Protein AF-A0A968ZUK7-F1 (afdb_monomer_lite)

Sequence (541 aa):
QAYELWQEIGILGWNNFLDALETKAQAPGFAERALFCLQKIIVEKSEMALPIKLGPFYAANIEITKPLVNVTPPPGTTRFLGMLTVEGDSLGMIELPVCDGLVSAWVLTDAIATRFYWQILERFFQHTLYSKAPYSKQPNAQHRSTVAHNHEEWGWTAFLRELWGYPQWLVADFYKTRKRDGKSPQKQADNGWITIEVSAPLPQITVQSSRLHIIPTVGGIAIGVISIPVKNNYISSQALRVAITTDGNVELCRACVREALIGRSLMDPTSLRARLALAAQTPASAFINDMTLPQTTLTLGQRFAPLGASTSRRAMLPSSTVETLLELATITHEPAISKADSSQVTQVVYAPELIDQSRFKLTPSEDPFKQQQVIRTNLNDRTYFEQLFASQPNPWKYTSEYEQVKYEQTLSLLPETPIQQALELACAEGHFTAQLAPRVQNLVAADISQIALD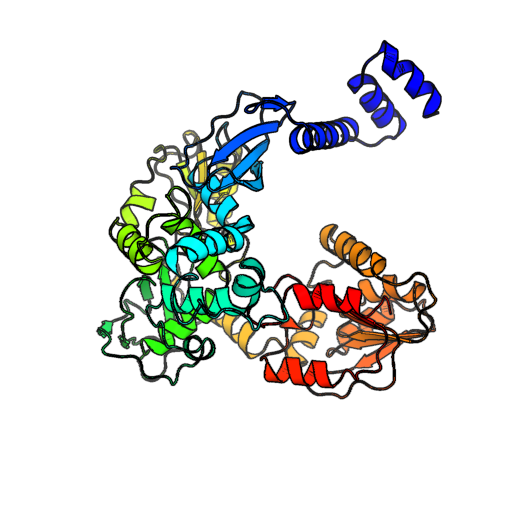HTAQRCAHFDHIRYQQIDIAKDPIPGTYNLIICSEVLYYMGNKAELRAVAKKCPERWNQMVICSWPMPMQWSMNPISLVQLERSLRC

Structure (mmCIF, N/CA/C/O backbone):
data_AF-A0A968ZUK7-F1
#
_entry.id   AF-A0A968ZUK7-F1
#
loop_
_atom_site.group_PDB
_atom_site.id
_atom_site.type_symbol
_atom_site.label_atom_id
_atom_site.label_alt_id
_atom_site.label_comp_id
_atom_site.label_asym_id
_atom_site.label_entity_id
_atom_site.label_seq_id
_atom_site.pdbx_PDB_ins_code
_atom_site.Cartn_x
_atom_site.Cartn_y
_atom_site.Cartn_z
_atom_site.occupancy
_atom_site.B_iso_or_equiv
_atom_site.auth_seq_id
_atom_site.auth_comp_id
_atom_site.auth_asym_id
_atom_site.auth_atom_id
_atom_site.pdbx_PDB_model_num
ATOM 1 N N . GLN A 1 1 ? -40.523 -13.346 22.147 1.00 51.81 1 GLN A N 1
ATOM 2 C CA . GLN A 1 1 ? -39.250 -13.262 22.897 1.00 51.81 1 GLN A CA 1
ATOM 3 C C . GLN A 1 1 ? -38.488 -11.954 22.653 1.00 51.81 1 GLN A C 1
ATOM 5 O O . GLN A 1 1 ? -38.226 -11.280 23.634 1.00 51.81 1 GLN A O 1
ATOM 10 N N . ALA A 1 2 ? -38.165 -11.537 21.417 1.00 44.78 2 ALA A N 1
ATOM 11 C CA . ALA A 1 2 ? -37.513 -10.229 21.181 1.00 44.78 2 ALA A CA 1
ATOM 12 C C . ALA A 1 2 ? -38.388 -9.015 21.580 1.00 44.78 2 ALA A C 1
ATOM 14 O O . ALA A 1 2 ? -37.878 -7.998 22.031 1.00 44.78 2 ALA A O 1
ATOM 15 N N . TYR A 1 3 ? -39.714 -9.152 21.470 1.00 47.59 3 TYR A N 1
ATOM 16 C CA . TYR A 1 3 ? -40.687 -8.110 21.824 1.00 47.59 3 TYR A CA 1
ATOM 17 C C . TYR A 1 3 ? -40.793 -7.833 23.338 1.00 47.59 3 TYR A C 1
ATOM 19 O O . TYR A 1 3 ? -41.017 -6.696 23.735 1.00 47.59 3 TYR A O 1
ATOM 27 N N . GLU A 1 4 ? -40.596 -8.844 24.191 1.00 57.03 4 GLU A N 1
ATOM 28 C CA . GLU A 1 4 ? -40.590 -8.668 25.657 1.00 57.03 4 GLU A CA 1
ATOM 29 C C . GLU A 1 4 ? -39.322 -7.938 26.113 1.00 57.03 4 GLU A C 1
ATOM 31 O O . GLU A 1 4 ? -39.402 -6.992 26.889 1.00 57.03 4 GLU A O 1
ATOM 36 N N . LEU A 1 5 ? -38.171 -8.292 25.530 1.00 54.12 5 LEU A N 1
ATOM 37 C CA . LEU A 1 5 ? -36.893 -7.611 25.768 1.00 54.12 5 LEU A CA 1
ATOM 38 C C . LEU A 1 5 ? -36.913 -6.139 25.313 1.00 54.12 5 LEU A C 1
ATOM 40 O O . LEU A 1 5 ? -36.200 -5.311 25.869 1.00 54.12 5 LEU A O 1
ATOM 44 N N . TRP A 1 6 ? -37.744 -5.783 24.326 1.00 54.06 6 TRP A N 1
ATOM 45 C CA . TRP A 1 6 ? -37.885 -4.397 23.865 1.00 54.06 6 TRP A CA 1
ATOM 46 C C . TRP A 1 6 ? -38.519 -3.479 24.920 1.00 54.06 6 TRP A C 1
ATOM 48 O O . TRP A 1 6 ? -38.146 -2.312 25.022 1.00 54.06 6 TRP A O 1
ATOM 58 N N . GLN A 1 7 ? -39.446 -3.992 25.738 1.00 53.16 7 GLN A N 1
ATOM 59 C CA . GLN A 1 7 ? -40.044 -3.201 26.821 1.00 53.16 7 GLN A CA 1
ATOM 60 C C . GLN A 1 7 ? -39.053 -2.916 27.958 1.00 53.16 7 GLN A C 1
ATOM 62 O O . GLN A 1 7 ? -39.153 -1.883 28.617 1.00 53.16 7 GLN A O 1
ATOM 67 N N . GLU A 1 8 ? -38.049 -3.774 28.133 1.00 50.69 8 GLU A N 1
ATOM 68 C CA . GLU A 1 8 ? -36.976 -3.594 29.111 1.00 50.69 8 GLU A CA 1
ATOM 69 C C . GLU A 1 8 ? -35.962 -2.506 28.703 1.00 50.69 8 GLU A C 1
ATOM 71 O O . GLU A 1 8 ? -35.396 -1.854 29.580 1.00 50.69 8 GLU A O 1
ATOM 76 N N . ILE A 1 9 ? -35.782 -2.213 27.404 1.00 53.41 9 ILE A N 1
ATOM 77 C CA . ILE A 1 9 ? -34.840 -1.182 26.902 1.00 53.41 9 ILE A CA 1
ATOM 78 C C . ILE A 1 9 ? -35.173 0.213 27.447 1.00 53.41 9 ILE A C 1
ATOM 80 O O . ILE A 1 9 ? -34.268 0.975 27.792 1.00 53.41 9 ILE A O 1
ATOM 84 N N . GLY A 1 10 ? -36.465 0.537 27.559 1.00 52.38 10 GLY A N 1
ATOM 85 C CA . GLY A 1 10 ? -36.927 1.821 28.091 1.00 52.38 10 GLY A CA 1
ATOM 86 C C . GLY A 1 10 ? -36.650 2.012 29.588 1.00 52.38 10 GLY A C 1
ATOM 87 O O . GLY A 1 10 ? -36.676 3.145 30.058 1.00 52.38 10 GLY A O 1
ATOM 88 N N . ILE A 1 11 ? -36.375 0.924 30.323 1.00 50.47 11 ILE A N 1
ATOM 89 C CA . ILE A 1 11 ? -36.238 0.906 31.790 1.00 50.47 11 ILE A CA 1
ATOM 90 C C . ILE A 1 11 ? -34.791 0.599 32.225 1.00 50.47 11 ILE A C 1
ATOM 92 O O . ILE A 1 11 ? -34.320 1.161 33.210 1.00 50.47 11 ILE A O 1
ATOM 96 N N . LEU A 1 12 ? -34.071 -0.261 31.495 1.00 52.56 12 LEU A N 1
ATOM 97 C CA . LEU A 1 12 ? -32.754 -0.794 31.874 1.00 52.56 12 LEU A CA 1
ATOM 98 C C . LEU A 1 12 ? -31.590 -0.258 31.019 1.00 52.56 12 LEU A C 1
ATOM 100 O O . LEU A 1 12 ? -30.436 -0.416 31.412 1.00 52.56 12 LEU A O 1
ATOM 104 N N . GLY A 1 13 ? -31.855 0.406 29.890 1.00 71.19 13 GLY A N 1
ATOM 105 C CA . GLY A 1 13 ? -30.821 0.941 28.998 1.00 71.19 13 GLY A CA 1
ATOM 106 C C . GLY A 1 13 ? -30.182 -0.100 28.064 1.00 71.19 13 GLY A C 1
ATOM 107 O O . GLY A 1 13 ? -30.283 -1.309 28.263 1.00 71.19 13 GLY A O 1
ATOM 108 N N . TRP A 1 14 ? -29.516 0.388 27.011 1.00 76.38 14 TRP A N 1
ATOM 109 C CA . TRP A 1 14 ? -29.009 -0.416 25.886 1.00 76.38 14 TRP A CA 1
ATOM 110 C C . TRP A 1 14 ? -28.022 -1.532 26.264 1.00 76.38 14 TRP A C 1
ATOM 112 O O . TRP A 1 14 ? -28.072 -2.599 25.658 1.00 76.38 14 TRP A O 1
ATOM 122 N N . ASN A 1 15 ? -27.154 -1.318 27.258 1.00 78.44 15 ASN A N 1
ATOM 123 C CA . ASN A 1 15 ? -26.155 -2.319 27.661 1.00 78.44 15 ASN A CA 1
ATOM 124 C C . ASN A 1 15 ? -26.819 -3.572 28.250 1.00 78.44 15 ASN A C 1
ATOM 126 O O . ASN A 1 15 ? -26.547 -4.678 27.802 1.00 78.44 15 ASN A O 1
ATOM 130 N N . ASN A 1 16 ? -27.780 -3.387 29.159 1.00 82.12 16 ASN A N 1
ATOM 131 C CA . ASN A 1 16 ? -28.494 -4.493 29.801 1.00 82.12 16 ASN A CA 1
ATOM 132 C C . ASN A 1 16 ? -29.296 -5.330 28.792 1.00 82.12 16 ASN A C 1
ATOM 134 O O . ASN A 1 16 ? -29.384 -6.548 28.929 1.00 82.12 16 ASN A O 1
ATOM 138 N N . PHE A 1 17 ? -29.847 -4.695 27.751 1.00 84.12 17 PHE A N 1
ATOM 139 C CA . PHE A 1 17 ? -30.511 -5.411 26.660 1.00 84.12 17 PHE A CA 1
ATOM 140 C C . PHE A 1 17 ? -29.536 -6.287 25.868 1.00 84.12 17 PHE A C 1
ATOM 142 O O . PHE A 1 17 ? -29.844 -7.446 25.592 1.00 84.12 17 PHE A O 1
ATOM 149 N N . LEU A 1 18 ? -28.372 -5.745 25.499 1.00 86.19 18 LEU A N 1
ATOM 150 C CA . LEU A 1 18 ? -27.368 -6.496 24.749 1.00 86.19 18 LEU A CA 1
ATOM 151 C C . LEU A 1 18 ? -26.807 -7.663 25.575 1.00 86.19 18 LEU A C 1
ATOM 153 O O . LEU A 1 18 ? -26.681 -8.760 25.035 1.00 86.19 18 LEU A O 1
ATOM 157 N N . ASP A 1 19 ? -26.574 -7.466 26.874 1.00 85.94 19 ASP A N 1
ATOM 158 C CA . ASP A 1 19 ? -26.113 -8.516 27.793 1.00 85.94 19 ASP A CA 1
ATOM 159 C C . ASP A 1 19 ? -27.166 -9.627 27.974 1.00 85.94 19 ASP A C 1
ATOM 161 O O . ASP A 1 19 ? -26.855 -10.824 27.937 1.00 85.94 19 ASP A O 1
ATOM 165 N N . ALA A 1 20 ? -28.444 -9.251 28.114 1.00 85.38 20 ALA A N 1
ATOM 166 C CA . ALA A 1 20 ? -29.553 -10.201 28.181 1.00 85.38 20 ALA A CA 1
ATOM 167 C C . ALA A 1 20 ? -29.708 -10.983 26.867 1.00 85.38 20 ALA A C 1
ATOM 169 O O . ALA A 1 20 ? -29.956 -12.194 26.882 1.00 85.38 20 ALA A O 1
ATOM 170 N N . LEU A 1 21 ? -29.535 -10.310 25.725 1.00 84.75 21 LEU A N 1
ATOM 171 C CA . LEU A 1 21 ? -29.583 -10.929 24.406 1.00 84.75 21 LEU A CA 1
ATOM 172 C C . LEU A 1 21 ? -28.414 -11.898 24.197 1.00 84.75 21 LEU A C 1
ATOM 174 O O . LEU A 1 21 ? -28.648 -13.011 23.737 1.00 84.75 21 LEU A O 1
ATOM 178 N N . GLU A 1 22 ? -27.193 -11.529 24.588 1.00 90.00 22 GLU A N 1
ATOM 179 C CA . GLU A 1 22 ? -26.016 -12.407 24.565 1.00 90.00 22 GLU A CA 1
ATOM 180 C C . GLU A 1 22 ? -26.233 -13.665 25.414 1.00 90.00 22 GLU A C 1
ATOM 182 O O . GLU A 1 22 ? -26.032 -14.782 24.929 1.00 90.00 22 GLU A O 1
ATOM 187 N N . THR A 1 23 ? -26.711 -13.492 26.649 1.00 88.31 23 THR A N 1
ATOM 188 C CA . THR A 1 23 ? -26.995 -14.599 27.574 1.00 88.31 23 THR A CA 1
ATOM 189 C C . THR A 1 23 ? -28.031 -15.555 26.984 1.00 88.31 23 THR A C 1
ATOM 191 O O . THR A 1 23 ? -27.869 -16.775 27.031 1.00 88.31 23 THR A O 1
ATOM 194 N N . LYS A 1 24 ? -29.095 -15.010 26.385 1.00 87.81 24 LYS A N 1
ATOM 195 C CA . LYS A 1 24 ? -30.185 -15.797 25.799 1.00 87.81 24 LYS A CA 1
ATOM 196 C C . LYS A 1 24 ? -29.792 -16.468 24.483 1.00 87.81 24 LYS A C 1
ATOM 198 O O . LYS A 1 24 ? -30.256 -17.571 24.209 1.00 87.81 24 LYS A O 1
ATOM 203 N N . ALA A 1 25 ? -28.951 -15.814 23.686 1.00 87.12 25 ALA A N 1
ATOM 204 C CA . ALA A 1 25 ? -28.434 -16.335 22.425 1.00 87.12 25 ALA A CA 1
ATOM 205 C C . ALA A 1 25 ? -27.241 -17.289 22.605 1.00 87.12 25 ALA A C 1
ATOM 207 O O . ALA A 1 25 ? -26.853 -17.939 21.639 1.00 87.12 25 ALA A O 1
ATOM 208 N N . GLN A 1 26 ? -26.663 -17.372 23.812 1.00 89.25 26 GLN A N 1
ATOM 209 C CA . GLN A 1 26 ? -25.442 -18.132 24.110 1.00 89.25 26 GLN A CA 1
ATOM 210 C C . GLN A 1 26 ? -24.288 -17.785 23.156 1.00 89.25 26 GLN A C 1
ATOM 212 O O . GLN A 1 26 ? -23.576 -18.662 22.670 1.00 89.25 26 GLN A O 1
ATOM 217 N N . ALA A 1 27 ? -24.111 -16.492 22.876 1.00 87.12 27 ALA A N 1
ATOM 218 C CA . ALA A 1 27 ? -23.136 -15.996 21.907 1.00 87.12 27 ALA A CA 1
ATOM 219 C C . ALA A 1 27 ? -22.087 -15.091 22.583 1.00 87.12 27 ALA A C 1
ATOM 221 O O . ALA A 1 27 ? -22.234 -13.870 22.531 1.00 87.12 27 ALA A O 1
ATOM 222 N N . PRO A 1 28 ? -21.016 -15.650 23.185 1.00 85.56 28 PRO A N 1
ATOM 223 C CA . PRO A 1 28 ? -20.027 -14.872 23.930 1.00 85.56 28 PRO A CA 1
ATOM 224 C C . PRO A 1 28 ? -19.445 -13.680 23.149 1.00 85.56 28 PRO A C 1
ATOM 226 O O . PRO A 1 28 ? -19.054 -13.794 21.976 1.00 85.56 28 PRO A O 1
ATOM 229 N N . GLY A 1 29 ? -19.392 -12.520 23.803 1.00 84.00 29 GLY A N 1
ATOM 230 C CA . GLY A 1 29 ? -18.913 -11.246 23.266 1.00 84.00 29 GLY A CA 1
ATOM 231 C C . GLY A 1 29 ? -19.833 -10.608 22.218 1.00 84.00 29 GLY A C 1
ATOM 232 O O . GLY A 1 29 ? -19.404 -9.697 21.507 1.00 84.00 29 GLY A O 1
ATOM 233 N N . PHE A 1 30 ? -21.066 -11.097 22.049 1.00 86.62 30 PHE A N 1
ATOM 234 C CA . PHE A 1 30 ? -22.037 -10.497 21.134 1.00 86.62 30 PHE A CA 1
ATOM 235 C C . PHE A 1 30 ? -22.366 -9.059 21.535 1.00 86.62 30 PHE A C 1
ATOM 237 O O . PHE A 1 30 ? -22.355 -8.185 20.670 1.00 86.62 30 PHE A O 1
ATOM 244 N N . ALA A 1 31 ? -22.624 -8.808 22.818 1.00 83.31 31 ALA A N 1
ATOM 245 C CA . ALA A 1 31 ? -22.976 -7.491 23.326 1.00 83.31 31 ALA A CA 1
ATOM 246 C C . ALA A 1 31 ? -21.863 -6.477 23.038 1.00 83.31 31 ALA A C 1
ATOM 248 O O . ALA A 1 31 ? -22.121 -5.401 22.495 1.00 83.31 31 ALA A O 1
ATOM 249 N N . GLU A 1 32 ? -20.613 -6.865 23.301 1.00 82.00 32 GLU A N 1
ATOM 250 C CA . GLU A 1 32 ? -19.431 -6.051 23.022 1.00 82.00 32 GLU A CA 1
ATOM 251 C C . GLU A 1 32 ? -19.283 -5.755 21.523 1.00 82.00 32 GLU A C 1
ATOM 253 O O . GLU A 1 32 ? -19.155 -4.592 21.136 1.00 82.00 32 GLU A O 1
ATOM 258 N N . ARG A 1 33 ? -19.363 -6.778 20.657 1.00 84.94 33 ARG A N 1
ATOM 259 C CA . ARG A 1 33 ? -19.266 -6.598 19.196 1.00 84.94 33 ARG A CA 1
ATOM 260 C C . ARG A 1 33 ? -20.401 -5.733 18.647 1.00 84.94 33 ARG A C 1
ATOM 262 O O . ARG A 1 33 ? -20.156 -4.867 17.809 1.00 84.94 33 ARG A O 1
ATOM 269 N N . ALA A 1 34 ? -21.627 -5.935 19.124 1.00 85.06 34 ALA A N 1
ATOM 270 C CA . ALA A 1 34 ? -22.791 -5.161 18.707 1.00 85.06 34 ALA A CA 1
ATOM 271 C C . ALA A 1 34 ? -22.657 -3.687 19.115 1.00 85.06 34 ALA A C 1
ATOM 273 O O . ALA A 1 34 ? -22.867 -2.795 18.289 1.00 85.06 34 ALA A O 1
ATOM 274 N N . LEU A 1 35 ? -22.247 -3.426 20.360 1.00 83.50 35 LEU A N 1
ATOM 275 C CA . LEU A 1 35 ? -22.016 -2.073 20.856 1.00 83.50 35 LEU A CA 1
ATOM 276 C C . LEU A 1 35 ? -20.862 -1.393 20.106 1.00 83.50 35 LEU A C 1
ATOM 278 O O . LEU A 1 35 ? -20.991 -0.230 19.725 1.00 83.50 35 LEU A O 1
ATOM 282 N N . PHE A 1 36 ? -19.781 -2.124 19.823 1.00 82.81 36 PHE A N 1
ATOM 283 C CA . PHE A 1 36 ? -18.659 -1.654 19.011 1.00 82.81 36 PHE A CA 1
ATOM 284 C C . PHE A 1 36 ? -19.117 -1.227 17.607 1.00 82.81 36 PHE A C 1
ATOM 286 O O . PHE A 1 36 ? -18.811 -0.117 17.166 1.00 82.81 36 PHE A O 1
ATOM 293 N N . CYS A 1 37 ? -19.903 -2.061 16.916 1.00 83.50 37 CYS A N 1
ATOM 294 C CA . CYS A 1 37 ? -20.464 -1.728 15.604 1.00 83.50 37 CYS A CA 1
ATOM 295 C C . CYS A 1 37 ? -21.388 -0.504 15.661 1.00 83.50 37 CYS A C 1
ATOM 297 O O . CYS A 1 37 ? -21.280 0.381 14.813 1.00 83.50 37 CYS A O 1
ATOM 299 N N . LEU A 1 38 ? -22.268 -0.419 16.664 1.00 84.69 38 LEU A N 1
ATOM 300 C CA . LEU A 1 38 ? -23.188 0.708 16.815 1.00 84.69 38 LEU A CA 1
ATOM 301 C C . LEU A 1 38 ? -22.436 2.021 17.066 1.00 84.69 38 LEU A C 1
ATOM 303 O O . LEU A 1 38 ? -22.708 3.025 16.411 1.00 84.69 38 LEU A O 1
ATOM 307 N N . GLN A 1 39 ? -21.463 2.012 17.979 1.00 83.19 39 GLN A N 1
ATOM 308 C CA . GLN A 1 39 ? -20.631 3.177 18.282 1.00 83.19 39 GLN A CA 1
ATOM 309 C C . GLN A 1 39 ? -19.844 3.636 17.053 1.00 83.19 39 GLN A C 1
ATOM 311 O O . GLN A 1 39 ? -19.795 4.834 16.778 1.00 83.19 39 GLN A O 1
ATOM 316 N N . LYS A 1 40 ? -19.300 2.699 16.268 1.00 82.56 40 LYS A N 1
ATOM 317 C CA . LYS A 1 40 ? -18.642 3.014 14.997 1.00 82.56 40 LYS A CA 1
ATOM 318 C C . LYS A 1 40 ? -19.591 3.709 14.021 1.00 82.56 40 LYS A C 1
ATOM 320 O O . LYS A 1 40 ? -19.253 4.772 13.512 1.00 82.56 40 LYS A O 1
ATOM 325 N N . ILE A 1 41 ? -20.791 3.161 13.812 1.00 83.19 41 ILE A N 1
ATOM 326 C CA . ILE A 1 41 ? -21.803 3.758 12.924 1.00 83.19 41 ILE A CA 1
ATOM 327 C C . ILE A 1 41 ? -22.169 5.172 13.390 1.00 83.19 41 ILE A C 1
ATOM 329 O O . ILE A 1 41 ? -22.264 6.076 12.564 1.00 83.19 41 ILE A O 1
ATOM 333 N N . ILE A 1 42 ? -22.342 5.384 14.698 1.00 83.50 42 ILE A N 1
ATOM 334 C CA . ILE A 1 42 ? -22.638 6.711 15.257 1.00 83.50 42 ILE A CA 1
ATOM 335 C C . ILE A 1 42 ? -21.519 7.693 14.904 1.00 83.50 42 ILE A C 1
ATOM 337 O O . ILE A 1 42 ? -21.796 8.768 14.380 1.00 83.50 42 ILE A O 1
ATOM 341 N N . VAL A 1 43 ? -20.258 7.323 15.135 1.00 79.25 43 VAL A N 1
ATOM 342 C CA . VAL A 1 43 ? -19.118 8.198 14.831 1.00 79.25 43 VAL A CA 1
ATOM 343 C C . VAL A 1 43 ? -18.989 8.471 13.327 1.00 79.25 43 VAL A C 1
ATOM 345 O O . VAL A 1 43 ? -18.704 9.600 12.945 1.00 79.25 43 VAL A O 1
ATOM 348 N N . GLU A 1 44 ? -19.244 7.479 12.472 1.00 76.88 44 GLU A N 1
ATOM 349 C CA . GLU A 1 44 ? -19.170 7.616 11.009 1.00 76.88 44 GLU A CA 1
ATOM 350 C C . GLU A 1 44 ? -20.309 8.442 10.395 1.00 76.88 44 GLU A C 1
ATOM 352 O O . GLU A 1 44 ? -20.138 9.017 9.320 1.00 76.88 44 GLU A O 1
ATOM 357 N N . LYS A 1 45 ? -21.495 8.443 11.015 1.00 78.25 45 LYS A N 1
ATOM 358 C CA . LYS A 1 45 ? -22.719 9.018 10.429 1.00 78.25 45 LYS A CA 1
ATOM 359 C C . LYS A 1 45 ? -23.207 10.288 11.109 1.00 78.25 45 LYS A C 1
ATOM 361 O O . LYS A 1 45 ? -24.063 10.966 10.550 1.00 78.25 45 LYS A O 1
ATOM 366 N N . SER A 1 46 ? -22.718 10.598 12.302 1.00 70.12 46 SER A N 1
ATOM 367 C CA . SER A 1 46 ? -23.140 11.797 13.021 1.00 70.12 46 SER A CA 1
ATOM 368 C C . SER A 1 46 ? -22.412 13.051 12.530 1.00 70.12 46 SER A C 1
ATOM 370 O O . SER A 1 46 ? -21.210 13.025 12.280 1.00 70.12 46 SER A O 1
ATOM 372 N N . GLU A 1 47 ? -23.115 14.181 12.489 1.00 75.12 47 GLU A N 1
ATOM 373 C CA . GLU A 1 47 ? -22.525 15.514 12.283 1.00 75.12 47 GLU A CA 1
ATOM 374 C C . GLU A 1 47 ? -21.972 16.096 13.601 1.00 75.12 47 GLU A C 1
ATOM 376 O O . GLU A 1 47 ? -22.101 17.286 13.889 1.00 75.12 47 GLU A O 1
ATOM 381 N N . MET A 1 48 ? -21.408 15.248 14.467 1.00 74.31 48 MET A N 1
ATOM 382 C CA . MET A 1 48 ? -20.865 15.700 15.748 1.00 74.31 48 MET A CA 1
ATOM 383 C C . MET A 1 48 ? -19.612 16.558 15.544 1.00 74.31 48 MET A C 1
ATOM 385 O O . MET A 1 48 ? -18.785 16.300 14.668 1.00 74.31 48 MET A O 1
ATOM 389 N N . ALA A 1 49 ? -19.440 17.563 16.405 1.00 83.25 49 ALA A N 1
ATOM 390 C CA . ALA A 1 49 ? -18.210 18.340 16.451 1.00 83.25 49 ALA A CA 1
ATOM 391 C C . ALA A 1 49 ? -17.031 17.440 16.861 1.00 83.25 49 ALA A C 1
ATOM 393 O O . ALA A 1 49 ? -17.090 16.743 17.874 1.00 83.25 49 ALA A O 1
ATOM 394 N N . LEU A 1 50 ? -15.960 17.468 16.069 1.00 86.88 50 LEU A N 1
ATOM 395 C CA . LEU A 1 50 ? -14.732 16.713 16.314 1.00 86.88 50 LEU A CA 1
ATOM 396 C C . LEU A 1 50 ? -13.678 17.595 17.008 1.00 86.88 50 LEU A C 1
ATOM 398 O O . LEU A 1 50 ? -13.606 18.791 16.712 1.00 86.88 50 LEU A O 1
ATOM 402 N N . PRO A 1 51 ? -12.816 17.025 17.872 1.00 93.19 51 PRO A N 1
ATOM 403 C CA . PRO A 1 51 ? -12.679 15.597 18.162 1.00 93.19 51 PRO A CA 1
ATOM 404 C C . PRO A 1 51 ? -13.714 15.060 19.161 1.00 93.19 51 PRO A C 1
ATOM 406 O O . PRO A 1 51 ? -14.195 15.790 20.024 1.00 93.19 51 PRO A O 1
ATOM 409 N N . ILE A 1 52 ? -14.006 13.759 19.087 1.00 91.12 52 ILE A N 1
ATOM 410 C CA . ILE A 1 52 ? -14.919 13.077 20.013 1.00 91.12 52 ILE A CA 1
ATOM 411 C C . ILE A 1 52 ? -14.390 11.704 20.419 1.00 91.12 52 ILE A C 1
ATOM 413 O O . ILE A 1 52 ? -13.797 10.987 19.615 1.00 91.12 52 ILE A O 1
ATOM 417 N N . LYS A 1 53 ? -14.639 11.319 21.673 1.00 90.06 53 LYS A N 1
ATOM 418 C CA . LYS A 1 53 ? -14.465 9.947 22.150 1.00 90.06 53 LYS A CA 1
ATOM 419 C C . LYS A 1 53 ? -15.833 9.306 22.366 1.00 90.06 53 LYS A C 1
ATOM 421 O O . LYS A 1 53 ? -16.640 9.843 23.121 1.00 90.06 53 LYS A O 1
ATOM 426 N N . LEU A 1 54 ? -16.058 8.141 21.765 1.00 88.50 54 LEU A N 1
ATOM 427 C CA . LEU A 1 54 ? -17.249 7.326 21.984 1.00 88.50 54 LEU A CA 1
ATOM 428 C C . LEU A 1 54 ? -16.840 5.866 22.189 1.00 88.50 54 LEU A C 1
ATOM 430 O O . LEU A 1 54 ? -16.380 5.201 21.262 1.00 88.50 54 LEU A O 1
ATOM 434 N N . GLY A 1 55 ? -16.992 5.375 23.421 1.00 86.56 55 GLY A N 1
ATOM 435 C CA . GLY A 1 55 ? -16.547 4.031 23.789 1.00 86.56 55 GLY A CA 1
ATOM 436 C C . GLY A 1 55 ? -15.045 3.833 23.506 1.00 86.56 55 GLY A C 1
ATOM 437 O O . GLY A 1 55 ? -14.241 4.632 24.003 1.00 86.56 55 GLY A O 1
ATOM 438 N N . PRO A 1 56 ? -14.654 2.810 22.720 1.00 89.00 56 PRO A N 1
ATOM 439 C CA . PRO A 1 56 ? -13.263 2.540 22.361 1.00 89.00 56 PRO A CA 1
ATOM 440 C C . PRO A 1 56 ? -12.736 3.411 21.210 1.00 89.00 56 PRO A C 1
ATOM 442 O O . PRO A 1 56 ? -11.549 3.321 20.881 1.00 89.00 56 PRO A O 1
ATOM 445 N N . PHE A 1 57 ? -13.592 4.230 20.590 1.00 90.75 57 PHE A N 1
ATOM 446 C CA . PHE A 1 57 ? -13.244 5.055 19.440 1.00 90.75 57 PHE A CA 1
ATOM 447 C C . PHE A 1 57 ? -12.896 6.482 19.848 1.00 90.75 57 PHE A C 1
ATOM 449 O O . PHE A 1 57 ? -13.604 7.115 20.634 1.00 90.75 57 PHE A O 1
ATOM 456 N N . TYR A 1 58 ? -11.848 7.015 19.233 1.00 94.06 58 TYR A N 1
ATOM 457 C CA . TYR A 1 58 ? -11.534 8.436 19.225 1.00 94.06 58 TYR A CA 1
ATOM 458 C C . TYR A 1 58 ? -11.504 8.923 17.781 1.00 94.06 58 TYR A C 1
ATOM 460 O O . TYR A 1 58 ? -10.735 8.397 16.978 1.00 94.06 58 TYR A O 1
ATOM 468 N N . ALA A 1 59 ? -12.332 9.908 17.445 1.00 93.38 59 ALA A N 1
ATOM 469 C CA . ALA A 1 59 ? -12.380 10.496 16.115 1.00 93.38 59 ALA A CA 1
ATOM 470 C C . ALA A 1 59 ? -11.868 11.931 16.116 1.00 93.38 59 ALA A C 1
ATOM 472 O O . ALA A 1 59 ? -12.183 12.709 17.018 1.00 93.38 59 ALA A O 1
ATOM 473 N N . ALA A 1 60 ? -11.100 12.290 15.088 1.00 94.50 60 ALA A N 1
ATOM 474 C CA . ALA A 1 60 ? -10.581 13.640 14.901 1.00 94.50 60 ALA A CA 1
ATOM 475 C C . ALA A 1 60 ? -10.436 13.989 13.413 1.00 94.50 60 ALA A C 1
ATOM 477 O O . ALA A 1 60 ? -10.247 13.107 12.574 1.00 94.50 60 ALA A O 1
ATOM 478 N N . ASN A 1 61 ? -10.489 15.287 13.107 1.00 94.25 61 ASN A N 1
ATOM 479 C CA . ASN A 1 61 ? -10.236 15.807 11.764 1.00 94.25 61 ASN A CA 1
ATOM 480 C C . ASN A 1 61 ? -8.739 15.849 11.454 1.00 94.25 61 ASN A C 1
ATOM 482 O O . ASN A 1 61 ? -7.931 16.235 12.300 1.00 94.25 61 ASN A O 1
ATOM 486 N N . ILE A 1 62 ? -8.385 15.512 10.216 1.00 96.12 62 ILE A N 1
ATOM 487 C CA . ILE A 1 62 ? -7.014 15.521 9.711 1.00 96.12 62 ILE A CA 1
ATOM 488 C C . ILE A 1 62 ? -7.009 16.193 8.343 1.00 96.12 62 ILE A C 1
ATOM 490 O O . ILE A 1 62 ? -7.484 15.631 7.359 1.00 96.12 62 ILE A O 1
ATOM 494 N N . GLU A 1 63 ? -6.428 17.387 8.280 1.00 96.81 63 GLU A N 1
ATOM 495 C CA . GLU A 1 63 ? -6.164 18.065 7.013 1.00 96.81 63 GLU A CA 1
ATOM 496 C C . GLU A 1 63 ? -4.833 17.571 6.445 1.00 96.81 63 GLU A C 1
ATOM 498 O O . GLU A 1 63 ? -3.768 17.881 6.983 1.00 96.81 63 GLU A O 1
ATOM 503 N N . ILE A 1 64 ? -4.890 16.808 5.353 1.00 97.56 64 ILE A N 1
ATOM 504 C CA . ILE A 1 64 ? -3.712 16.117 4.819 1.00 97.56 64 ILE A CA 1
ATOM 505 C C . ILE A 1 64 ? -2.689 17.067 4.187 1.00 97.56 64 ILE A C 1
ATOM 507 O O . ILE A 1 64 ? -1.554 16.660 3.954 1.00 97.56 64 ILE A O 1
ATOM 511 N N . THR A 1 65 ? -3.070 18.316 3.894 1.00 96.81 65 THR A N 1
ATOM 512 C CA . THR A 1 65 ? -2.178 19.324 3.296 1.00 96.81 65 THR A CA 1
ATOM 513 C C . THR A 1 65 ? -1.361 20.121 4.320 1.00 96.81 65 THR A C 1
ATOM 515 O O . THR A 1 65 ? -0.554 20.977 3.948 1.00 96.81 65 THR A O 1
ATOM 518 N N . LYS A 1 66 ? -1.532 19.836 5.617 1.00 94.94 66 LYS A N 1
ATOM 519 C CA . LYS A 1 66 ? -0.772 20.425 6.732 1.00 94.94 66 LYS A CA 1
ATOM 520 C C . LYS A 1 66 ? 0.109 19.363 7.388 1.00 94.94 66 LYS A C 1
ATOM 522 O O . LYS A 1 66 ? -0.292 18.207 7.370 1.00 94.94 66 LYS A O 1
ATOM 527 N N . PRO A 1 67 ? 1.259 19.712 7.998 1.00 93.75 67 PRO A N 1
ATOM 528 C CA . PRO A 1 67 ? 2.112 18.736 8.675 1.00 93.75 67 PRO A CA 1
ATOM 529 C C . PRO A 1 67 ? 1.332 17.867 9.670 1.00 93.75 67 PRO A C 1
ATOM 531 O O . PRO A 1 67 ? 0.644 18.389 10.549 1.00 93.75 67 PRO A O 1
ATOM 534 N N . LEU A 1 68 ? 1.438 16.544 9.519 1.00 92.69 68 LEU A N 1
ATOM 535 C CA . LEU A 1 68 ? 0.797 15.584 10.414 1.00 92.69 68 LEU A CA 1
ATOM 536 C C . LEU A 1 68 ? 1.572 15.498 11.732 1.00 92.69 68 LEU A C 1
ATOM 538 O O . LEU A 1 68 ? 2.802 15.511 11.746 1.00 92.69 68 LEU A O 1
ATOM 542 N N . VAL A 1 69 ? 0.840 15.354 12.834 1.00 90.50 69 VAL A N 1
ATOM 543 C CA . VAL A 1 69 ? 1.396 15.182 14.181 1.00 90.50 69 VAL A CA 1
ATOM 544 C C . VAL A 1 69 ? 0.903 13.881 14.799 1.00 90.50 69 VAL A C 1
ATOM 546 O O . VAL A 1 69 ? -0.121 13.330 14.394 1.00 90.50 69 VAL A O 1
ATOM 549 N N . ASN A 1 70 ? 1.657 13.383 15.774 1.00 92.81 70 ASN A N 1
ATOM 550 C CA . ASN A 1 70 ? 1.253 12.239 16.578 1.00 92.81 70 ASN A CA 1
ATOM 551 C C . ASN A 1 70 ? -0.085 12.524 17.267 1.00 92.81 70 ASN A C 1
ATOM 553 O O . ASN A 1 70 ? -0.292 13.608 17.814 1.00 92.81 70 ASN A O 1
ATOM 557 N N . VAL A 1 71 ? -0.974 11.536 17.263 1.00 94.31 71 VAL A N 1
ATOM 558 C CA . VAL A 1 71 ? -2.251 11.605 17.967 1.00 94.31 71 VAL A CA 1
ATOM 559 C C . VAL A 1 71 ? -2.122 10.815 19.261 1.00 94.31 71 VAL A C 1
ATOM 561 O O . VAL A 1 71 ? -1.762 9.639 19.229 1.00 94.31 71 VAL A O 1
ATOM 564 N N . THR A 1 72 ? -2.461 11.452 20.381 1.00 95.62 72 THR A N 1
ATOM 565 C CA . THR A 1 72 ? -2.530 10.825 21.709 1.00 95.62 72 THR A CA 1
ATOM 566 C C . THR A 1 72 ? -3.991 10.808 22.161 1.00 95.62 72 THR A C 1
ATOM 568 O O . THR A 1 72 ? -4.468 11.797 22.726 1.00 95.62 72 THR A O 1
ATOM 571 N N . PRO A 1 73 ? -4.752 9.742 21.853 1.00 95.50 73 PRO A N 1
ATOM 572 C CA . PRO A 1 73 ? -6.153 9.648 22.241 1.00 95.50 73 PRO A CA 1
ATOM 573 C C . PRO A 1 73 ? -6.332 9.587 23.766 1.00 95.50 73 PRO A C 1
ATOM 575 O O . PRO A 1 73 ? -5.418 9.161 24.477 1.00 95.50 73 PRO A O 1
ATOM 578 N N . PRO A 1 74 ? -7.517 9.938 24.301 1.00 95.50 74 PRO A N 1
ATOM 579 C CA . PRO A 1 74 ? -7.778 9.801 25.730 1.00 95.50 74 PRO A CA 1
ATOM 580 C C . PRO A 1 74 ? -7.695 8.331 26.196 1.00 95.50 74 PRO A C 1
ATOM 582 O O . PRO A 1 74 ? -7.957 7.422 25.398 1.00 95.50 74 PRO A O 1
ATOM 585 N N . PRO A 1 75 ? -7.415 8.064 27.488 1.00 93.50 75 PRO A N 1
ATOM 586 C CA . PRO A 1 75 ? -7.292 6.705 28.023 1.00 93.50 75 PRO A CA 1
ATOM 587 C C . PRO A 1 75 ? -8.506 5.816 27.727 1.00 93.50 75 PRO A C 1
ATOM 589 O O . PRO A 1 75 ? -9.644 6.292 27.711 1.00 93.50 75 PRO A O 1
ATOM 592 N N . GLY A 1 76 ? -8.273 4.519 27.513 1.00 89.12 76 GLY A N 1
ATOM 593 C CA . GLY A 1 76 ? -9.316 3.542 27.164 1.00 89.12 76 GLY A CA 1
ATOM 594 C C . GLY A 1 76 ? -9.748 3.564 25.692 1.00 89.12 76 GLY A C 1
ATOM 595 O O . GLY A 1 76 ? -10.754 2.953 25.348 1.00 89.12 76 GLY A O 1
ATOM 596 N N . THR A 1 77 ? -9.018 4.273 24.828 1.00 93.75 77 THR A N 1
ATOM 597 C CA . THR A 1 77 ? -9.222 4.238 23.373 1.00 93.75 77 THR A CA 1
ATOM 598 C C . THR A 1 77 ? -8.415 3.094 22.760 1.00 93.75 77 THR A C 1
ATOM 600 O O . THR A 1 77 ? -7.222 2.978 23.027 1.00 93.75 77 THR A O 1
ATOM 603 N N . THR A 1 78 ? -9.038 2.291 21.896 1.00 91.38 78 THR A N 1
ATOM 604 C CA . THR A 1 78 ? -8.372 1.198 21.157 1.00 91.38 78 THR A CA 1
ATOM 605 C C . THR A 1 78 ? -8.400 1.400 19.639 1.00 91.38 78 THR A C 1
ATOM 607 O O . THR A 1 78 ? -7.658 0.734 18.905 1.00 91.38 78 THR A O 1
ATOM 610 N N . ARG A 1 79 ? -9.237 2.329 19.153 1.00 93.00 79 ARG A N 1
ATOM 611 C CA . ARG A 1 79 ? -9.389 2.672 17.737 1.00 93.00 79 ARG A CA 1
ATOM 612 C C . ARG A 1 79 ? -9.400 4.177 17.521 1.00 93.00 79 ARG A C 1
ATOM 614 O O . ARG A 1 79 ? -10.143 4.911 18.167 1.00 93.00 79 ARG A O 1
ATOM 621 N N . PHE A 1 80 ? -8.593 4.623 16.572 1.00 95.56 80 PHE A N 1
ATOM 622 C CA . PHE A 1 80 ? -8.592 5.986 16.074 1.00 95.56 80 PHE A CA 1
ATOM 623 C C . PHE A 1 80 ? -9.301 6.052 14.722 1.00 95.56 80 PHE A C 1
ATOM 625 O O . PHE A 1 80 ? -9.001 5.258 13.832 1.00 95.56 80 PHE A O 1
ATOM 632 N N . LEU A 1 81 ? -10.210 7.014 14.569 1.00 93.69 81 LEU A N 1
ATOM 633 C CA . LEU A 1 81 ? -10.933 7.307 13.336 1.00 93.69 81 LEU A CA 1
ATOM 634 C C . LEU A 1 81 ? -10.513 8.692 12.826 1.00 93.69 81 LEU A C 1
ATOM 636 O O . LEU A 1 81 ? -10.907 9.728 13.361 1.00 93.69 81 LEU A O 1
ATOM 640 N N . GLY A 1 82 ? -9.672 8.711 11.795 1.00 94.56 82 GLY A N 1
ATOM 641 C CA . GLY A 1 82 ? -9.212 9.942 11.162 1.00 94.56 82 GLY A CA 1
ATOM 642 C C . GLY A 1 82 ? -10.172 10.374 10.064 1.00 94.56 82 GLY A C 1
ATOM 643 O O . GLY A 1 82 ? -10.202 9.731 9.014 1.00 94.56 82 GLY A O 1
ATOM 644 N N . MET A 1 83 ? -10.918 11.457 10.287 1.00 93.06 83 MET A N 1
ATOM 645 C CA . MET A 1 83 ? -11.759 12.091 9.268 1.00 93.06 83 MET A CA 1
ATOM 646 C C . MET A 1 83 ? -10.882 13.003 8.414 1.00 93.06 83 MET A C 1
ATOM 648 O O . MET A 1 83 ? -10.360 14.008 8.895 1.00 93.06 83 MET A O 1
ATOM 652 N N . LEU A 1 84 ? -10.654 12.615 7.165 1.00 95.94 84 LEU A N 1
ATOM 653 C CA . LEU A 1 84 ? -9.664 13.243 6.303 1.00 95.94 84 LEU A CA 1
ATOM 654 C C . LEU A 1 84 ? -10.291 14.334 5.443 1.00 95.94 84 LEU A C 1
ATOM 656 O O . LEU A 1 84 ? -11.285 14.097 4.747 1.00 95.94 84 LEU A O 1
ATOM 660 N N . THR A 1 85 ? -9.639 15.490 5.418 1.00 96.56 85 THR A N 1
ATOM 661 C CA . THR A 1 85 ? -9.909 16.559 4.457 1.00 96.56 85 THR A CA 1
ATOM 662 C C . THR A 1 85 ? -8.684 16.840 3.604 1.00 96.56 85 THR A C 1
ATOM 664 O O . THR A 1 85 ? -7.548 16.642 4.043 1.00 96.56 85 THR A O 1
ATOM 667 N N . VAL A 1 86 ? -8.925 17.300 2.380 1.00 95.88 86 VAL A N 1
ATOM 668 C CA . VAL A 1 86 ? -7.912 17.813 1.460 1.00 95.88 86 VAL A CA 1
ATOM 669 C C . VAL A 1 86 ? -8.340 19.200 0.999 1.00 95.88 86 VAL A C 1
ATOM 671 O O . VAL A 1 86 ? -9.344 19.352 0.314 1.00 95.88 86 VAL A O 1
ATOM 674 N N . GLU A 1 87 ? -7.595 20.228 1.405 1.00 94.44 87 GLU A N 1
ATOM 675 C CA . GLU A 1 87 ? -7.916 21.630 1.080 1.00 94.44 87 GLU A CA 1
ATOM 676 C C . GLU A 1 87 ? -9.328 22.043 1.548 1.00 94.44 87 GLU A C 1
ATOM 678 O O . GLU A 1 87 ? -9.990 22.864 0.919 1.00 94.44 87 GLU A O 1
ATOM 683 N N . GLY A 1 88 ? -9.785 21.471 2.669 1.00 91.62 88 GLY A N 1
ATOM 684 C CA . GLY A 1 88 ? -11.127 21.684 3.223 1.00 91.62 88 GLY A CA 1
ATOM 685 C C . GLY A 1 88 ? -12.231 20.783 2.655 1.00 91.62 88 GLY A C 1
ATOM 686 O O . GLY A 1 88 ? -13.290 20.693 3.274 1.00 91.62 88 GLY A O 1
ATOM 687 N N . ASP A 1 89 ? -11.990 20.070 1.551 1.00 93.06 89 ASP A N 1
ATOM 688 C CA . ASP A 1 89 ? -12.944 19.116 0.975 1.00 93.06 89 ASP A CA 1
ATOM 689 C C . ASP A 1 89 ? -12.835 17.747 1.666 1.00 93.06 89 ASP A C 1
ATOM 691 O O . ASP A 1 89 ? -11.742 17.302 2.023 1.00 93.06 89 ASP A O 1
ATOM 695 N N . SER A 1 90 ? -13.956 17.040 1.847 1.00 92.06 90 SER A N 1
ATOM 696 C CA . SER A 1 90 ? -13.949 15.694 2.439 1.00 92.06 90 SER A CA 1
ATOM 697 C C . SER A 1 90 ? -13.266 14.686 1.510 1.00 92.06 90 SER A C 1
ATOM 699 O O . SER A 1 90 ? -13.660 14.530 0.355 1.00 92.06 90 SER A O 1
ATOM 701 N N . LEU A 1 91 ? -12.257 13.980 2.026 1.00 91.00 91 LEU A N 1
ATOM 702 C CA . LEU A 1 91 ? -11.531 12.935 1.299 1.00 91.00 91 LEU A CA 1
ATOM 703 C C . LEU A 1 91 ? -12.010 11.527 1.682 1.00 91.00 91 LEU A C 1
ATOM 705 O O . LEU A 1 91 ? -12.046 10.625 0.845 1.00 91.00 91 LEU A O 1
ATOM 709 N N . GLY A 1 92 ? -12.369 11.330 2.950 1.00 90.50 92 GLY A N 1
ATOM 710 C CA . GLY A 1 92 ? -12.843 10.054 3.480 1.00 90.50 92 GLY A CA 1
ATOM 711 C C . GLY A 1 92 ? -12.361 9.812 4.906 1.00 90.50 92 GLY A C 1
ATOM 712 O O . GLY A 1 92 ? -12.048 10.750 5.630 1.00 90.50 92 GLY A O 1
ATOM 713 N N . MET A 1 93 ? -12.292 8.545 5.313 1.00 89.38 93 MET A N 1
ATOM 714 C CA . MET A 1 93 ? -11.892 8.158 6.666 1.00 89.38 93 MET A CA 1
ATOM 715 C C . MET A 1 93 ? -10.862 7.024 6.648 1.00 89.38 93 MET A C 1
ATOM 717 O O . MET A 1 93 ? -10.903 6.144 5.782 1.00 89.38 93 MET A O 1
ATOM 721 N N . ILE A 1 94 ? -9.973 7.024 7.640 1.00 91.38 94 ILE A N 1
ATOM 722 C CA . ILE A 1 94 ? -9.135 5.877 8.009 1.00 91.38 94 ILE A CA 1
ATOM 723 C C . ILE A 1 94 ? -9.408 5.434 9.443 1.00 91.38 94 ILE A C 1
ATOM 725 O O . ILE A 1 94 ? -9.688 6.251 10.315 1.00 91.38 94 ILE A O 1
ATOM 729 N N . GLU A 1 95 ? -9.272 4.133 9.678 1.00 91.75 95 GLU A N 1
ATOM 730 C CA . GLU A 1 95 ? -9.306 3.529 11.006 1.00 91.75 95 GLU A CA 1
ATOM 731 C C . GLU A 1 95 ? -7.936 2.925 11.306 1.00 91.75 95 GLU A C 1
ATOM 733 O O . GLU A 1 95 ? -7.395 2.183 10.483 1.00 91.75 95 GLU A O 1
ATOM 738 N N . LEU A 1 96 ? -7.378 3.244 12.473 1.00 93.50 96 LEU A N 1
ATOM 739 C CA . LEU A 1 96 ? -6.099 2.714 12.938 1.00 93.50 96 LEU A CA 1
ATOM 740 C C . LEU A 1 96 ? -6.206 2.212 14.382 1.00 93.50 96 LEU A C 1
ATOM 742 O O . LEU A 1 96 ? -6.938 2.801 15.185 1.00 93.50 96 LEU A O 1
ATOM 746 N N . PRO A 1 97 ? -5.482 1.141 14.749 1.00 93.56 97 PRO A N 1
ATOM 747 C CA . PRO A 1 97 ? -5.349 0.759 16.145 1.00 93.56 97 PRO A CA 1
ATOM 748 C C . PRO A 1 97 ? -4.574 1.833 16.915 1.00 93.56 97 PRO A C 1
ATOM 750 O O . PRO A 1 97 ? -3.639 2.438 16.392 1.00 93.56 97 PRO A O 1
ATOM 753 N N . VAL A 1 98 ? -4.956 2.043 18.173 1.00 94.56 98 VAL A N 1
ATOM 754 C CA . VAL A 1 98 ? -4.169 2.839 19.121 1.00 94.56 98 VAL A CA 1
ATOM 755 C C . VAL A 1 98 ? -3.249 1.881 19.868 1.00 94.56 98 VAL A C 1
ATOM 757 O O . VAL A 1 98 ? -3.732 1.001 20.580 1.00 94.56 98 VAL A O 1
ATOM 760 N N . CYS A 1 99 ? -1.936 2.034 19.699 1.00 91.88 99 CYS A N 1
ATOM 761 C CA . CYS A 1 99 ? -0.932 1.190 20.349 1.00 91.88 99 CYS A CA 1
ATOM 762 C C . CYS A 1 99 ? -0.232 2.000 21.436 1.00 91.88 99 CYS A C 1
ATOM 764 O O . CYS A 1 99 ? 0.275 3.084 21.159 1.00 91.88 99 CYS A O 1
ATOM 766 N N . ASP A 1 100 ? -0.253 1.497 22.672 1.00 91.00 100 ASP A N 1
ATOM 767 C CA . ASP A 1 100 ? 0.388 2.141 23.828 1.00 91.00 100 ASP A CA 1
ATOM 768 C C . ASP A 1 100 ? -0.004 3.630 23.985 1.00 91.00 100 ASP A C 1
ATOM 770 O O . ASP A 1 100 ? 0.807 4.488 24.327 1.00 91.00 100 ASP A O 1
ATOM 774 N N . GLY A 1 101 ? -1.274 3.950 23.693 1.00 91.75 101 GLY A N 1
ATOM 775 C CA . GLY A 1 101 ? -1.826 5.308 23.788 1.00 91.75 101 GLY A CA 1
ATOM 776 C C . GLY A 1 101 ? -1.452 6.254 22.640 1.00 91.75 101 GLY A C 1
ATOM 777 O O . GLY A 1 101 ? -1.723 7.450 22.738 1.00 91.75 101 GLY A O 1
ATOM 778 N N . LEU A 1 102 ? -0.857 5.747 21.557 1.00 92.31 102 LEU A N 1
ATOM 779 C CA . LEU A 1 102 ? -0.328 6.548 20.457 1.00 92.31 102 LEU A CA 1
ATOM 780 C C . LEU A 1 102 ? -0.824 6.055 19.088 1.00 92.31 102 LEU A C 1
ATOM 782 O O . LEU A 1 102 ? -0.906 4.857 18.815 1.00 92.31 102 LEU A O 1
ATOM 786 N N . VAL A 1 103 ? -1.087 7.010 18.197 1.00 93.75 103 VAL A N 1
ATOM 787 C CA . VAL A 1 103 ? -1.090 6.807 16.743 1.00 93.75 103 VAL A CA 1
ATOM 788 C C . VAL A 1 103 ? -0.055 7.756 16.157 1.00 93.75 103 VAL A C 1
ATOM 790 O O . VAL A 1 103 ? -0.229 8.976 16.181 1.00 93.75 103 VAL A O 1
ATOM 793 N N . SER A 1 104 ? 1.058 7.211 15.669 1.00 91.81 104 SER A N 1
ATOM 794 C CA . SER A 1 104 ? 2.137 8.045 15.144 1.00 91.81 104 SER A CA 1
ATOM 795 C C . SER A 1 104 ? 1.744 8.705 13.820 1.00 91.81 104 SER A C 1
ATOM 797 O O . SER A 1 104 ? 1.083 8.097 12.975 1.00 91.81 104 SER A O 1
ATOM 799 N N . ALA A 1 105 ? 2.219 9.935 13.597 1.00 92.25 105 ALA A N 1
ATOM 800 C CA . ALA A 1 105 ? 2.093 10.621 12.309 1.00 92.25 105 ALA A CA 1
ATOM 801 C C . ALA A 1 105 ? 2.676 9.779 11.163 1.00 92.25 105 ALA A C 1
ATOM 803 O O . ALA A 1 105 ? 2.199 9.832 10.033 1.00 92.25 105 ALA A O 1
ATOM 804 N N . TRP A 1 106 ? 3.694 8.976 11.465 1.00 89.50 106 TRP A N 1
ATOM 805 C CA . TRP A 1 106 ? 4.389 8.108 10.525 1.00 89.50 106 TRP A CA 1
ATOM 806 C C . TRP A 1 106 ? 3.509 6.954 10.011 1.00 89.50 106 TRP A C 1
ATOM 808 O O . TRP A 1 106 ? 3.405 6.776 8.795 1.00 89.50 106 TRP A O 1
ATOM 818 N N . VAL A 1 107 ? 2.803 6.238 10.900 1.00 92.38 107 VAL A N 1
ATOM 819 C CA . VAL A 1 107 ? 1.796 5.231 10.497 1.00 92.38 107 VAL A CA 1
ATOM 820 C C . VAL A 1 107 ? 0.597 5.904 9.835 1.00 92.38 107 VAL A C 1
ATOM 822 O O . VAL A 1 107 ? 0.095 5.426 8.819 1.00 92.38 107 VAL A O 1
ATOM 825 N N . LEU A 1 108 ? 0.162 7.044 10.373 1.00 94.81 108 LEU A N 1
ATOM 826 C CA . LEU A 1 108 ? -0.962 7.806 9.840 1.00 94.81 108 LEU A CA 1
ATOM 827 C C . LEU A 1 108 ? -0.734 8.210 8.373 1.00 94.81 108 LEU A C 1
ATOM 829 O O . LEU A 1 108 ? -1.599 7.991 7.528 1.00 94.81 108 LEU A O 1
ATOM 833 N N . THR A 1 109 ? 0.451 8.735 8.058 1.00 96.06 109 THR A N 1
ATOM 834 C CA . THR A 1 109 ? 0.840 9.140 6.697 1.00 96.06 109 THR A CA 1
ATOM 835 C C . THR A 1 109 ? 0.818 7.945 5.736 1.00 96.06 109 THR A C 1
ATOM 837 O O . THR A 1 109 ? 0.292 8.055 4.628 1.00 96.06 109 THR A O 1
ATOM 840 N N . ASP A 1 110 ? 1.339 6.786 6.154 1.00 95.00 110 ASP A N 1
ATOM 841 C CA . ASP A 1 110 ? 1.343 5.567 5.333 1.00 95.00 110 ASP A CA 1
ATOM 842 C C . ASP A 1 110 ? -0.066 5.025 5.073 1.00 95.00 110 ASP A C 1
ATOM 844 O O . ASP A 1 110 ? -0.393 4.640 3.947 1.00 95.00 110 ASP A O 1
ATOM 848 N N . ALA A 1 111 ? -0.930 5.052 6.089 1.00 94.56 111 ALA A N 1
ATOM 849 C CA . ALA A 1 111 ? -2.318 4.622 5.976 1.00 94.56 111 ALA A CA 1
ATOM 850 C C . ALA A 1 111 ? -3.118 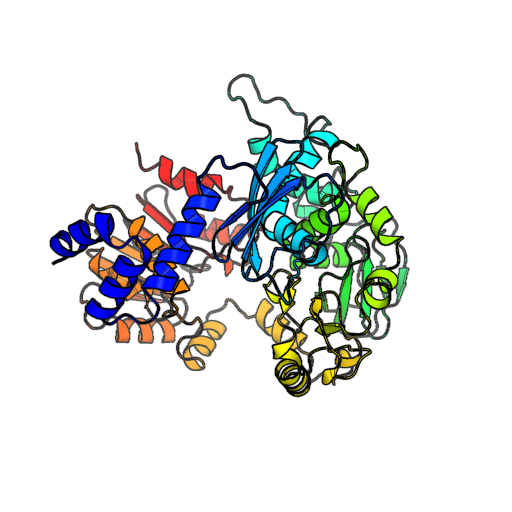5.510 5.010 1.00 94.56 111 ALA A C 1
ATOM 852 O O . ALA A 1 111 ? -3.850 4.999 4.156 1.00 94.56 111 ALA A O 1
ATOM 853 N N . ILE A 1 112 ? -2.936 6.835 5.095 1.00 96.75 112 ILE A N 1
ATOM 854 C CA . ILE A 1 112 ? -3.558 7.797 4.176 1.00 96.75 112 ILE A CA 1
ATOM 855 C C . ILE A 1 112 ? -3.072 7.549 2.747 1.00 96.75 112 ILE A C 1
ATOM 857 O O . ILE A 1 112 ? -3.898 7.418 1.844 1.00 96.75 112 ILE A O 1
ATOM 861 N N . ALA A 1 113 ? -1.759 7.420 2.531 1.00 95.81 113 ALA A N 1
ATOM 862 C CA . ALA A 1 113 ? -1.209 7.134 1.207 1.00 95.81 113 ALA A CA 1
ATOM 863 C C . ALA A 1 113 ? -1.747 5.807 0.654 1.00 95.81 113 ALA A C 1
ATOM 865 O O . ALA A 1 113 ? -2.200 5.735 -0.484 1.00 95.81 113 ALA A O 1
ATOM 866 N N . THR A 1 114 ? -1.776 4.754 1.466 1.00 88.50 114 THR A N 1
ATOM 867 C CA . THR A 1 114 ? -2.242 3.431 1.036 1.00 88.50 114 THR A CA 1
ATOM 868 C C . THR A 1 114 ? -3.676 3.467 0.512 1.00 88.50 114 THR A C 1
ATOM 870 O O . THR A 1 114 ? -3.966 2.842 -0.517 1.00 88.50 114 THR A O 1
ATOM 873 N N . ARG A 1 115 ? -4.555 4.211 1.194 1.00 88.19 115 ARG A N 1
ATOM 874 C CA . ARG A 1 115 ? -5.986 4.274 0.883 1.00 88.19 115 ARG A CA 1
ATOM 875 C C . ARG A 1 115 ? -6.350 5.329 -0.162 1.00 88.19 115 ARG A C 1
ATOM 877 O O . ARG A 1 115 ? -7.236 5.072 -0.969 1.00 88.19 115 ARG A O 1
ATOM 884 N N . PHE A 1 116 ? -5.686 6.484 -0.150 1.00 93.62 116 PHE A N 1
ATOM 885 C CA . PHE A 1 116 ? -6.111 7.671 -0.900 1.00 93.62 116 PHE A CA 1
ATOM 886 C C . PHE A 1 116 ? -5.055 8.225 -1.866 1.00 93.62 116 PHE A C 1
ATOM 888 O O . PHE A 1 116 ? -5.225 9.334 -2.369 1.00 93.62 116 PHE A O 1
ATOM 895 N N . TYR A 1 117 ? -3.963 7.494 -2.150 1.00 94.12 117 TYR A N 1
ATOM 896 C CA . TYR A 1 117 ? -2.891 8.001 -3.025 1.00 94.12 117 TYR A CA 1
ATOM 897 C C . TYR A 1 117 ? -3.410 8.574 -4.347 1.00 94.12 117 TYR A C 1
ATOM 899 O O . TYR A 1 117 ? -2.895 9.585 -4.814 1.00 94.12 117 TYR A O 1
ATOM 907 N N . TRP A 1 118 ? -4.415 7.934 -4.946 1.00 91.75 118 TRP A N 1
ATOM 908 C CA . TRP A 1 118 ? -4.901 8.286 -6.272 1.00 91.75 118 TRP A CA 1
ATOM 909 C C . TRP A 1 118 ? -5.657 9.614 -6.268 1.00 91.75 118 TRP A C 1
ATOM 911 O O . TRP A 1 118 ? -5.313 10.516 -7.018 1.00 91.75 118 TRP A O 1
ATOM 921 N N . GLN A 1 119 ? -6.588 9.793 -5.332 1.00 91.88 119 GLN A N 1
ATOM 922 C CA . GLN A 1 119 ? -7.346 11.034 -5.159 1.00 91.88 119 GLN A CA 1
ATOM 923 C C . GLN A 1 119 ? -6.436 12.213 -4.781 1.00 91.88 119 GLN A C 1
ATOM 925 O O . GLN A 1 119 ? -6.613 13.332 -5.261 1.00 91.88 119 GLN A O 1
ATOM 930 N N . ILE A 1 120 ? -5.425 11.966 -3.941 1.00 96.25 120 ILE A N 1
ATOM 931 C CA . ILE A 1 120 ? -4.442 12.990 -3.555 1.00 96.25 120 ILE A CA 1
ATOM 932 C C . ILE A 1 120 ? -3.596 13.397 -4.766 1.00 96.25 120 ILE A C 1
ATOM 934 O O . ILE A 1 120 ? -3.349 14.585 -4.991 1.00 96.25 120 ILE A O 1
ATOM 938 N N . LEU A 1 121 ? -3.162 12.418 -5.563 1.00 95.25 121 LEU A N 1
ATOM 939 C CA . LEU A 1 121 ? -2.390 12.663 -6.774 1.00 95.25 121 LEU A CA 1
ATOM 940 C C . LEU A 1 121 ? -3.215 13.398 -7.833 1.00 95.25 121 LEU A C 1
ATOM 942 O O . LEU A 1 121 ? -2.688 14.305 -8.477 1.00 95.25 121 LEU A O 1
ATOM 946 N N . GLU A 1 122 ? -4.493 13.046 -7.989 1.00 92.44 122 GLU A N 1
ATOM 947 C CA . GLU A 1 122 ? -5.433 13.779 -8.831 1.00 92.44 122 GLU A CA 1
ATOM 948 C C . GLU A 1 122 ? -5.426 15.251 -8.445 1.00 92.44 122 GLU A C 1
ATOM 950 O O . GLU A 1 122 ? -5.104 16.097 -9.280 1.00 92.44 122 GLU A O 1
ATOM 955 N N . ARG A 1 123 ? -5.709 15.553 -7.172 1.00 94.00 123 ARG A N 1
ATOM 956 C CA . ARG A 1 123 ? -5.794 16.929 -6.680 1.00 94.00 123 ARG A CA 1
ATOM 957 C C . ARG A 1 123 ? -4.495 17.698 -6.905 1.00 94.00 123 ARG A C 1
ATOM 959 O O . ARG A 1 123 ? -4.516 18.824 -7.387 1.00 94.00 123 ARG A O 1
ATOM 966 N N . PHE A 1 124 ? -3.352 17.064 -6.663 1.00 95.88 124 PHE A N 1
ATOM 967 C CA . PHE A 1 124 ? -2.051 17.654 -6.964 1.00 95.88 124 PHE A CA 1
ATOM 968 C C . PHE A 1 124 ? -1.853 17.942 -8.465 1.00 95.88 124 PHE A C 1
ATOM 970 O O . PHE A 1 124 ? -1.364 19.011 -8.840 1.00 95.88 124 PHE A O 1
ATOM 977 N N . PHE A 1 125 ? -2.241 17.026 -9.355 1.00 93.44 125 PHE A N 1
ATOM 978 C CA . PHE A 1 125 ? -2.123 17.227 -10.802 1.00 93.44 125 PHE A CA 1
ATOM 979 C C . PHE A 1 125 ? -3.102 18.256 -11.359 1.00 93.44 125 PHE A C 1
ATOM 981 O O . PHE A 1 125 ? -2.751 18.921 -12.335 1.00 93.44 125 PHE A O 1
ATOM 988 N N . GLN A 1 126 ? -4.262 18.459 -10.731 1.00 90.44 126 GLN A N 1
ATOM 989 C CA . GLN A 1 126 ? -5.163 19.573 -11.053 1.00 90.44 126 GLN A CA 1
ATOM 990 C C . GLN A 1 126 ? -4.436 20.916 -10.949 1.00 90.44 126 GLN A C 1
ATOM 992 O O . GLN A 1 126 ? -4.503 21.731 -11.873 1.00 90.44 126 GLN A O 1
ATOM 997 N N . HIS A 1 127 ? -3.667 21.096 -9.875 1.00 90.75 127 HIS A N 1
ATOM 998 C CA . HIS A 1 127 ? -2.927 22.328 -9.606 1.00 90.75 127 HIS A CA 1
ATOM 999 C C . HIS A 1 127 ? -1.656 22.463 -10.448 1.00 90.75 127 HIS A C 1
ATOM 1001 O O . HIS A 1 127 ? -1.267 23.570 -10.822 1.00 90.75 127 HIS A O 1
ATOM 1007 N N . THR A 1 128 ? -1.002 21.348 -10.785 1.00 90.12 128 THR A N 1
ATOM 1008 C CA . THR A 1 128 ? 0.359 21.380 -11.350 1.00 90.12 128 THR A CA 1
ATOM 1009 C C . THR A 1 128 ? 0.471 21.039 -12.835 1.00 90.12 128 THR A C 1
ATOM 1011 O O . THR A 1 128 ? 1.319 21.634 -13.516 1.00 90.12 128 THR A O 1
ATOM 1014 N N . LEU A 1 129 ? -0.346 20.119 -13.361 1.00 87.25 129 LEU A N 1
ATOM 1015 C CA . LEU A 1 129 ? -0.175 19.538 -14.702 1.00 87.25 129 LEU A CA 1
ATOM 1016 C C . LEU A 1 129 ? -1.381 19.684 -15.618 1.00 87.25 129 LEU A C 1
ATOM 1018 O O . LEU A 1 129 ? -1.198 19.957 -16.801 1.00 87.25 129 LEU A O 1
ATOM 1022 N N . TYR A 1 130 ? -2.596 19.466 -15.119 1.00 84.94 130 TYR A N 1
ATOM 1023 C CA . TYR A 1 130 ? -3.787 19.321 -15.962 1.00 84.94 130 TYR A CA 1
ATOM 1024 C C . TYR A 1 130 ? -4.223 20.617 -16.637 1.00 84.94 130 TYR A C 1
ATOM 1026 O O . TYR A 1 130 ? -4.829 20.581 -17.705 1.00 84.94 130 TYR A O 1
ATOM 1034 N N . SER A 1 131 ? -3.810 21.761 -16.099 1.00 77.88 131 SER A N 1
ATOM 1035 C CA . SER A 1 131 ? -3.943 23.059 -16.760 1.00 77.88 131 SER A CA 1
ATOM 1036 C C . SER A 1 131 ? -2.948 23.277 -17.915 1.00 77.88 131 SER A C 1
ATOM 1038 O O . SER A 1 131 ? -3.109 24.222 -18.687 1.00 77.88 131 SER A O 1
ATOM 1040 N N . LYS A 1 132 ? -1.934 22.415 -18.086 1.00 80.50 132 LYS A N 1
ATOM 1041 C CA . LYS A 1 132 ? -0.843 22.563 -19.067 1.00 80.50 132 LYS A CA 1
ATOM 1042 C C . LYS A 1 132 ? -0.965 21.553 -20.214 1.00 80.50 132 LYS A C 1
ATOM 1044 O O . LYS A 1 132 ? -1.419 20.423 -20.039 1.00 80.50 132 LYS A O 1
ATOM 1049 N N . ALA A 1 133 ? -0.504 21.923 -21.409 1.00 64.25 133 ALA A N 1
ATOM 1050 C CA . ALA A 1 133 ? -0.404 20.985 -22.530 1.00 64.25 133 ALA A CA 1
ATOM 1051 C C . ALA A 1 133 ? 0.617 19.861 -22.221 1.00 64.25 133 ALA A C 1
ATOM 1053 O O . ALA A 1 133 ? 1.626 20.131 -21.569 1.00 64.25 133 ALA A O 1
ATOM 1054 N N . PRO A 1 134 ? 0.410 18.612 -22.690 1.00 69.19 134 PRO A N 1
ATOM 1055 C CA . PRO A 1 134 ? -0.680 18.134 -23.547 1.00 69.19 134 PRO A CA 1
ATOM 1056 C C . PRO A 1 134 ? -1.953 17.717 -22.786 1.00 69.19 134 PRO A C 1
ATOM 1058 O O . PRO A 1 134 ? -2.871 17.190 -23.410 1.00 69.19 134 PRO A O 1
ATOM 1061 N N . TYR A 1 135 ? -2.006 17.919 -21.467 1.00 69.88 135 TYR A N 1
ATOM 1062 C CA . TYR A 1 135 ? -3.117 17.488 -20.610 1.00 69.88 135 TYR A CA 1
ATOM 1063 C C . TYR A 1 135 ? -4.331 18.425 -20.680 1.00 69.88 135 TYR A C 1
ATOM 1065 O O . TYR A 1 135 ? -5.448 18.001 -20.411 1.00 69.88 135 TYR A O 1
ATOM 1073 N N . SER A 1 136 ? -4.131 19.671 -21.115 1.00 63.06 136 SER A N 1
ATOM 1074 C CA . SER A 1 136 ? -5.160 20.713 -21.205 1.00 63.06 136 SER A CA 1
ATOM 1075 C C . SER A 1 136 ? -6.131 20.597 -22.394 1.00 63.06 136 SER A C 1
ATOM 1077 O O . SER A 1 136 ? -6.835 21.562 -22.693 1.00 63.06 136 SER A O 1
ATOM 1079 N N . LYS A 1 137 ? -6.183 19.465 -23.117 1.00 55.50 137 LYS A N 1
ATOM 1080 C CA . LYS A 1 137 ? -7.092 19.326 -24.271 1.00 55.50 137 LYS A CA 1
ATOM 1081 C C . LYS A 1 137 ? -8.554 19.452 -23.818 1.00 55.50 137 LYS A C 1
ATOM 1083 O O . LYS A 1 137 ? -9.065 18.576 -23.129 1.00 55.50 137 LYS A O 1
ATOM 1088 N N . GLN A 1 138 ? -9.232 20.523 -24.243 1.00 45.28 138 GLN A N 1
ATOM 1089 C CA . GLN A 1 138 ? -10.687 20.644 -24.125 1.00 45.28 138 GLN A CA 1
ATOM 1090 C C . GLN A 1 138 ? -11.367 19.552 -24.972 1.00 45.28 138 GLN A C 1
ATOM 1092 O O . GLN A 1 138 ? -10.991 19.388 -26.138 1.00 45.28 138 GLN A O 1
ATOM 1097 N N . PRO A 1 139 ? -12.364 18.815 -24.450 1.00 42.00 139 PRO A N 1
ATOM 1098 C CA . PRO A 1 139 ? -13.162 17.917 -25.272 1.00 42.00 139 PRO A CA 1
ATOM 1099 C C . PRO A 1 139 ? -14.039 18.722 -26.231 1.00 42.00 139 PRO A C 1
ATOM 1101 O O . PRO A 1 139 ? -14.581 19.767 -25.867 1.00 42.00 139 PRO A O 1
ATOM 1104 N N . ASN A 1 140 ? -14.224 18.193 -27.441 1.00 38.78 140 ASN A N 1
ATOM 1105 C CA . ASN A 1 140 ? -15.283 18.609 -28.356 1.00 38.78 140 ASN A CA 1
ATOM 1106 C C . ASN A 1 140 ? -16.604 18.793 -27.591 1.00 38.78 140 ASN A C 1
ATOM 1108 O O . ASN A 1 140 ? -16.963 17.959 -26.758 1.00 38.78 140 ASN A O 1
ATOM 1112 N N . ALA A 1 141 ? -17.340 19.855 -27.925 1.00 38.97 141 ALA A N 1
ATOM 1113 C CA . ALA A 1 141 ? -18.551 20.351 -27.262 1.00 38.97 141 ALA A CA 1
ATOM 1114 C C . ALA A 1 141 ? -19.740 19.363 -27.148 1.00 38.97 141 ALA A C 1
ATOM 1116 O O . ALA A 1 141 ? -20.836 19.768 -26.774 1.00 38.97 141 ALA A O 1
ATOM 1117 N N . GLN A 1 142 ? -19.553 18.079 -27.455 1.00 46.16 142 GLN A N 1
ATOM 1118 C CA . GLN A 1 142 ? -20.582 17.049 -27.362 1.00 46.16 142 GLN A CA 1
ATOM 1119 C C . GLN A 1 142 ? -20.517 16.232 -26.064 1.00 46.16 142 GLN A C 1
ATOM 1121 O O . GLN A 1 142 ? -21.572 15.781 -25.628 1.00 46.16 142 GLN A O 1
ATOM 1126 N N . HIS A 1 143 ? -19.365 16.088 -25.389 1.00 43.72 143 HIS A N 1
ATOM 1127 C CA . HIS A 1 143 ? -19.256 15.396 -24.088 1.00 43.72 143 HIS A CA 1
ATOM 1128 C C . HIS A 1 143 ? -18.382 16.206 -23.112 1.00 43.72 143 HIS A C 1
ATOM 1130 O O . HIS A 1 143 ? -17.177 16.332 -23.309 1.00 43.72 143 HIS A O 1
ATOM 1136 N N . ARG A 1 144 ? -18.972 16.759 -22.039 1.00 39.78 144 ARG A N 1
ATOM 1137 C CA . ARG A 1 144 ? -18.222 17.376 -20.926 1.00 39.78 144 ARG A CA 1
ATOM 1138 C C . ARG A 1 144 ? -17.391 16.288 -20.224 1.00 39.78 144 ARG A C 1
ATOM 1140 O O . ARG A 1 144 ? -17.946 15.568 -19.399 1.00 39.78 144 ARG A O 1
ATOM 1147 N N . SER A 1 145 ? -16.096 16.151 -20.522 1.00 49.97 145 SER A N 1
ATOM 1148 C CA . SER A 1 145 ? -15.210 15.344 -19.668 1.00 49.97 145 SER A CA 1
ATOM 1149 C C . SER A 1 145 ? -14.903 16.133 -18.393 1.00 49.97 145 SER A C 1
ATOM 1151 O O . SER A 1 145 ? -14.552 17.313 -18.439 1.00 49.97 145 SER A O 1
ATOM 1153 N N . THR A 1 146 ? -15.123 15.513 -17.235 1.00 56.97 146 THR A N 1
ATOM 1154 C CA . THR A 1 146 ? -14.723 16.076 -15.943 1.00 56.97 146 THR A CA 1
ATOM 1155 C C . THR A 1 146 ? -13.241 15.803 -15.708 1.00 56.97 146 THR A C 1
ATOM 1157 O O . THR A 1 146 ? -12.656 14.889 -16.286 1.00 56.97 146 THR A O 1
ATOM 1160 N N . VAL A 1 147 ? -12.619 16.579 -14.828 1.00 58.97 147 VAL A N 1
ATOM 1161 C CA . VAL A 1 147 ? -11.212 16.401 -14.444 1.00 58.97 147 VAL A CA 1
ATOM 1162 C C . VAL A 1 147 ? -10.925 14.982 -13.922 1.00 58.97 147 VAL A C 1
ATOM 1164 O O . VAL A 1 147 ? -9.929 14.383 -14.325 1.00 58.97 147 VAL A O 1
ATOM 1167 N N . ALA A 1 148 ? -11.849 14.408 -13.146 1.00 54.84 148 ALA A N 1
ATOM 1168 C CA . ALA A 1 148 ? -11.781 13.022 -12.680 1.00 54.84 148 ALA A CA 1
ATOM 1169 C C . ALA A 1 148 ? -11.718 12.005 -13.835 1.00 54.84 148 ALA A C 1
ATOM 1171 O O . ALA A 1 148 ? -10.938 11.058 -13.792 1.00 54.84 148 ALA A O 1
ATOM 1172 N N . HIS A 1 149 ? -12.467 12.232 -14.921 1.00 56.44 149 HIS A N 1
ATOM 1173 C CA . HIS A 1 149 ? -12.418 11.369 -16.107 1.00 56.44 149 HIS A CA 1
ATOM 1174 C C . HIS A 1 149 ? -11.037 11.395 -16.784 1.00 56.44 149 HIS A C 1
ATOM 1176 O O . HIS A 1 149 ? -10.542 10.364 -17.233 1.00 56.44 149 HIS A O 1
ATOM 1182 N N . ASN A 1 150 ? -10.381 12.560 -16.800 1.00 65.56 150 ASN A N 1
ATOM 1183 C CA . ASN A 1 150 ? -9.043 12.706 -17.371 1.00 65.56 150 ASN A CA 1
ATOM 1184 C C . ASN A 1 150 ? -7.962 12.038 -16.493 1.00 65.56 150 ASN A C 1
ATOM 1186 O O . ASN A 1 150 ? -6.980 11.514 -17.027 1.00 65.56 150 ASN A O 1
ATOM 1190 N N . HIS A 1 151 ? -8.125 12.036 -15.162 1.00 76.31 151 HIS A N 1
ATOM 1191 C CA . HIS A 1 151 ? -7.191 11.374 -14.242 1.00 76.31 151 HIS A CA 1
ATOM 1192 C C . HIS A 1 151 ? -7.234 9.850 -14.373 1.00 76.31 151 HIS A C 1
ATOM 1194 O O . HIS A 1 151 ? -6.180 9.223 -14.458 1.00 76.31 151 HIS A O 1
ATOM 1200 N N . GLU A 1 152 ? -8.421 9.25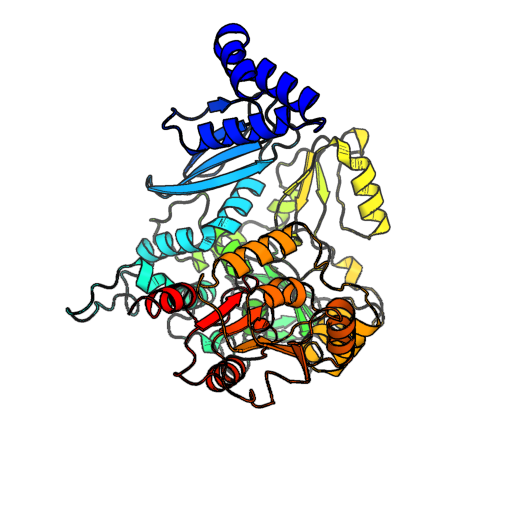9 -14.502 1.00 71.00 152 GLU A N 1
ATOM 1201 C CA . GLU A 1 152 ? -8.563 7.814 -14.719 1.00 71.00 152 GLU A CA 1
ATOM 1202 C C . GLU A 1 152 ? -7.896 7.340 -16.019 1.00 71.00 152 GLU A C 1
ATOM 1204 O O . GLU A 1 152 ? -7.237 6.301 -16.054 1.00 71.00 152 GLU A O 1
ATOM 1209 N N . GLU A 1 153 ? -8.000 8.122 -17.095 1.00 67.19 153 GLU A N 1
ATOM 1210 C CA . GLU A 1 153 ? -7.466 7.714 -18.395 1.00 67.19 153 GLU A CA 1
ATOM 1211 C C . GLU A 1 153 ? -5.954 8.026 -18.545 1.00 67.19 153 GLU A C 1
ATOM 1213 O O . GLU A 1 153 ? -5.206 7.226 -19.116 1.00 67.19 153 GLU A O 1
ATOM 1218 N N . TRP A 1 154 ? -5.462 9.158 -18.014 1.00 73.12 154 TRP A N 1
ATOM 1219 C CA . TRP A 1 154 ? -4.091 9.647 -18.271 1.00 73.12 154 TRP A CA 1
ATOM 1220 C C . TRP A 1 154 ? -3.228 9.776 -17.011 1.00 73.12 154 TRP A C 1
ATOM 1222 O O . TRP A 1 154 ? -2.015 9.971 -17.136 1.00 73.12 154 TRP A O 1
ATOM 1232 N N . GLY A 1 155 ? -3.799 9.654 -15.811 1.00 80.88 155 GLY A N 1
ATOM 1233 C CA . GLY A 1 155 ? -3.130 9.903 -14.530 1.00 80.88 155 GLY A CA 1
ATOM 1234 C C . GLY A 1 155 ? -1.874 9.067 -14.331 1.00 80.88 155 GLY A C 1
ATOM 1235 O O . GLY A 1 155 ? -0.844 9.600 -13.925 1.00 80.88 155 GLY A O 1
ATOM 1236 N N . TRP A 1 156 ? -1.893 7.795 -14.737 1.00 84.12 156 TRP A N 1
ATOM 1237 C CA . TRP A 1 156 ? -0.729 6.916 -14.597 1.00 84.12 156 TRP A CA 1
ATOM 1238 C C . TRP A 1 156 ? 0.405 7.331 -15.534 1.00 84.12 156 TRP A C 1
ATOM 1240 O O . TRP A 1 156 ? 1.581 7.348 -15.172 1.00 84.12 156 TRP A O 1
ATOM 1250 N N . THR A 1 157 ? 0.044 7.734 -16.753 1.00 84.94 157 THR A N 1
ATOM 1251 C CA . THR A 1 157 ? 1.009 8.265 -17.717 1.00 84.94 157 THR A CA 1
ATOM 1252 C C . THR A 1 157 ? 1.604 9.576 -17.206 1.00 84.94 157 THR A C 1
ATOM 1254 O O . THR A 1 157 ? 2.819 9.751 -17.277 1.00 84.94 157 THR A O 1
ATOM 1257 N N . ALA A 1 158 ? 0.777 10.478 -16.667 1.00 89.94 158 ALA A N 1
ATOM 1258 C CA . ALA A 1 158 ? 1.229 11.729 -16.064 1.00 89.94 158 ALA A CA 1
ATOM 1259 C C . ALA A 1 158 ? 2.173 11.471 -14.879 1.00 89.94 158 ALA A C 1
ATOM 1261 O O . ALA A 1 158 ? 3.258 12.046 -14.832 1.00 89.94 158 ALA A O 1
ATOM 1262 N N . PHE A 1 159 ? 1.821 10.527 -14.003 1.00 94.69 159 PHE A N 1
ATOM 1263 C CA . PHE A 1 159 ? 2.647 10.086 -12.883 1.00 94.69 159 PHE A CA 1
ATOM 1264 C C . PHE A 1 159 ? 4.029 9.611 -13.320 1.00 94.69 159 PHE A C 1
ATOM 1266 O O . PHE A 1 159 ? 5.029 10.135 -12.839 1.00 94.69 159 PHE A O 1
ATOM 1273 N N . LEU A 1 160 ? 4.115 8.669 -14.264 1.00 92.00 160 LEU A N 1
ATOM 1274 C CA . LEU A 1 160 ? 5.408 8.152 -14.719 1.00 92.00 160 LEU A CA 1
ATOM 1275 C C . LEU A 1 160 ? 6.252 9.225 -15.415 1.00 92.00 160 LEU A C 1
ATOM 1277 O O . LEU A 1 160 ? 7.472 9.257 -15.253 1.00 92.00 160 LEU A O 1
ATOM 1281 N N . ARG A 1 161 ? 5.616 10.118 -16.178 1.00 93.19 161 ARG A N 1
ATOM 1282 C CA . ARG A 1 161 ? 6.297 11.239 -16.835 1.00 93.19 161 ARG A CA 1
ATOM 1283 C C . ARG A 1 161 ? 6.886 12.218 -15.831 1.00 93.19 161 ARG A C 1
ATOM 1285 O O . ARG A 1 161 ? 8.042 12.601 -16.006 1.00 93.19 161 ARG A O 1
ATOM 1292 N N . GLU A 1 162 ? 6.119 12.582 -14.808 1.00 94.44 162 GLU A N 1
ATOM 1293 C CA . GLU A 1 162 ? 6.587 13.413 -13.701 1.00 94.44 162 GLU A CA 1
ATOM 1294 C C . GLU A 1 162 ? 7.709 12.722 -12.945 1.00 94.44 162 GLU A C 1
ATOM 1296 O O . GLU A 1 162 ? 8.816 13.254 -12.876 1.00 94.44 162 GLU A O 1
ATOM 1301 N N . LEU A 1 163 ? 7.445 11.512 -12.439 1.00 96.31 163 LEU A N 1
ATOM 1302 C CA . LEU A 1 163 ? 8.371 10.760 -11.607 1.00 96.31 163 LEU A CA 1
ATOM 1303 C C . LEU A 1 163 ? 9.721 10.617 -12.287 1.00 96.31 163 LEU A C 1
ATOM 1305 O O . LEU A 1 163 ? 10.731 10.889 -11.653 1.00 96.31 163 LEU A O 1
ATOM 1309 N N . TRP A 1 164 ? 9.748 10.223 -13.563 1.00 94.12 164 TRP A N 1
ATOM 1310 C CA . TRP A 1 164 ? 10.982 9.944 -14.297 1.00 94.12 164 TRP A CA 1
ATOM 1311 C C . TRP A 1 164 ? 11.551 11.143 -15.066 1.00 94.12 164 TRP A C 1
ATOM 1313 O O . TRP A 1 164 ? 12.659 11.037 -15.590 1.00 94.12 164 TRP A O 1
ATOM 1323 N N . GLY A 1 165 ? 10.836 12.269 -15.140 1.00 92.44 165 GLY A N 1
ATOM 1324 C CA . GLY A 1 165 ? 11.287 13.474 -15.842 1.00 92.44 165 GLY A CA 1
ATOM 1325 C C . GLY A 1 165 ? 11.273 13.362 -17.373 1.00 92.44 165 GLY A C 1
ATOM 1326 O O . GLY A 1 165 ? 12.129 13.942 -18.038 1.00 92.44 165 GLY A O 1
ATOM 1327 N N . TYR A 1 166 ? 10.319 12.623 -17.949 1.00 91.06 166 TYR A N 1
ATOM 1328 C CA . TYR A 1 166 ? 10.200 12.429 -19.403 1.00 91.06 166 TYR A CA 1
ATOM 1329 C C . TYR A 1 166 ? 8.808 12.814 -19.932 1.00 91.06 166 TYR A C 1
ATOM 1331 O O . TYR A 1 166 ? 8.046 11.935 -20.338 1.00 91.06 166 TYR A O 1
ATOM 1339 N N . PRO A 1 167 ? 8.463 14.114 -20.009 1.00 87.50 167 PRO A N 1
ATOM 1340 C CA . PRO A 1 167 ? 7.105 14.580 -20.329 1.00 87.50 167 PRO A CA 1
ATOM 1341 C C . PRO A 1 167 ? 6.579 14.140 -21.705 1.00 87.50 167 PRO A C 1
ATOM 1343 O O . PRO A 1 167 ? 5.371 14.086 -21.914 1.00 87.50 167 PRO A O 1
ATOM 1346 N N . GLN A 1 168 ? 7.471 13.795 -22.636 1.00 87.19 168 GLN A N 1
ATOM 1347 C CA . GLN A 1 168 ? 7.121 13.408 -24.008 1.00 87.19 168 GLN A CA 1
ATOM 1348 C C . GLN A 1 168 ? 7.038 11.889 -24.227 1.00 87.19 168 GLN A C 1
ATOM 1350 O O . GLN A 1 168 ? 6.705 11.439 -25.320 1.00 87.19 168 GLN A O 1
ATOM 1355 N N . TRP A 1 169 ? 7.375 11.067 -23.229 1.00 87.50 169 TRP A N 1
ATOM 1356 C CA . TRP A 1 169 ? 7.381 9.610 -23.402 1.00 87.50 169 TRP A CA 1
ATOM 1357 C C . TRP A 1 169 ? 5.972 9.026 -23.424 1.00 87.50 169 TRP A C 1
ATOM 1359 O O . TRP A 1 169 ? 5.072 9.519 -22.745 1.00 87.50 169 TRP A O 1
ATOM 1369 N N . LEU A 1 170 ? 5.771 7.956 -24.189 1.00 83.88 170 LEU A N 1
ATOM 1370 C CA . LEU A 1 170 ? 4.552 7.157 -24.104 1.00 83.88 170 LEU A CA 1
ATOM 1371 C C . LEU A 1 170 ? 4.625 6.260 -22.868 1.00 83.88 170 LEU A C 1
ATOM 1373 O O . LEU A 1 170 ? 5.708 5.849 -22.462 1.00 83.88 170 LEU A O 1
ATOM 1377 N N . VAL A 1 171 ? 3.477 5.878 -22.305 1.00 78.94 171 VAL A N 1
ATOM 1378 C CA . VAL A 1 171 ? 3.436 4.994 -21.125 1.00 78.94 171 VAL A CA 1
ATOM 1379 C C . VAL A 1 171 ? 4.232 3.699 -21.332 1.00 78.94 171 VAL A C 1
ATOM 1381 O O . VAL A 1 171 ? 4.996 3.291 -20.466 1.00 78.94 171 VAL A O 1
ATOM 1384 N N . ALA A 1 172 ? 4.143 3.096 -22.523 1.00 75.56 172 ALA A N 1
ATOM 1385 C CA . ALA A 1 172 ? 4.844 1.856 -22.857 1.00 75.56 172 ALA A CA 1
ATOM 1386 C C . ALA A 1 172 ? 6.377 1.991 -22.829 1.00 75.56 172 ALA A C 1
ATOM 1388 O O . ALA A 1 172 ? 7.082 0.993 -22.698 1.00 75.56 172 ALA A O 1
ATOM 1389 N N . ASP A 1 173 ? 6.903 3.206 -22.955 1.00 82.50 173 ASP A N 1
ATOM 1390 C CA . ASP A 1 173 ? 8.340 3.453 -22.970 1.00 82.50 173 ASP A CA 1
ATOM 1391 C C . ASP A 1 173 ? 8.985 3.259 -21.598 1.00 82.50 173 ASP A C 1
ATOM 1393 O O . ASP A 1 173 ? 10.164 2.919 -21.526 1.00 82.50 173 ASP A O 1
ATOM 1397 N N . PHE A 1 174 ? 8.217 3.397 -20.516 1.00 81.75 174 PHE A N 1
ATOM 1398 C CA . PHE A 1 174 ? 8.681 3.123 -19.154 1.00 81.75 174 PHE A CA 1
ATOM 1399 C C . PHE A 1 174 ? 8.810 1.622 -18.849 1.00 81.75 174 PHE A C 1
ATOM 1401 O O . PHE A 1 174 ? 9.414 1.257 -17.847 1.00 81.75 174 PHE A O 1
ATOM 1408 N N . TYR A 1 175 ? 8.311 0.759 -19.742 1.00 77.38 175 TYR A N 1
ATOM 1409 C CA . TYR A 1 175 ? 8.316 -0.702 -19.594 1.00 77.38 175 TYR A CA 1
ATOM 1410 C C . TYR A 1 175 ? 9.156 -1.422 -20.666 1.00 77.38 175 TYR A C 1
ATOM 1412 O O . TYR A 1 175 ? 9.286 -2.643 -20.652 1.00 77.38 175 TYR A O 1
ATOM 1420 N N . LYS A 1 176 ? 9.752 -0.688 -21.617 1.00 77.25 176 LYS A N 1
ATOM 1421 C CA . LYS A 1 176 ? 10.544 -1.260 -22.721 1.00 77.25 176 LYS A CA 1
ATOM 1422 C C . LYS A 1 176 ? 12.040 -1.079 -22.492 1.00 77.25 176 LYS A C 1
ATOM 1424 O O . LYS A 1 176 ? 12.556 0.030 -22.575 1.00 77.25 176 LYS A O 1
ATOM 1429 N N . THR A 1 177 ? 12.777 -2.174 -22.334 1.00 69.44 177 THR A N 1
ATOM 1430 C CA . THR A 1 177 ? 14.232 -2.147 -22.067 1.00 69.44 177 THR A CA 1
ATOM 1431 C C . THR A 1 177 ? 15.085 -1.605 -23.221 1.00 69.44 177 THR A C 1
ATOM 1433 O O . THR A 1 177 ? 16.200 -1.149 -22.992 1.00 69.44 177 THR A O 1
ATOM 1436 N N . ARG A 1 178 ? 14.580 -1.628 -24.464 1.00 65.62 178 ARG A N 1
ATOM 1437 C CA . ARG A 1 178 ? 15.336 -1.245 -25.676 1.00 65.62 178 ARG A CA 1
ATOM 1438 C C . ARG A 1 178 ? 15.355 0.258 -25.980 1.00 65.62 178 ARG A C 1
ATOM 1440 O O . ARG A 1 178 ? 16.017 0.665 -26.933 1.00 65.62 178 ARG A O 1
ATOM 1447 N N . LYS A 1 179 ? 14.623 1.087 -25.229 1.00 71.75 179 LYS A N 1
ATOM 1448 C CA . LYS A 1 179 ? 14.610 2.535 -25.463 1.00 71.75 179 LYS A CA 1
ATOM 1449 C C . LYS A 1 179 ? 15.915 3.152 -24.955 1.00 71.75 179 LYS A C 1
ATOM 1451 O O . LYS A 1 179 ? 16.286 2.936 -23.809 1.00 71.75 179 LYS A O 1
ATOM 1456 N N . ARG A 1 180 ? 16.614 3.914 -25.800 1.00 66.00 180 ARG A N 1
ATOM 1457 C CA . ARG A 1 180 ? 17.802 4.660 -25.363 1.00 66.00 180 ARG A CA 1
ATOM 1458 C C . ARG A 1 180 ? 17.360 5.865 -24.544 1.00 66.00 180 ARG A C 1
ATOM 1460 O O . ARG A 1 180 ? 16.563 6.674 -25.019 1.00 66.00 180 ARG A O 1
ATOM 1467 N N . ASP A 1 181 ? 17.871 5.966 -23.329 1.00 66.44 181 ASP A N 1
ATOM 1468 C CA . ASP A 1 181 ? 17.860 7.193 -22.550 1.00 66.44 181 ASP A CA 1
ATOM 1469 C C . ASP A 1 181 ? 19.126 8.024 -22.830 1.00 66.44 181 ASP A C 1
ATOM 1471 O O . ASP A 1 181 ? 19.996 7.621 -23.603 1.00 66.44 181 ASP A O 1
ATOM 1475 N N . GLY A 1 182 ? 19.154 9.256 -22.315 1.00 67.50 182 GLY A N 1
ATOM 1476 C CA . GLY A 1 182 ? 20.237 10.215 -22.548 1.00 67.50 182 GLY A CA 1
ATOM 1477 C C . GLY A 1 182 ? 21.549 9.839 -21.847 1.00 67.50 182 GLY A C 1
ATOM 1478 O O . GLY A 1 182 ? 21.818 8.680 -21.552 1.00 67.50 182 GLY A O 1
ATOM 1479 N N . LYS A 1 183 ? 22.396 10.837 -21.567 1.00 73.62 183 LYS A N 1
ATOM 1480 C CA . LYS A 1 183 ? 23.624 10.619 -20.786 1.00 73.62 183 LYS A CA 1
ATOM 1481 C C . LYS A 1 183 ? 23.264 10.159 -19.367 1.00 73.62 183 LYS A C 1
ATOM 1483 O O . LYS A 1 183 ? 22.525 10.854 -18.675 1.00 73.62 183 LYS A O 1
ATOM 1488 N N . SER A 1 184 ? 23.836 9.036 -18.942 1.00 82.81 184 SER A N 1
ATOM 1489 C CA . SER A 1 184 ? 23.612 8.428 -17.627 1.00 82.81 184 SER A CA 1
ATOM 1490 C C . SER A 1 184 ? 24.944 8.290 -16.885 1.00 82.81 184 SER A C 1
ATOM 1492 O O . SER A 1 184 ? 25.939 7.923 -17.516 1.00 82.81 184 SER A O 1
ATOM 1494 N N . PRO A 1 185 ? 25.002 8.570 -15.571 1.00 88.00 185 PRO A N 1
ATOM 1495 C CA . PRO A 1 185 ? 26.218 8.372 -14.788 1.00 88.00 185 PRO A CA 1
ATOM 1496 C C . PRO A 1 185 ? 26.586 6.887 -14.726 1.00 88.00 185 PRO A C 1
ATOM 1498 O O . PRO A 1 185 ? 25.712 6.030 -14.809 1.00 88.00 185 PRO A O 1
ATOM 1501 N N . GLN A 1 186 ? 27.863 6.562 -14.556 1.00 89.62 186 GLN A N 1
ATOM 1502 C CA . GLN A 1 186 ? 28.292 5.184 -14.307 1.00 89.62 186 GLN A CA 1
ATOM 1503 C C . GLN A 1 186 ? 28.418 4.941 -12.803 1.00 89.62 186 GLN A C 1
ATOM 1505 O O . GLN A 1 186 ? 28.917 5.798 -12.074 1.00 89.62 186 GLN A O 1
ATOM 1510 N N . LYS A 1 187 ? 27.964 3.777 -12.337 1.00 92.25 187 LYS A N 1
ATOM 1511 C CA . LYS A 1 187 ? 28.182 3.296 -10.969 1.00 92.25 187 LYS A CA 1
ATOM 1512 C C . LYS A 1 187 ? 28.583 1.825 -10.986 1.00 92.25 187 LYS A C 1
ATOM 1514 O O . LYS A 1 187 ? 28.183 1.067 -11.865 1.00 92.25 187 LYS A O 1
ATOM 1519 N N . GLN A 1 188 ? 29.354 1.422 -9.988 1.00 89.50 188 GLN A N 1
ATOM 1520 C CA . GLN A 1 188 ? 29.652 0.022 -9.721 1.00 89.50 188 GLN A CA 1
ATOM 1521 C C . GLN A 1 188 ? 28.751 -0.461 -8.583 1.00 89.50 188 GLN A C 1
ATOM 1523 O O . GLN A 1 188 ? 28.558 0.267 -7.610 1.00 89.50 188 GLN A O 1
ATOM 1528 N N . ALA A 1 189 ? 28.169 -1.651 -8.727 1.00 86.56 189 ALA A N 1
ATOM 1529 C CA . ALA A 1 189 ? 27.432 -2.282 -7.635 1.00 86.56 189 ALA A CA 1
ATOM 1530 C C . ALA A 1 189 ? 28.404 -2.779 -6.558 1.00 86.56 189 ALA A C 1
ATOM 1532 O O . ALA A 1 189 ? 29.454 -3.336 -6.886 1.00 86.56 189 ALA A O 1
ATOM 1533 N N . ASP A 1 190 ? 28.032 -2.627 -5.291 1.00 82.31 190 ASP A N 1
ATOM 1534 C CA . ASP A 1 190 ? 28.793 -3.156 -4.160 1.00 82.31 190 ASP A CA 1
ATOM 1535 C C . ASP A 1 190 ? 28.287 -4.564 -3.842 1.00 82.31 190 ASP A C 1
ATOM 1537 O O . ASP A 1 190 ? 27.141 -4.733 -3.440 1.00 82.31 190 ASP A O 1
ATOM 1541 N N . ASN A 1 191 ? 29.095 -5.596 -4.098 1.00 81.31 191 ASN A N 1
ATOM 1542 C CA . ASN A 1 191 ? 28.723 -7.000 -3.869 1.00 81.31 191 ASN A CA 1
ATOM 1543 C C . ASN A 1 191 ? 27.360 -7.407 -4.474 1.00 81.31 191 ASN A C 1
ATOM 1545 O O . ASN A 1 191 ? 26.626 -8.211 -3.906 1.00 81.31 191 ASN A O 1
ATOM 1549 N N . GLY A 1 192 ? 27.006 -6.841 -5.633 1.00 84.12 192 GLY A N 1
ATOM 1550 C CA . GLY A 1 192 ? 25.719 -7.094 -6.289 1.00 84.12 192 GLY A CA 1
ATOM 1551 C C . GLY A 1 192 ? 24.546 -6.277 -5.741 1.00 84.12 192 GLY A C 1
ATOM 1552 O O . GLY A 1 192 ? 23.413 -6.532 -6.139 1.00 84.12 192 GLY A O 1
ATOM 1553 N N . TRP A 1 193 ? 24.802 -5.285 -4.886 1.00 87.69 193 TRP A N 1
ATOM 1554 C CA . TRP A 1 193 ? 23.812 -4.381 -4.302 1.00 87.69 193 TRP A CA 1
ATOM 1555 C C . TRP A 1 193 ? 23.954 -2.957 -4.816 1.00 87.69 193 TRP A C 1
ATOM 1557 O O . TRP A 1 193 ? 25.052 -2.463 -5.090 1.00 87.69 193 TRP A O 1
ATOM 1567 N N . ILE A 1 194 ? 22.816 -2.274 -4.924 1.00 90.44 194 ILE A N 1
ATOM 1568 C CA . ILE A 1 194 ? 22.782 -0.843 -5.185 1.00 90.44 194 ILE A CA 1
ATOM 1569 C C . ILE A 1 194 ? 21.512 -0.185 -4.647 1.00 90.44 194 ILE A C 1
ATOM 1571 O O . ILE A 1 194 ? 20.410 -0.703 -4.811 1.00 90.44 194 ILE A O 1
ATOM 1575 N N . THR A 1 195 ? 21.660 1.008 -4.078 1.00 92.06 195 THR A N 1
ATOM 1576 C CA . THR A 1 195 ? 20.537 1.879 -3.712 1.00 92.06 195 THR A CA 1
ATOM 1577 C C . THR A 1 195 ? 20.297 2.909 -4.812 1.00 92.06 195 THR A C 1
ATOM 1579 O O . THR A 1 195 ? 21.239 3.556 -5.284 1.00 92.06 195 THR A O 1
ATOM 1582 N N . ILE A 1 196 ? 19.042 3.062 -5.239 1.00 94.06 196 ILE A N 1
ATOM 1583 C CA . ILE A 1 196 ? 18.648 3.940 -6.347 1.00 94.06 196 ILE A CA 1
ATOM 1584 C C . ILE A 1 196 ? 17.504 4.855 -5.915 1.00 94.06 196 ILE A C 1
ATOM 1586 O O . ILE A 1 196 ? 16.376 4.400 -5.757 1.00 94.06 196 ILE A O 1
ATOM 1590 N N . GLU A 1 197 ? 17.774 6.156 -5.825 1.00 95.00 197 GLU A N 1
ATOM 1591 C CA . GLU A 1 197 ? 16.731 7.171 -5.652 1.00 95.00 197 GLU A CA 1
ATOM 1592 C C . GLU A 1 197 ? 16.018 7.445 -6.977 1.00 95.00 197 GLU A C 1
ATOM 1594 O O . GLU A 1 197 ? 16.643 7.841 -7.966 1.00 95.00 197 GLU A O 1
ATOM 1599 N N . VAL A 1 198 ? 14.696 7.255 -6.998 1.00 95.75 198 VAL A N 1
ATOM 1600 C CA . VAL A 1 198 ? 13.884 7.378 -8.221 1.00 95.75 198 VAL A CA 1
ATOM 1601 C C . VAL A 1 198 ? 13.853 8.804 -8.779 1.00 95.75 198 VAL A C 1
ATOM 1603 O O . VAL A 1 198 ? 13.761 8.997 -9.997 1.00 95.75 198 VAL A O 1
ATOM 1606 N N . SER A 1 199 ? 13.991 9.814 -7.914 1.00 95.12 199 SER A N 1
ATOM 1607 C CA . SER A 1 199 ? 14.043 11.223 -8.318 1.00 95.12 199 SER A CA 1
ATOM 1608 C C . SER A 1 199 ? 15.422 11.680 -8.827 1.00 95.12 199 SER A C 1
ATOM 1610 O O . SER A 1 199 ? 15.530 12.753 -9.429 1.00 95.12 199 SER A O 1
ATOM 1612 N N . ALA A 1 200 ? 16.467 10.856 -8.693 1.00 93.06 200 ALA A N 1
ATOM 1613 C CA . ALA A 1 200 ? 17.809 11.144 -9.197 1.00 93.06 200 ALA A CA 1
ATOM 1614 C C . ALA A 1 200 ? 18.012 10.648 -10.650 1.00 93.06 200 ALA A C 1
ATOM 1616 O O . ALA A 1 200 ? 17.222 9.845 -11.164 1.00 93.06 200 ALA A O 1
ATOM 1617 N N . PRO A 1 201 ? 19.043 11.130 -11.373 1.00 92.38 201 PRO A N 1
ATOM 1618 C CA . PRO A 1 201 ? 19.436 10.544 -12.653 1.00 92.38 201 PRO A CA 1
ATOM 1619 C C . PRO A 1 201 ? 19.833 9.071 -12.489 1.00 92.38 201 PRO A C 1
ATOM 1621 O O . PRO A 1 201 ? 20.712 8.744 -11.689 1.00 92.38 201 PRO A O 1
ATOM 1624 N N . LEU A 1 202 ? 19.200 8.180 -13.260 1.00 93.19 202 LEU A N 1
ATOM 1625 C CA . LEU A 1 202 ? 19.475 6.748 -13.169 1.00 93.19 202 LEU A CA 1
ATOM 1626 C C . LEU A 1 202 ? 20.856 6.406 -13.753 1.00 93.19 202 LEU A C 1
ATOM 1628 O O . LEU A 1 202 ? 21.135 6.776 -14.895 1.00 93.19 202 LEU A O 1
ATOM 1632 N N . PRO A 1 203 ? 21.705 5.679 -13.011 1.00 93.56 203 PRO A N 1
ATOM 1633 C CA . PRO A 1 203 ? 23.023 5.268 -13.475 1.00 93.56 203 PRO A CA 1
ATOM 1634 C C . PRO A 1 203 ? 22.985 4.048 -14.407 1.00 93.56 203 PRO A C 1
ATOM 1636 O O . PRO A 1 203 ? 22.041 3.263 -14.410 1.00 93.56 203 PRO A O 1
ATOM 1639 N N . GLN A 1 204 ? 24.056 3.858 -15.167 1.00 92.19 204 GLN A N 1
ATOM 1640 C CA . GLN A 1 204 ? 24.428 2.579 -15.765 1.00 92.19 204 GLN A CA 1
ATOM 1641 C C . GLN A 1 204 ? 25.306 1.816 -14.777 1.00 92.19 204 GLN A C 1
ATOM 1643 O O . GLN A 1 204 ? 26.202 2.413 -14.173 1.00 92.19 204 GLN A O 1
ATOM 1648 N N . ILE A 1 205 ? 25.050 0.521 -14.606 1.00 92.06 205 ILE A N 1
ATOM 1649 C CA . ILE A 1 205 ? 25.675 -0.288 -13.559 1.00 92.06 205 ILE A CA 1
ATOM 1650 C C . ILE A 1 205 ? 26.611 -1.318 -14.156 1.00 92.06 205 ILE A C 1
ATOM 1652 O O . ILE A 1 205 ? 26.187 -2.128 -14.980 1.00 92.06 205 ILE A O 1
ATOM 1656 N N . THR A 1 206 ? 27.845 -1.334 -13.665 1.00 90.81 206 THR A N 1
ATOM 1657 C CA . THR A 1 206 ? 28.751 -2.473 -13.821 1.00 90.81 206 THR A CA 1
ATOM 1658 C C . THR A 1 206 ? 28.641 -3.357 -12.584 1.00 90.81 206 THR A C 1
ATOM 1660 O O . THR A 1 206 ? 28.736 -2.874 -11.453 1.00 90.81 206 THR A O 1
ATOM 1663 N N . VAL A 1 207 ? 28.421 -4.652 -12.785 1.00 87.3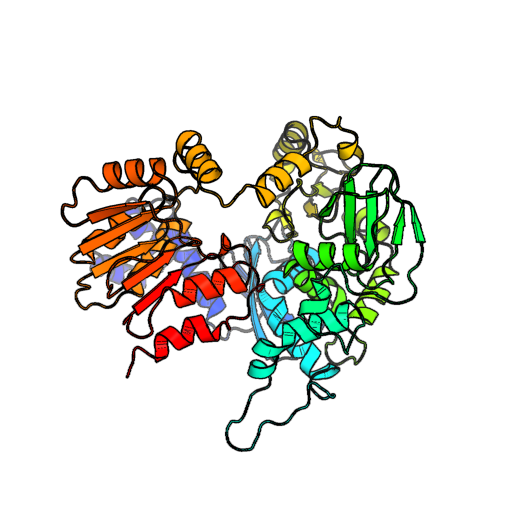1 207 VAL A N 1
ATOM 1664 C CA . VAL A 1 207 ? 28.171 -5.615 -11.706 1.00 87.31 207 VAL A CA 1
ATOM 1665 C C . VAL A 1 207 ? 28.756 -6.970 -12.088 1.00 87.31 207 VAL A C 1
ATOM 1667 O O . VAL A 1 207 ? 28.531 -7.454 -13.189 1.00 87.31 207 VAL A O 1
ATOM 1670 N N . GLN A 1 208 ? 29.548 -7.560 -11.194 1.00 84.12 208 GLN A N 1
ATOM 1671 C CA . GLN A 1 208 ? 30.254 -8.823 -11.448 1.00 84.12 208 GLN A CA 1
ATOM 1672 C C . GLN A 1 208 ? 29.434 -10.061 -11.056 1.00 84.12 208 GLN A C 1
ATOM 1674 O O . GLN A 1 208 ? 29.718 -11.162 -11.519 1.00 84.12 208 GLN A O 1
ATOM 1679 N N . SER A 1 209 ? 28.422 -9.896 -10.201 1.00 80.88 209 SER A N 1
ATOM 1680 C CA . SER A 1 209 ? 27.507 -10.967 -9.813 1.00 80.88 209 SER A CA 1
ATOM 1681 C C . SER A 1 209 ? 26.508 -11.281 -10.930 1.00 80.88 209 SER A C 1
ATOM 1683 O O . SER A 1 209 ? 26.167 -10.435 -11.754 1.00 80.88 209 SER A O 1
ATOM 1685 N N . SER A 1 210 ? 25.972 -12.503 -10.923 1.00 82.88 210 SER A N 1
ATOM 1686 C CA . SER A 1 210 ? 24.928 -12.947 -11.862 1.00 82.88 210 SER A CA 1
ATOM 1687 C C . SER A 1 210 ? 23.573 -12.258 -11.647 1.00 82.88 210 SER A C 1
ATOM 1689 O O . SER A 1 210 ? 22.681 -12.351 -12.495 1.00 82.88 210 SER A O 1
ATOM 1691 N N . ARG A 1 211 ? 23.412 -11.556 -10.521 1.00 84.94 211 ARG A N 1
ATOM 1692 C CA . ARG A 1 211 ? 22.216 -10.803 -10.139 1.00 84.94 211 ARG A CA 1
ATOM 1693 C C . ARG A 1 211 ? 22.591 -9.440 -9.582 1.00 84.94 211 ARG A C 1
ATOM 1695 O O . ARG A 1 211 ? 23.630 -9.301 -8.942 1.00 84.94 211 ARG A O 1
ATOM 1702 N N . LEU A 1 212 ? 21.719 -8.463 -9.799 1.00 88.56 212 LEU A N 1
ATOM 1703 C CA . LEU A 1 212 ? 21.775 -7.154 -9.163 1.00 88.56 212 LEU A CA 1
ATOM 1704 C C . LEU A 1 212 ? 20.542 -6.999 -8.273 1.00 88.56 212 LEU A C 1
ATOM 1706 O O . LEU A 1 212 ? 19.414 -7.115 -8.758 1.00 88.56 212 LEU A O 1
ATOM 1710 N N . HIS A 1 213 ? 20.764 -6.723 -6.993 1.00 88.00 213 HIS A N 1
ATOM 1711 C CA . HIS A 1 213 ? 19.741 -6.364 -6.022 1.00 88.00 213 HIS A CA 1
ATOM 1712 C C . HIS A 1 213 ? 19.690 -4.843 -5.898 1.00 88.00 213 HIS A C 1
ATOM 1714 O O . HIS A 1 213 ? 20.692 -4.175 -5.642 1.00 88.00 213 HIS A O 1
ATOM 1720 N N . ILE A 1 214 ? 18.510 -4.294 -6.136 1.00 90.69 214 ILE A N 1
ATOM 1721 C CA . ILE A 1 214 ? 18.238 -2.868 -6.187 1.00 90.69 214 ILE A CA 1
ATOM 1722 C C . ILE A 1 214 ? 17.361 -2.538 -4.988 1.00 90.69 214 ILE A C 1
ATOM 1724 O O . ILE A 1 214 ? 16.286 -3.116 -4.838 1.00 90.69 214 ILE A O 1
ATOM 1728 N N . ILE A 1 215 ? 17.794 -1.579 -4.180 1.00 91.44 215 ILE A N 1
ATOM 1729 C CA . ILE A 1 215 ? 16.980 -0.940 -3.147 1.00 91.44 215 ILE A CA 1
ATOM 1730 C C . ILE A 1 215 ? 16.478 0.384 -3.733 1.00 91.44 215 ILE A C 1
ATOM 1732 O O . ILE A 1 215 ? 17.215 1.377 -3.712 1.00 91.44 215 ILE A O 1
ATOM 1736 N N . PRO A 1 216 ? 15.280 0.426 -4.344 1.00 93.25 216 PRO A N 1
ATOM 1737 C CA . PRO A 1 216 ? 14.684 1.689 -4.742 1.00 93.25 216 PRO A CA 1
ATOM 1738 C C . PRO A 1 216 ? 14.351 2.529 -3.505 1.00 93.25 216 PRO A C 1
ATOM 1740 O O . PRO A 1 216 ? 13.759 2.030 -2.545 1.00 93.25 216 PRO A O 1
ATOM 1743 N N . THR A 1 217 ? 14.696 3.813 -3.557 1.00 94.44 217 THR A N 1
ATOM 1744 C CA . THR A 1 217 ? 14.264 4.812 -2.580 1.00 94.44 217 THR A CA 1
ATOM 1745 C C . THR A 1 217 ? 13.366 5.848 -3.236 1.00 94.44 217 THR A C 1
ATOM 1747 O O . THR A 1 217 ? 13.529 6.180 -4.414 1.00 94.44 217 THR A O 1
ATOM 1750 N N . VAL A 1 218 ? 12.405 6.341 -2.462 1.00 95.31 218 VAL A N 1
ATOM 1751 C CA . VAL A 1 218 ? 11.491 7.418 -2.832 1.00 95.31 218 VAL A CA 1
ATOM 1752 C C . VAL A 1 218 ? 11.632 8.502 -1.780 1.00 95.31 218 VAL A C 1
ATOM 1754 O O . VAL A 1 218 ? 11.356 8.255 -0.610 1.00 95.31 218 VAL A O 1
ATOM 1757 N N . GLY A 1 219 ? 12.125 9.679 -2.170 1.00 92.94 219 GLY A N 1
ATOM 1758 C CA . GLY A 1 219 ? 12.401 10.742 -1.200 1.00 92.94 219 GLY A CA 1
ATOM 1759 C C . GLY A 1 219 ? 13.442 10.330 -0.153 1.00 92.94 219 GLY A C 1
ATOM 1760 O O . GLY A 1 219 ? 13.370 10.772 0.985 1.00 92.94 219 GLY A O 1
ATOM 1761 N N . GLY A 1 220 ? 14.376 9.446 -0.520 1.00 90.31 220 GLY A N 1
ATOM 1762 C CA . GLY A 1 220 ? 15.379 8.878 0.382 1.00 90.31 220 GLY A CA 1
ATOM 1763 C C . GLY A 1 220 ? 14.922 7.634 1.153 1.00 90.31 220 GLY A C 1
ATOM 1764 O O . GLY A 1 220 ? 15.768 6.882 1.623 1.00 90.31 220 GLY A O 1
ATOM 1765 N N . ILE A 1 221 ? 13.623 7.337 1.233 1.00 90.38 221 ILE A N 1
ATOM 1766 C CA . ILE A 1 221 ? 13.114 6.188 1.997 1.00 90.38 221 ILE A CA 1
ATOM 1767 C C . ILE A 1 221 ? 13.070 4.930 1.130 1.00 90.38 221 ILE A C 1
ATOM 1769 O O . ILE A 1 221 ? 12.494 4.943 0.042 1.00 90.38 221 ILE A O 1
ATOM 1773 N N . ALA A 1 222 ? 13.659 3.833 1.610 1.00 90.38 222 ALA A N 1
ATOM 1774 C CA . ALA A 1 222 ? 13.615 2.544 0.926 1.00 90.38 222 ALA A CA 1
ATOM 1775 C C . ALA A 1 222 ? 12.187 1.986 0.883 1.00 90.38 222 ALA A C 1
ATOM 1777 O O . ALA A 1 222 ? 11.475 2.018 1.882 1.00 90.38 222 ALA A O 1
ATOM 1778 N N . ILE A 1 223 ? 11.780 1.453 -0.271 1.00 89.50 223 ILE A N 1
ATOM 1779 C CA . ILE A 1 223 ? 10.434 0.872 -0.435 1.00 89.50 223 ILE A CA 1
ATOM 1780 C C . ILE A 1 223 ? 10.440 -0.660 -0.517 1.00 89.50 223 ILE A C 1
ATOM 1782 O O . ILE A 1 223 ? 9.377 -1.268 -0.476 1.00 89.50 223 ILE A O 1
ATOM 1786 N N . GLY A 1 224 ? 11.618 -1.283 -0.630 1.00 86.50 224 GLY A N 1
ATOM 1787 C CA . GLY A 1 224 ? 11.811 -2.735 -0.666 1.00 86.50 224 GLY A CA 1
ATOM 1788 C C . GLY A 1 224 ? 13.048 -3.126 -1.477 1.00 86.50 224 GLY A C 1
ATOM 1789 O O . GLY A 1 224 ? 13.948 -2.309 -1.674 1.00 86.50 224 GLY A O 1
ATOM 1790 N N . VAL A 1 225 ? 13.090 -4.369 -1.973 1.00 85.69 225 VAL A N 1
ATOM 1791 C CA . VAL A 1 225 ? 14.205 -4.886 -2.788 1.00 85.69 225 VAL A CA 1
ATOM 1792 C C . VAL A 1 225 ? 13.696 -5.516 -4.081 1.00 85.69 225 VAL A C 1
ATOM 1794 O O . VAL A 1 225 ? 12.802 -6.358 -4.065 1.00 85.69 225 VAL A O 1
ATOM 1797 N N . ILE A 1 226 ? 14.314 -5.152 -5.202 1.00 85.69 226 ILE A N 1
ATOM 1798 C CA . ILE A 1 226 ? 14.075 -5.729 -6.530 1.00 85.69 226 ILE A CA 1
ATOM 1799 C C . ILE A 1 226 ? 15.329 -6.484 -6.948 1.00 85.69 226 ILE A C 1
ATOM 1801 O O . ILE A 1 226 ? 16.434 -5.990 -6.754 1.00 85.69 226 ILE A O 1
ATOM 1805 N N . SER A 1 227 ? 15.191 -7.656 -7.563 1.00 85.12 227 SER A N 1
ATOM 1806 C CA . SER A 1 227 ? 16.346 -8.397 -8.073 1.00 85.12 227 SER A CA 1
ATOM 1807 C C . SER A 1 227 ? 16.202 -8.717 -9.548 1.00 85.12 227 SER A C 1
ATOM 1809 O O . SER A 1 227 ? 15.221 -9.328 -9.976 1.00 85.12 227 SER A O 1
ATOM 1811 N N . ILE A 1 228 ? 17.217 -8.344 -10.323 1.00 83.81 228 ILE A N 1
ATOM 1812 C CA . ILE A 1 228 ? 17.258 -8.561 -11.768 1.00 83.81 228 ILE A CA 1
ATOM 1813 C C . ILE A 1 228 ? 18.479 -9.392 -12.169 1.00 83.81 228 ILE A C 1
ATOM 1815 O O . ILE A 1 228 ? 19.535 -9.284 -11.540 1.00 83.81 228 ILE A O 1
ATOM 1819 N N . PRO A 1 229 ? 18.363 -10.230 -13.215 1.00 82.81 229 PRO A N 1
ATOM 1820 C CA . PRO A 1 229 ? 19.497 -10.986 -13.718 1.00 82.81 229 PRO A CA 1
ATOM 1821 C C . PRO A 1 229 ? 20.463 -10.052 -14.452 1.00 82.81 229 PRO A C 1
ATOM 1823 O O . PRO A 1 229 ? 20.047 -9.150 -15.184 1.00 82.81 229 PRO A O 1
ATOM 1826 N N . VAL A 1 230 ? 21.757 -10.301 -14.291 1.00 84.25 230 VAL A N 1
ATOM 1827 C CA . VAL A 1 230 ? 22.821 -9.548 -14.954 1.00 84.25 230 VAL A CA 1
ATOM 1828 C C . VAL A 1 230 ? 23.247 -10.281 -16.218 1.00 84.25 230 VAL A C 1
ATOM 1830 O O . VAL A 1 230 ? 23.522 -11.479 -16.197 1.00 84.25 230 VAL A O 1
ATOM 1833 N N . LYS A 1 231 ? 23.326 -9.551 -17.334 1.00 81.50 231 LYS A N 1
ATOM 1834 C CA . LYS A 1 231 ? 23.896 -10.045 -18.593 1.00 81.50 231 LYS A CA 1
ATOM 1835 C C . LYS A 1 231 ? 25.106 -9.190 -18.947 1.00 81.50 231 LYS A C 1
ATOM 1837 O O . LYS A 1 231 ? 25.022 -7.968 -18.898 1.00 81.50 231 LYS A O 1
ATOM 1842 N N . ASN A 1 232 ? 26.217 -9.828 -19.315 1.00 84.94 232 ASN A N 1
ATOM 1843 C CA . ASN A 1 232 ? 27.458 -9.155 -1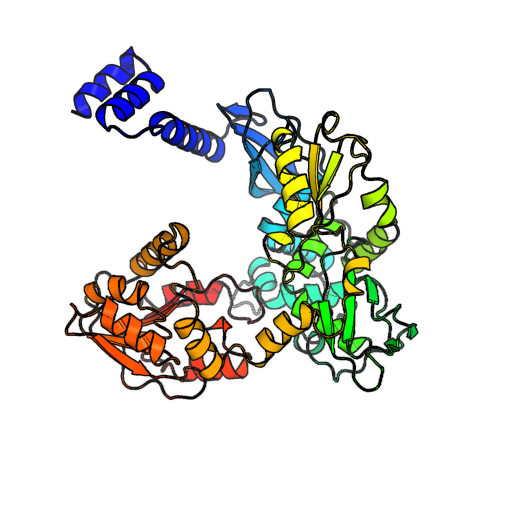9.724 1.00 84.94 232 ASN A CA 1
ATOM 1844 C C . ASN A 1 232 ? 28.001 -8.151 -18.686 1.00 84.94 232 ASN A C 1
ATOM 1846 O O . ASN A 1 232 ? 28.536 -7.111 -19.059 1.00 84.94 232 ASN A O 1
ATOM 1850 N N . ASN A 1 233 ? 27.832 -8.446 -17.392 1.00 88.94 233 ASN A N 1
ATOM 1851 C CA . ASN A 1 233 ? 28.274 -7.610 -16.268 1.00 88.94 233 ASN A CA 1
ATOM 1852 C C . ASN A 1 233 ? 27.767 -6.157 -16.295 1.00 88.94 233 ASN A C 1
ATOM 1854 O O . ASN A 1 233 ? 28.391 -5.265 -15.716 1.00 88.94 233 ASN A O 1
ATOM 1858 N N . TYR A 1 234 ? 26.646 -5.909 -16.979 1.00 89.44 234 TYR A N 1
ATOM 1859 C CA . TYR A 1 234 ? 26.156 -4.567 -17.260 1.00 89.44 234 TYR A CA 1
ATOM 1860 C C . TYR A 1 234 ? 24.630 -4.476 -17.162 1.00 89.44 234 TYR A C 1
ATOM 1862 O O . TYR A 1 234 ? 23.903 -5.320 -17.688 1.00 89.44 234 TYR A O 1
ATOM 1870 N N . ILE A 1 235 ? 24.138 -3.401 -16.546 1.00 90.31 235 ILE A N 1
ATOM 1871 C CA . ILE A 1 235 ? 22.721 -3.027 -16.526 1.00 90.31 235 ILE A CA 1
ATOM 1872 C C . ILE A 1 235 ? 22.591 -1.570 -16.975 1.00 90.31 235 ILE A C 1
ATOM 1874 O O . ILE A 1 235 ? 23.200 -0.670 -16.397 1.00 90.31 235 ILE A O 1
ATOM 1878 N N . SER A 1 236 ? 21.777 -1.316 -18.003 1.00 90.44 236 SER A N 1
ATOM 1879 C CA . SER A 1 236 ? 21.516 0.052 -18.461 1.00 90.44 236 SER A CA 1
ATOM 1880 C C . SER A 1 236 ? 20.587 0.804 -17.505 1.00 90.44 236 SER A C 1
ATOM 1882 O O . SER A 1 236 ? 19.747 0.209 -16.826 1.00 90.44 236 SER A O 1
ATOM 1884 N N . SER A 1 237 ? 20.659 2.134 -17.523 1.00 92.38 237 SER A N 1
ATOM 1885 C CA . SER A 1 237 ? 19.729 3.003 -16.791 1.00 92.38 237 SER A CA 1
ATOM 1886 C C . SER A 1 237 ? 18.269 2.774 -17.203 1.00 92.38 237 SER A C 1
ATOM 1888 O O . SER A 1 237 ? 17.380 2.783 -16.352 1.00 92.38 237 SER A O 1
ATOM 1890 N N . GLN A 1 238 ? 18.008 2.464 -18.479 1.00 90.50 238 GLN A N 1
ATOM 1891 C CA . GLN A 1 238 ? 16.676 2.055 -18.928 1.00 90.50 238 GLN A CA 1
ATOM 1892 C C . GLN A 1 238 ? 16.243 0.708 -18.334 1.00 90.50 238 GLN A C 1
ATOM 1894 O O . GLN A 1 238 ? 15.082 0.563 -17.961 1.00 90.50 238 GLN A O 1
ATOM 1899 N N . ALA A 1 239 ? 17.136 -0.279 -18.225 1.00 89.00 239 ALA A N 1
ATOM 1900 C CA . ALA A 1 239 ? 16.801 -1.556 -17.598 1.00 89.00 239 ALA A CA 1
ATOM 1901 C C . ALA A 1 239 ? 16.466 -1.380 -16.107 1.00 89.00 239 ALA A C 1
ATOM 1903 O O . ALA A 1 239 ? 15.486 -1.962 -15.646 1.00 89.00 239 ALA A O 1
ATOM 1904 N N . LEU A 1 240 ? 17.197 -0.515 -15.387 1.00 91.56 240 LEU A N 1
ATOM 1905 C CA . LEU A 1 240 ? 16.842 -0.127 -14.016 1.00 91.56 240 LEU A CA 1
ATOM 1906 C C . LEU A 1 240 ? 15.456 0.521 -13.951 1.00 91.56 240 LEU A C 1
ATOM 1908 O O . LEU A 1 240 ? 14.638 0.128 -13.125 1.00 91.56 240 LEU A O 1
ATOM 1912 N N . ARG A 1 241 ? 15.171 1.485 -14.838 1.00 93.25 241 ARG A N 1
ATOM 1913 C CA . ARG A 1 241 ? 13.873 2.175 -14.896 1.00 93.25 241 ARG A CA 1
ATOM 1914 C C . ARG A 1 241 ? 12.725 1.193 -15.077 1.00 93.25 241 ARG A C 1
ATOM 1916 O O . ARG A 1 241 ? 11.738 1.270 -14.352 1.00 93.25 241 ARG A O 1
ATOM 1923 N N . VAL A 1 242 ? 12.871 0.272 -16.030 1.00 85.12 242 VAL A N 1
ATOM 1924 C CA . VAL A 1 242 ? 11.868 -0.759 -16.316 1.00 85.12 242 VAL A CA 1
ATOM 1925 C C . VAL A 1 242 ? 11.680 -1.665 -15.106 1.00 85.12 242 VAL A C 1
ATOM 1927 O O . VAL A 1 242 ? 10.539 -1.896 -14.722 1.00 85.12 242 VAL A O 1
ATOM 1930 N N . ALA A 1 243 ? 12.761 -2.128 -14.476 1.00 86.25 243 ALA A N 1
ATOM 1931 C CA . ALA A 1 243 ? 12.679 -2.978 -13.291 1.00 86.25 243 ALA A CA 1
ATOM 1932 C C . ALA A 1 243 ? 11.953 -2.274 -12.134 1.00 86.25 243 ALA A C 1
ATOM 1934 O O . ALA A 1 243 ? 10.980 -2.806 -11.611 1.00 86.25 243 ALA A O 1
ATOM 1935 N N . ILE A 1 244 ? 12.357 -1.044 -11.798 1.00 90.75 244 ILE A N 1
ATOM 1936 C CA . ILE A 1 244 ? 11.746 -0.258 -10.715 1.00 90.75 244 ILE A CA 1
ATOM 1937 C C . ILE A 1 244 ? 10.282 0.067 -11.021 1.00 90.75 244 ILE A C 1
ATOM 1939 O O . ILE A 1 244 ? 9.435 -0.045 -10.144 1.00 90.75 244 ILE A O 1
ATOM 1943 N N . THR A 1 245 ? 9.958 0.436 -12.261 1.00 84.94 245 THR A N 1
ATOM 1944 C CA . THR A 1 245 ? 8.576 0.768 -12.644 1.00 84.94 245 THR A CA 1
ATOM 1945 C C . THR A 1 245 ? 7.674 -0.467 -12.643 1.00 84.94 245 THR A C 1
ATOM 1947 O O . THR A 1 245 ? 6.519 -0.388 -12.228 1.00 84.94 245 THR A O 1
ATOM 1950 N N . THR A 1 246 ? 8.187 -1.607 -13.110 1.00 77.88 246 THR A N 1
ATOM 1951 C CA . THR A 1 246 ? 7.414 -2.852 -13.227 1.00 77.88 246 THR A CA 1
ATOM 1952 C C . THR A 1 246 ? 7.158 -3.465 -11.858 1.00 77.88 246 THR A C 1
ATOM 1954 O O . THR A 1 246 ? 6.005 -3.739 -11.528 1.00 77.88 246 THR A O 1
ATOM 1957 N N . ASP A 1 247 ? 8.207 -3.625 -11.050 1.00 78.38 247 ASP A N 1
ATOM 1958 C CA . ASP A 1 247 ? 8.104 -4.269 -9.741 1.00 78.38 247 ASP A CA 1
ATOM 1959 C C . ASP A 1 247 ? 7.578 -3.304 -8.672 1.00 78.38 247 ASP A C 1
ATOM 1961 O O . ASP A 1 247 ? 6.852 -3.728 -7.780 1.00 78.38 247 ASP A O 1
ATOM 1965 N N . GLY A 1 248 ? 7.890 -2.007 -8.774 1.00 76.19 248 GLY A N 1
ATOM 1966 C CA . GLY A 1 248 ? 7.378 -0.978 -7.867 1.00 76.19 248 GLY A CA 1
ATOM 1967 C C . GLY A 1 248 ? 5.892 -0.680 -8.060 1.00 76.19 248 GLY A C 1
ATOM 1968 O O . GLY A 1 248 ? 5.203 -0.441 -7.075 1.00 76.19 248 GLY A O 1
ATOM 1969 N N . ASN A 1 249 ? 5.382 -0.725 -9.296 1.00 79.38 249 ASN A N 1
ATOM 1970 C CA . ASN A 1 249 ? 3.958 -0.588 -9.631 1.00 79.38 249 ASN A CA 1
ATOM 1971 C C . ASN A 1 249 ? 3.227 0.493 -8.785 1.00 79.38 249 ASN A C 1
ATOM 1973 O O . ASN A 1 249 ? 3.758 1.583 -8.577 1.00 79.38 249 ASN A O 1
ATOM 1977 N N . VAL A 1 250 ? 2.022 0.220 -8.276 1.00 79.50 250 VAL A N 1
ATOM 1978 C CA . VAL A 1 250 ? 1.249 1.149 -7.435 1.00 79.50 250 VAL A CA 1
ATOM 1979 C C . VAL A 1 250 ? 1.958 1.486 -6.123 1.00 79.50 250 VAL A C 1
ATOM 1981 O O . VAL A 1 250 ? 1.763 2.586 -5.610 1.00 79.50 250 VAL A O 1
ATOM 1984 N N . GLU A 1 251 ? 2.816 0.609 -5.596 1.00 85.88 251 GLU A N 1
ATOM 1985 C CA . GLU A 1 251 ? 3.584 0.911 -4.383 1.00 85.88 251 GLU A CA 1
ATOM 1986 C C . GLU A 1 251 ? 4.528 2.095 -4.596 1.00 85.88 251 GLU A C 1
ATOM 1988 O O . GLU A 1 251 ? 4.629 2.971 -3.741 1.00 85.88 251 GLU A O 1
ATOM 1993 N N . LEU A 1 252 ? 5.135 2.187 -5.781 1.00 90.81 252 LEU A N 1
ATOM 1994 C CA . LEU A 1 252 ? 5.948 3.333 -6.168 1.00 90.81 252 LEU A CA 1
ATOM 1995 C C . LEU A 1 252 ? 5.131 4.633 -6.126 1.00 90.81 252 LEU A C 1
ATOM 1997 O O . LEU A 1 252 ? 5.617 5.652 -5.643 1.00 90.81 252 LEU A O 1
ATOM 2001 N N . CYS A 1 253 ? 3.877 4.597 -6.582 1.00 93.81 253 CYS A N 1
ATOM 2002 C CA . CYS A 1 253 ? 2.976 5.747 -6.537 1.00 93.81 253 CYS A CA 1
ATOM 2003 C C . CYS A 1 253 ? 2.554 6.106 -5.109 1.00 93.81 253 CYS A C 1
ATOM 2005 O O . CYS A 1 253 ? 2.612 7.277 -4.737 1.00 93.81 253 CYS A O 1
ATOM 2007 N N . ARG A 1 254 ? 2.180 5.113 -4.294 1.00 94.12 254 ARG A N 1
ATOM 2008 C CA . ARG A 1 254 ? 1.839 5.303 -2.876 1.00 94.12 254 ARG A CA 1
ATOM 2009 C C . ARG A 1 254 ? 2.991 5.939 -2.113 1.00 94.12 254 ARG A C 1
ATOM 2011 O O . ARG A 1 254 ? 2.782 6.946 -1.443 1.00 94.12 254 ARG A O 1
ATOM 2018 N N . ALA A 1 255 ? 4.203 5.417 -2.284 1.00 95.69 255 ALA A N 1
ATOM 2019 C CA . ALA A 1 255 ? 5.401 5.984 -1.684 1.00 95.69 255 ALA A CA 1
ATOM 2020 C C . ALA A 1 255 ? 5.655 7.421 -2.169 1.00 95.69 255 ALA A C 1
ATOM 2022 O O . ALA A 1 255 ? 5.956 8.290 -1.360 1.00 95.69 255 ALA A O 1
ATOM 2023 N N . CYS A 1 256 ? 5.465 7.720 -3.460 1.00 97.94 256 CYS A N 1
ATOM 2024 C CA . CYS A 1 256 ? 5.629 9.090 -3.957 1.00 97.94 256 CYS A CA 1
ATOM 2025 C C . CYS A 1 256 ? 4.649 10.065 -3.291 1.00 97.94 256 CYS A C 1
ATOM 2027 O O . CYS A 1 256 ? 5.048 11.157 -2.897 1.00 97.94 256 CYS A O 1
ATOM 2029 N N . VAL A 1 257 ? 3.382 9.674 -3.134 1.00 98.06 257 VAL A N 1
ATOM 2030 C CA . VAL A 1 257 ? 2.376 10.495 -2.443 1.00 98.06 257 VAL A CA 1
ATOM 2031 C C . VAL A 1 257 ? 2.719 10.657 -0.961 1.00 98.06 257 VAL A C 1
ATOM 2033 O O . VAL A 1 257 ? 2.668 11.774 -0.443 1.00 98.06 257 VAL A O 1
ATOM 2036 N N . ARG A 1 258 ? 3.116 9.562 -0.301 1.00 96.69 258 ARG A N 1
ATOM 2037 C CA . ARG A 1 258 ? 3.513 9.532 1.112 1.00 96.69 258 ARG A CA 1
ATOM 2038 C C . ARG A 1 258 ? 4.648 10.507 1.410 1.00 96.69 258 ARG A C 1
ATOM 2040 O O . ARG A 1 258 ? 4.540 11.283 2.348 1.00 96.69 258 ARG A O 1
ATOM 2047 N N . GLU A 1 259 ? 5.702 10.485 0.598 1.00 95.00 259 GLU A N 1
ATOM 2048 C CA . GLU A 1 259 ? 6.929 11.237 0.883 1.00 95.00 259 GLU A CA 1
ATOM 2049 C C . GLU A 1 259 ? 6.915 12.674 0.320 1.00 95.00 259 GLU A C 1
ATOM 2051 O O . GLU A 1 259 ? 7.632 13.544 0.821 1.00 95.00 259 GLU A O 1
ATOM 2056 N N . ALA A 1 260 ? 6.104 12.963 -0.710 1.00 96.44 260 ALA A N 1
ATOM 2057 C CA . ALA A 1 260 ? 6.118 14.267 -1.389 1.00 96.44 260 ALA A CA 1
ATOM 2058 C C . ALA A 1 260 ? 4.866 15.136 -1.202 1.00 96.44 260 ALA A C 1
ATOM 2060 O O . ALA A 1 260 ? 4.964 16.355 -1.386 1.00 96.44 260 ALA A O 1
ATOM 2061 N N . LEU A 1 261 ? 3.700 14.547 -0.914 1.00 97.75 261 LEU A N 1
ATOM 2062 C CA . LEU A 1 261 ? 2.415 15.258 -0.983 1.00 97.75 261 LEU A CA 1
ATOM 2063 C C . LEU A 1 261 ? 1.710 15.363 0.371 1.00 97.75 261 LEU A C 1
ATOM 2065 O O . LEU A 1 261 ? 1.264 16.450 0.728 1.00 97.75 261 LEU A O 1
ATOM 2069 N N . ILE A 1 262 ? 1.624 14.270 1.134 1.00 97.75 262 ILE A N 1
ATOM 2070 C CA . ILE A 1 262 ? 0.983 14.298 2.456 1.00 97.75 262 ILE A CA 1
ATOM 2071 C C . ILE A 1 262 ? 1.815 15.164 3.408 1.00 97.75 262 ILE A C 1
ATOM 2073 O O . ILE A 1 262 ? 3.045 15.132 3.406 1.00 97.75 262 ILE A O 1
ATOM 2077 N N . GLY A 1 263 ? 1.135 15.970 4.218 1.00 96.06 263 GLY A N 1
ATOM 2078 C CA . GLY A 1 263 ? 1.763 16.904 5.142 1.00 96.06 263 GLY A CA 1
ATOM 2079 C C . GLY A 1 263 ? 2.151 18.246 4.517 1.00 96.06 263 GLY A C 1
ATOM 2080 O O . GLY A 1 263 ? 2.783 19.060 5.191 1.00 96.06 263 GLY A O 1
ATOM 2081 N N . ARG A 1 264 ? 1.837 18.476 3.232 1.00 95.56 264 ARG A N 1
ATOM 2082 C CA . ARG A 1 264 ? 2.306 19.634 2.456 1.00 95.56 264 ARG A CA 1
ATOM 2083 C C . ARG A 1 264 ? 1.200 20.212 1.575 1.00 95.56 264 ARG A C 1
ATOM 2085 O O . ARG A 1 264 ? 0.296 19.507 1.139 1.00 95.56 264 ARG A O 1
ATOM 2092 N N . SER A 1 265 ? 1.324 21.494 1.233 1.00 96.56 265 SER A N 1
ATOM 2093 C CA . SER A 1 265 ? 0.405 22.144 0.295 1.00 96.56 265 SER A CA 1
ATOM 2094 C C . SER A 1 265 ? 0.467 21.493 -1.094 1.00 96.56 265 SER A C 1
ATOM 2096 O O . SER A 1 265 ? 1.554 21.323 -1.669 1.00 96.56 265 SER A O 1
ATOM 2098 N N . LEU A 1 266 ? -0.699 21.159 -1.653 1.00 96.50 266 LEU A N 1
ATOM 2099 C CA . LEU A 1 266 ? -0.830 20.655 -3.026 1.00 96.50 266 LEU A CA 1
ATOM 2100 C C . LEU A 1 266 ? -0.867 21.788 -4.064 1.00 96.50 266 LEU A C 1
ATOM 2102 O O . LEU A 1 266 ? -0.608 21.535 -5.237 1.00 96.50 266 LEU A O 1
ATOM 2106 N N . MET A 1 267 ? -1.110 23.028 -3.625 1.00 93.81 267 MET A N 1
ATOM 2107 C CA . MET A 1 267 ? -1.129 24.232 -4.468 1.00 93.81 267 MET A CA 1
ATOM 2108 C C . MET A 1 267 ? 0.268 24.707 -4.890 1.00 93.81 267 MET A C 1
ATOM 2110 O O . MET A 1 267 ? 0.396 25.499 -5.822 1.00 93.81 267 MET A O 1
ATOM 2114 N N . ASP A 1 268 ? 1.325 24.279 -4.191 1.00 92.94 268 ASP A N 1
ATOM 2115 C CA . ASP A 1 268 ? 2.698 24.648 -4.549 1.00 92.94 268 ASP A CA 1
ATOM 2116 C C . ASP A 1 268 ? 3.063 24.050 -5.931 1.00 92.94 268 ASP A C 1
ATOM 2118 O O . ASP A 1 268 ? 2.973 22.830 -6.119 1.00 92.94 268 ASP A O 1
ATOM 2122 N N . PRO A 1 269 ? 3.494 24.881 -6.904 1.00 92.06 269 PRO A N 1
ATOM 2123 C CA . PRO A 1 269 ? 3.725 24.464 -8.286 1.00 92.06 269 PRO A CA 1
ATOM 2124 C C . PRO A 1 269 ? 4.954 23.561 -8.481 1.00 92.06 269 PRO A C 1
ATOM 2126 O O . PRO A 1 269 ? 5.207 23.118 -9.606 1.00 92.06 269 PRO A O 1
ATOM 2129 N N . THR A 1 270 ? 5.740 23.303 -7.431 1.00 95.06 270 THR A N 1
ATOM 2130 C CA . THR A 1 270 ? 6.911 22.422 -7.472 1.00 95.06 270 THR A CA 1
ATOM 2131 C C . THR A 1 270 ? 6.512 21.014 -7.913 1.00 95.06 270 THR A C 1
ATOM 2133 O O . THR A 1 270 ? 5.638 20.388 -7.309 1.00 95.06 270 THR A O 1
ATOM 2136 N N . SER A 1 271 ? 7.181 20.503 -8.954 1.00 95.44 271 SER A N 1
ATOM 2137 C CA . SER A 1 271 ? 6.893 19.192 -9.550 1.00 95.44 271 SER A CA 1
ATOM 2138 C C . SER A 1 271 ? 7.079 18.042 -8.561 1.00 95.44 271 SER A C 1
ATOM 2140 O O . SER A 1 271 ? 7.876 18.132 -7.622 1.00 95.44 271 SER A O 1
ATOM 2142 N N . LEU A 1 272 ? 6.396 16.917 -8.806 1.00 97.06 272 LEU A N 1
ATOM 2143 C CA . LEU A 1 272 ? 6.484 15.740 -7.933 1.00 97.06 272 LEU A CA 1
ATOM 2144 C C . LEU A 1 272 ? 7.938 15.272 -7.780 1.00 97.06 272 LEU A C 1
ATOM 2146 O O . LEU A 1 272 ? 8.418 15.040 -6.671 1.00 97.06 272 LEU A O 1
ATOM 2150 N N . ARG A 1 273 ? 8.669 15.194 -8.897 1.00 96.50 273 ARG A N 1
ATOM 2151 C CA . ARG A 1 273 ? 10.076 14.773 -8.914 1.00 96.50 273 ARG A CA 1
ATOM 2152 C C . ARG A 1 273 ? 10.985 15.734 -8.153 1.00 96.50 273 ARG A C 1
ATOM 2154 O O . ARG A 1 273 ? 11.898 15.269 -7.479 1.00 96.50 273 ARG A O 1
ATOM 2161 N N . ALA A 1 274 ? 10.744 17.044 -8.229 1.00 96.56 274 ALA A N 1
ATOM 2162 C CA . ALA A 1 274 ? 11.528 18.026 -7.482 1.00 96.56 274 ALA A CA 1
ATOM 2163 C C . ALA A 1 274 ? 11.252 17.948 -5.972 1.00 96.56 274 ALA A C 1
ATOM 2165 O O . ALA A 1 274 ? 12.195 17.987 -5.185 1.00 96.56 274 ALA A O 1
ATOM 2166 N N . ARG A 1 275 ? 9.988 17.752 -5.565 1.00 96.69 275 ARG A N 1
ATOM 2167 C CA . ARG A 1 275 ? 9.622 17.522 -4.156 1.00 96.69 275 ARG A CA 1
ATOM 2168 C C . ARG A 1 275 ? 10.316 16.282 -3.587 1.00 96.69 275 ARG A C 1
ATOM 2170 O O . ARG A 1 275 ? 10.873 16.348 -2.495 1.00 96.69 275 ARG A O 1
ATOM 2177 N N . LEU A 1 276 ? 10.336 15.184 -4.347 1.00 96.81 276 LEU A N 1
ATOM 2178 C CA . LEU A 1 276 ? 11.045 13.953 -3.979 1.00 96.81 276 LEU A CA 1
ATOM 2179 C C . LEU A 1 276 ? 12.563 14.156 -3.903 1.00 96.81 276 LEU A C 1
ATOM 2181 O O . LEU A 1 276 ? 13.183 13.736 -2.933 1.00 96.81 276 LEU A O 1
ATOM 2185 N N . ALA A 1 277 ? 13.157 14.845 -4.880 1.00 95.38 277 ALA A N 1
ATOM 2186 C CA . ALA A 1 277 ? 14.591 15.132 -4.879 1.00 95.38 277 ALA A CA 1
ATOM 2187 C C . ALA A 1 277 ? 15.007 16.020 -3.697 1.00 95.38 277 ALA A C 1
ATOM 2189 O O . ALA A 1 277 ? 16.113 15.874 -3.182 1.00 95.38 277 ALA A O 1
ATOM 2190 N N . LEU A 1 278 ? 14.134 16.934 -3.261 1.00 93.94 278 LEU A N 1
ATOM 2191 C CA . LEU A 1 278 ? 14.344 17.723 -2.050 1.00 93.94 278 LEU A CA 1
ATOM 2192 C C . LEU A 1 278 ? 14.239 16.850 -0.794 1.00 93.94 278 LEU A C 1
ATOM 2194 O O . LEU A 1 278 ? 15.104 16.939 0.068 1.00 93.94 278 LEU A O 1
ATOM 2198 N N . ALA A 1 279 ? 13.230 15.977 -0.709 1.00 90.88 279 ALA A N 1
ATOM 2199 C CA . ALA A 1 279 ? 13.087 15.042 0.409 1.00 90.88 279 ALA A CA 1
ATOM 2200 C C . ALA A 1 279 ? 14.304 14.103 0.536 1.00 90.88 279 ALA A C 1
ATOM 2202 O O . ALA A 1 279 ? 14.812 13.904 1.633 1.00 90.88 279 ALA A O 1
ATOM 2203 N N . ALA A 1 280 ? 14.840 13.622 -0.589 1.00 91.19 280 ALA A N 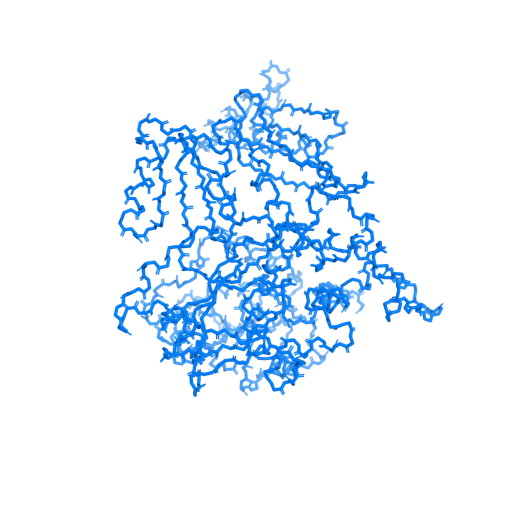1
ATOM 2204 C CA . ALA A 1 280 ? 15.996 12.726 -0.625 1.00 91.19 280 ALA A CA 1
ATOM 2205 C C . ALA A 1 280 ? 17.330 13.378 -0.211 1.00 91.19 280 ALA A C 1
ATOM 2207 O O . ALA A 1 280 ? 18.304 12.666 0.035 1.00 91.19 280 ALA A O 1
ATOM 2208 N N . GLN A 1 281 ? 17.410 14.715 -0.161 1.00 86.19 281 GLN A N 1
ATOM 2209 C CA . GLN A 1 281 ? 18.597 15.419 0.348 1.00 86.19 281 GLN A CA 1
ATOM 2210 C C . GLN A 1 281 ? 18.704 15.330 1.869 1.00 86.19 281 GLN A C 1
ATOM 2212 O O . GLN A 1 281 ? 19.803 15.427 2.414 1.00 86.19 281 GLN A O 1
ATOM 2217 N N . THR A 1 282 ? 17.582 15.119 2.556 1.00 69.88 282 THR A N 1
ATOM 2218 C CA . THR A 1 282 ? 17.593 14.741 3.962 1.00 69.88 282 THR A CA 1
ATOM 2219 C C . THR A 1 282 ? 18.058 13.283 4.045 1.00 69.88 282 THR A C 1
ATOM 2221 O O . THR A 1 282 ? 17.437 12.416 3.430 1.00 69.88 282 THR A O 1
ATOM 2224 N N . PRO A 1 283 ? 19.164 12.973 4.747 1.00 55.22 283 PRO A N 1
ATOM 2225 C CA . PRO A 1 283 ? 19.705 11.620 4.762 1.00 55.22 283 PRO A CA 1
ATOM 2226 C C . PRO A 1 283 ? 18.663 10.610 5.256 1.00 55.22 283 PRO A C 1
ATOM 2228 O O . PRO A 1 283 ? 18.088 10.790 6.323 1.00 55.22 283 PRO A O 1
ATOM 2231 N N . ALA A 1 284 ? 18.482 9.494 4.549 1.00 49.94 284 ALA A N 1
ATOM 2232 C CA . ALA A 1 284 ? 17.667 8.371 5.030 1.00 49.94 284 ALA A CA 1
ATOM 2233 C C . ALA A 1 284 ? 18.188 7.804 6.365 1.00 49.94 284 ALA A C 1
ATOM 2235 O O . ALA A 1 284 ? 17.428 7.317 7.200 1.00 49.94 284 ALA A O 1
ATOM 2236 N N . SER A 1 285 ? 19.500 7.925 6.601 1.00 40.75 285 SER A N 1
ATOM 2237 C CA . SER A 1 285 ? 20.129 7.624 7.886 1.00 40.75 285 SER A CA 1
ATOM 2238 C C . SER A 1 285 ? 19.646 8.543 9.008 1.00 40.75 285 SER A C 1
ATOM 2240 O O . SER A 1 285 ? 19.668 8.116 10.152 1.00 40.75 285 SER A O 1
ATOM 2242 N N . ALA A 1 286 ? 19.162 9.752 8.710 1.00 39.38 286 ALA A N 1
ATOM 2243 C CA . ALA A 1 286 ? 18.454 10.587 9.675 1.00 39.38 286 ALA A CA 1
ATOM 2244 C C . ALA A 1 286 ? 17.005 10.109 9.904 1.00 39.38 286 ALA A C 1
ATOM 2246 O O . ALA A 1 286 ? 16.406 10.450 10.900 1.00 39.38 286 ALA A O 1
ATOM 2247 N N . PHE A 1 287 ? 16.422 9.254 9.065 1.00 44.91 287 PHE A N 1
ATOM 2248 C CA . PHE A 1 287 ? 15.087 8.703 9.342 1.00 44.91 287 PHE A CA 1
ATOM 2249 C C . PHE A 1 287 ? 15.113 7.451 10.229 1.00 44.91 287 PHE A C 1
ATOM 2251 O O . PHE A 1 287 ? 14.214 7.278 11.042 1.00 44.91 287 PHE A O 1
ATOM 2258 N N . ILE A 1 288 ? 16.133 6.589 10.120 1.00 42.25 288 ILE A N 1
ATOM 2259 C CA . ILE A 1 288 ? 16.252 5.374 10.957 1.00 42.25 288 ILE A CA 1
ATOM 2260 C C . ILE A 1 288 ? 17.145 5.604 12.193 1.00 42.25 288 ILE A C 1
ATOM 2262 O O . ILE A 1 288 ? 16.820 5.095 13.263 1.00 42.25 288 ILE A O 1
ATOM 2266 N N . ASN A 1 289 ? 18.229 6.396 12.105 1.00 36.03 289 ASN A N 1
ATOM 2267 C CA . ASN A 1 289 ? 19.016 6.756 13.302 1.00 36.03 289 ASN A CA 1
ATOM 2268 C C . ASN A 1 289 ? 18.458 7.969 14.060 1.00 36.03 289 ASN A C 1
ATOM 2270 O O . ASN A 1 289 ? 18.732 8.072 15.255 1.00 36.03 289 ASN A O 1
ATOM 2274 N N . ASP A 1 290 ? 17.711 8.843 13.378 1.00 37.31 290 ASP A N 1
ATOM 2275 C CA . ASP A 1 290 ? 17.109 10.084 13.903 1.00 37.31 290 ASP A CA 1
ATOM 2276 C C . ASP A 1 290 ? 15.584 10.089 13.700 1.00 37.31 290 ASP A C 1
ATOM 2278 O O . ASP A 1 290 ? 14.923 11.129 13.718 1.00 37.31 290 ASP A O 1
ATOM 2282 N N . MET A 1 291 ? 14.977 8.897 13.602 1.00 45.00 291 MET A N 1
ATOM 2283 C CA . MET A 1 291 ? 13.673 8.778 14.224 1.00 45.00 291 MET A CA 1
ATOM 2284 C C . MET A 1 291 ? 13.926 9.273 15.649 1.00 45.00 291 MET A C 1
ATOM 2286 O O . MET A 1 291 ? 14.667 8.645 16.406 1.00 45.00 291 MET A O 1
ATOM 2290 N N . THR A 1 292 ? 13.333 10.403 16.023 1.00 50.19 292 THR A N 1
ATOM 2291 C CA . THR A 1 292 ? 13.119 10.800 17.417 1.00 50.19 292 THR A CA 1
ATOM 2292 C C . THR A 1 292 ? 12.179 9.787 18.085 1.00 50.19 292 THR A C 1
ATOM 2294 O O . THR A 1 292 ? 11.225 10.146 18.769 1.00 50.19 292 THR A O 1
ATOM 2297 N N . LEU A 1 293 ? 12.378 8.503 17.798 1.00 61.28 293 LEU A N 1
ATOM 2298 C CA . LEU A 1 293 ? 11.876 7.409 18.562 1.00 61.28 293 LEU A CA 1
ATOM 2299 C C . LEU A 1 293 ? 12.648 7.424 19.870 1.00 61.28 293 LEU A C 1
ATOM 2301 O O . LEU A 1 293 ? 13.880 7.547 19.872 1.00 61.28 293 LEU A O 1
ATOM 2305 N N . PRO A 1 294 ? 11.936 7.283 20.987 1.00 69.19 294 PRO A N 1
ATOM 2306 C CA . PRO A 1 294 ? 12.567 7.009 22.259 1.00 69.19 294 PRO A CA 1
ATOM 2307 C C . PRO A 1 294 ? 13.582 5.868 22.118 1.00 69.19 294 PRO A C 1
ATOM 2309 O O . PRO A 1 294 ? 13.338 4.904 21.386 1.00 69.19 294 PRO A O 1
ATOM 2312 N N . GLN A 1 295 ? 14.692 5.931 22.863 1.00 77.69 295 GLN A N 1
ATOM 2313 C CA . GLN A 1 295 ? 15.660 4.822 22.930 1.00 77.69 295 GLN A CA 1
ATOM 2314 C C . GLN A 1 295 ? 15.003 3.491 23.337 1.00 77.69 295 GLN A C 1
ATOM 2316 O O . GLN A 1 295 ? 15.522 2.424 23.029 1.00 77.69 295 GLN A O 1
ATOM 2321 N N . THR A 1 296 ? 13.831 3.575 23.963 1.00 85.19 296 THR A N 1
ATOM 2322 C CA . THR A 1 296 ? 12.940 2.491 24.371 1.00 85.19 296 THR A CA 1
ATOM 2323 C C . THR A 1 296 ? 12.051 1.954 23.238 1.00 85.19 296 THR A C 1
ATOM 2325 O O . THR A 1 296 ? 10.971 1.436 23.510 1.00 85.19 296 THR A O 1
ATOM 2328 N N . THR A 1 297 ? 12.455 2.076 21.969 1.00 86.75 297 THR A N 1
ATOM 2329 C CA . THR A 1 297 ? 11.682 1.547 20.831 1.00 86.75 297 THR A CA 1
ATOM 2330 C C . THR A 1 297 ? 12.346 0.321 20.218 1.00 86.75 297 THR A C 1
ATOM 2332 O O . THR A 1 297 ? 13.509 0.377 19.816 1.00 86.75 297 THR A O 1
ATOM 2335 N N . LEU A 1 298 ? 11.575 -0.757 20.067 1.00 89.62 298 LEU A N 1
ATOM 2336 C CA . LEU A 1 298 ? 11.940 -1.905 19.242 1.00 89.62 298 LEU A CA 1
ATOM 2337 C C . LEU A 1 298 ? 11.473 -1.669 17.801 1.00 89.62 298 LEU A C 1
ATOM 2339 O O . LEU A 1 298 ? 10.288 -1.449 17.552 1.00 89.62 298 LEU A O 1
ATOM 2343 N N . THR A 1 299 ? 12.400 -1.741 16.848 1.00 88.88 299 THR A N 1
ATOM 2344 C CA . THR A 1 299 ? 12.113 -1.619 15.414 1.00 88.88 299 THR A CA 1
ATOM 2345 C C . THR A 1 299 ? 12.279 -2.966 14.726 1.00 88.88 299 THR A C 1
ATOM 2347 O O . THR A 1 299 ? 13.364 -3.546 14.757 1.00 88.88 299 THR A O 1
ATOM 2350 N N . LEU A 1 300 ? 11.218 -3.433 14.075 1.00 88.88 300 LEU A N 1
ATOM 2351 C CA . LEU A 1 300 ? 11.211 -4.615 13.218 1.00 88.88 300 LEU A CA 1
ATOM 2352 C C . LEU A 1 300 ? 11.291 -4.197 11.748 1.00 88.88 300 LEU A C 1
ATOM 2354 O O . LEU A 1 300 ? 10.637 -3.240 11.339 1.00 88.88 300 LEU A O 1
ATOM 2358 N N . GLY A 1 301 ? 12.099 -4.901 10.964 1.00 84.38 301 GLY A N 1
ATOM 2359 C CA . GLY A 1 301 ? 12.280 -4.668 9.535 1.00 84.38 301 GLY A CA 1
ATOM 2360 C C . GLY A 1 301 ? 11.519 -5.660 8.669 1.00 84.38 301 GLY A C 1
ATOM 2361 O O . GLY A 1 301 ? 11.095 -6.721 9.117 1.00 84.38 301 GLY A O 1
ATOM 2362 N N . GLN A 1 302 ? 11.378 -5.337 7.387 1.00 75.69 302 GLN A N 1
ATOM 2363 C CA . GLN A 1 302 ? 10.623 -6.181 6.470 1.00 75.69 302 GLN A CA 1
ATOM 2364 C C . GLN A 1 302 ? 11.308 -7.530 6.196 1.00 75.69 302 GLN A C 1
ATOM 2366 O O . GLN A 1 302 ? 12.493 -7.610 5.861 1.00 75.69 302 GLN A O 1
ATOM 2371 N N . ARG A 1 303 ? 10.502 -8.601 6.216 1.00 69.81 303 ARG A N 1
ATOM 2372 C CA . ARG A 1 303 ? 10.846 -9.889 5.596 1.00 69.81 303 ARG A CA 1
ATOM 2373 C C . ARG A 1 303 ? 10.752 -9.787 4.084 1.00 69.81 303 ARG A C 1
ATOM 2375 O O . ARG A 1 303 ? 9.829 -9.174 3.550 1.00 69.81 303 ARG A O 1
ATOM 2382 N N . PHE A 1 304 ? 11.682 -10.429 3.390 1.00 66.75 304 PHE A N 1
ATOM 2383 C CA . PHE A 1 304 ? 11.735 -10.374 1.939 1.00 66.75 304 PHE A CA 1
ATOM 2384 C C . PHE A 1 304 ? 10.394 -10.785 1.303 1.00 66.75 304 PHE A C 1
ATOM 2386 O O . PHE A 1 304 ? 9.973 -11.937 1.386 1.00 66.75 304 PHE A O 1
ATOM 2393 N N . ALA A 1 305 ? 9.714 -9.821 0.683 1.00 64.12 305 ALA A N 1
ATOM 2394 C CA . ALA A 1 305 ? 8.392 -9.993 0.102 1.00 64.12 305 ALA A CA 1
ATOM 2395 C C . ALA A 1 305 ? 8.238 -9.086 -1.126 1.00 64.12 305 ALA A C 1
ATOM 2397 O O . ALA A 1 305 ? 8.939 -8.073 -1.231 1.00 64.12 305 ALA A O 1
ATOM 2398 N N . PRO A 1 306 ? 7.335 -9.430 -2.061 1.00 65.75 306 PRO A N 1
ATOM 2399 C CA . PRO A 1 306 ? 7.036 -8.572 -3.196 1.00 65.75 306 PRO A CA 1
ATOM 2400 C C . PRO A 1 306 ? 6.639 -7.161 -2.749 1.00 65.75 306 PRO A C 1
ATOM 2402 O O . PRO A 1 306 ? 5.898 -6.985 -1.779 1.00 65.75 306 PRO A O 1
ATOM 2405 N N . LEU A 1 307 ? 7.108 -6.161 -3.494 1.00 70.31 307 LEU A N 1
ATOM 2406 C CA . LEU A 1 307 ? 6.699 -4.771 -3.319 1.00 70.31 307 LEU A CA 1
ATOM 2407 C C . LEU A 1 307 ? 5.171 -4.642 -3.383 1.00 70.31 307 LEU A C 1
ATOM 2409 O O . LEU A 1 307 ? 4.528 -5.195 -4.275 1.00 70.31 307 LEU A O 1
ATOM 2413 N N . GLY A 1 308 ? 4.600 -3.892 -2.440 1.00 64.44 308 GLY A N 1
ATOM 2414 C CA . GLY A 1 308 ? 3.170 -3.583 -2.406 1.00 64.44 308 GLY A CA 1
ATOM 2415 C C . GLY A 1 308 ? 2.300 -4.561 -1.615 1.00 64.44 308 GLY A C 1
ATOM 2416 O O . GLY A 1 308 ? 1.099 -4.310 -1.483 1.00 64.44 308 GLY A O 1
ATOM 2417 N N . ALA A 1 309 ? 2.881 -5.625 -1.051 1.00 68.38 309 ALA A N 1
ATOM 2418 C CA . ALA A 1 309 ? 2.205 -6.501 -0.095 1.00 68.38 309 ALA A CA 1
ATOM 2419 C C . ALA A 1 309 ? 1.912 -5.781 1.240 1.00 68.38 309 ALA A C 1
ATOM 2421 O O . ALA A 1 309 ? 2.371 -4.663 1.485 1.00 68.38 309 ALA A O 1
ATOM 2422 N N . SER A 1 310 ? 1.170 -6.434 2.142 1.00 70.38 310 SER A N 1
ATOM 2423 C CA . SER A 1 310 ? 0.937 -5.922 3.505 1.00 70.38 310 SER A CA 1
ATOM 2424 C C . SER A 1 310 ? 2.241 -5.682 4.275 1.00 70.38 310 SER A C 1
ATOM 2426 O O . SER A 1 310 ? 2.306 -4.783 5.106 1.00 70.38 310 SER A O 1
ATOM 2428 N N . THR A 1 311 ? 3.306 -6.409 3.937 1.00 75.88 311 THR A N 1
ATOM 2429 C CA . THR A 1 311 ? 4.654 -6.242 4.496 1.00 75.88 311 THR A CA 1
ATOM 2430 C C . THR A 1 311 ? 5.344 -4.941 4.080 1.00 75.88 311 THR A C 1
ATOM 2432 O O . THR A 1 311 ? 6.386 -4.631 4.639 1.00 75.88 311 THR A O 1
ATOM 2435 N N . SER A 1 312 ? 4.810 -4.183 3.117 1.00 81.00 312 SER A N 1
ATOM 2436 C CA . SER A 1 312 ? 5.311 -2.848 2.744 1.00 81.00 312 SER A CA 1
ATOM 2437 C C . SER A 1 312 ? 4.659 -1.717 3.552 1.00 81.00 312 SER A C 1
ATOM 2439 O O . SER A 1 312 ? 4.903 -0.547 3.266 1.00 81.00 312 SER A O 1
ATOM 2441 N N . ARG A 1 313 ? 3.793 -2.037 4.522 1.00 87.94 313 ARG A N 1
ATOM 2442 C CA . ARG A 1 313 ? 3.073 -1.049 5.337 1.00 87.94 313 ARG A CA 1
ATOM 2443 C C . ARG A 1 313 ? 3.800 -0.770 6.636 1.00 87.94 313 ARG A C 1
ATOM 2445 O O . ARG A 1 313 ? 4.373 -1.675 7.231 1.00 87.94 313 ARG A O 1
ATOM 2452 N N . ARG A 1 314 ? 3.723 0.473 7.091 1.00 90.88 314 ARG A N 1
ATOM 2453 C CA . ARG A 1 314 ? 4.228 0.899 8.399 1.00 90.88 314 ARG A CA 1
ATOM 2454 C C . ARG A 1 314 ? 3.206 0.551 9.473 1.00 90.88 314 ARG A C 1
ATOM 2456 O O . ARG A 1 314 ? 2.013 0.786 9.285 1.00 90.88 314 ARG A O 1
ATOM 2463 N N . ALA A 1 315 ? 3.656 0.016 10.604 1.00 91.38 315 ALA A N 1
ATOM 2464 C CA . ALA A 1 315 ? 2.759 -0.339 11.701 1.00 91.38 315 ALA A CA 1
ATOM 2465 C C . ALA A 1 315 ? 3.370 -0.059 13.075 1.00 91.38 315 ALA A C 1
ATOM 2467 O O . ALA A 1 315 ? 4.588 -0.015 13.239 1.00 91.38 315 ALA A O 1
ATOM 2468 N N . MET A 1 316 ? 2.494 0.105 14.063 1.00 91.62 316 MET A N 1
ATOM 2469 C CA . MET A 1 316 ? 2.831 0.040 15.481 1.00 91.62 316 MET A CA 1
ATOM 2470 C C . MET A 1 316 ? 2.232 -1.233 16.071 1.00 91.62 316 MET A C 1
ATOM 2472 O O . MET A 1 316 ? 1.174 -1.685 15.630 1.00 91.62 316 MET A O 1
ATOM 2476 N N . LEU A 1 317 ? 2.921 -1.806 17.050 1.00 91.12 317 LEU A N 1
ATOM 2477 C CA . LEU A 1 317 ? 2.522 -3.024 17.747 1.00 91.12 317 LEU A CA 1
ATOM 2478 C C . LEU A 1 317 ? 2.525 -2.751 19.259 1.00 91.12 317 LEU A C 1
ATOM 2480 O O . LEU A 1 317 ? 3.305 -1.909 19.707 1.00 91.12 317 LEU A O 1
ATOM 2484 N N . PRO A 1 318 ? 1.674 -3.427 20.053 1.00 90.62 318 PRO A N 1
ATOM 2485 C CA . PRO A 1 318 ? 1.655 -3.230 21.499 1.00 90.62 318 PRO A CA 1
ATOM 2486 C C . PRO A 1 318 ? 2.995 -3.602 22.138 1.00 90.62 318 PRO A C 1
ATOM 2488 O O . PRO A 1 318 ? 3.535 -4.676 21.864 1.00 90.62 318 PRO A O 1
ATOM 2491 N N . SER A 1 319 ? 3.489 -2.770 23.050 1.00 91.06 319 SER A N 1
ATOM 2492 C CA . SER A 1 319 ? 4.702 -3.030 23.840 1.00 91.06 319 SER A CA 1
ATOM 2493 C C . SER A 1 319 ? 4.680 -4.368 24.594 1.00 91.06 319 SER A C 1
ATOM 2495 O O . SER A 1 319 ? 5.715 -5.007 24.759 1.00 91.06 319 SER A O 1
ATOM 2497 N N . SER A 1 320 ? 3.499 -4.876 24.953 1.00 89.69 320 SER A N 1
ATOM 2498 C CA . SER A 1 320 ? 3.332 -6.198 25.575 1.00 89.69 320 SER A CA 1
ATOM 2499 C C . SER A 1 320 ? 3.745 -7.381 24.688 1.00 89.69 320 SER A C 1
ATOM 2501 O O . SER A 1 320 ? 3.841 -8.501 25.179 1.00 89.69 320 SER A O 1
ATOM 2503 N N . THR A 1 321 ? 3.991 -7.163 23.392 1.00 90.38 321 THR A N 1
ATOM 2504 C CA . THR A 1 321 ? 4.372 -8.216 22.434 1.00 90.38 321 THR A CA 1
ATOM 2505 C C . THR A 1 321 ? 5.885 -8.357 22.233 1.00 90.38 321 THR A C 1
ATOM 2507 O O . THR A 1 321 ? 6.314 -9.212 21.461 1.00 90.38 321 THR A O 1
ATOM 2510 N N . VAL A 1 322 ? 6.705 -7.551 22.922 1.00 91.81 322 VAL A N 1
ATOM 2511 C CA . VAL A 1 322 ? 8.164 -7.466 22.711 1.00 91.81 322 VAL A CA 1
ATOM 2512 C C . VAL A 1 322 ? 8.868 -8.820 22.802 1.00 91.81 322 VAL A C 1
ATOM 2514 O O . VAL A 1 322 ? 9.611 -9.162 21.885 1.00 91.81 322 VAL A O 1
ATOM 2517 N N . GLU A 1 323 ? 8.635 -9.599 23.862 1.00 88.38 323 GLU A N 1
ATOM 2518 C CA . GLU A 1 323 ? 9.317 -10.890 24.058 1.00 88.38 323 GLU A CA 1
ATOM 2519 C C . GLU A 1 323 ? 9.000 -11.864 22.917 1.00 88.38 323 GLU A C 1
ATOM 2521 O O . GLU A 1 323 ? 9.907 -12.364 22.251 1.00 88.38 323 GLU A O 1
ATOM 2526 N N . THR A 1 324 ? 7.713 -12.032 22.601 1.00 88.56 324 THR A N 1
ATOM 2527 C CA . THR A 1 324 ? 7.257 -12.882 21.494 1.00 88.56 324 THR A CA 1
ATOM 2528 C C . THR A 1 324 ? 7.820 -12.425 20.148 1.00 88.56 324 THR A C 1
ATOM 2530 O O . THR A 1 324 ? 8.215 -13.249 19.325 1.00 88.56 324 THR A O 1
ATOM 2533 N N . LEU A 1 325 ? 7.877 -11.115 19.897 1.00 89.50 325 LEU A N 1
ATOM 2534 C CA . LEU A 1 325 ? 8.397 -10.578 18.641 1.00 89.50 325 LEU A CA 1
ATOM 2535 C C . LEU A 1 325 ? 9.908 -10.768 18.505 1.00 89.50 325 LEU A C 1
ATOM 2537 O O . LEU A 1 325 ? 10.368 -11.058 17.404 1.00 89.50 325 LEU A O 1
ATOM 2541 N N . LEU A 1 326 ? 10.678 -10.653 19.589 1.00 86.50 326 LEU A N 1
ATOM 2542 C CA . LEU A 1 326 ? 12.119 -10.918 19.576 1.00 86.50 326 LEU A CA 1
ATOM 2543 C C . LEU A 1 326 ? 12.422 -12.404 19.349 1.00 86.50 326 LEU A C 1
ATOM 2545 O O . LEU A 1 326 ? 13.314 -12.737 18.562 1.00 86.50 326 LEU A O 1
ATOM 2549 N N . GLU A 1 327 ? 11.659 -13.301 19.974 1.00 85.31 327 GLU A N 1
ATOM 2550 C CA . GLU A 1 327 ? 11.754 -14.743 19.723 1.00 85.31 327 GLU A CA 1
ATOM 2551 C C . GLU A 1 327 ? 11.443 -15.068 18.258 1.00 85.31 327 GLU A C 1
ATOM 2553 O O . GLU A 1 327 ? 12.243 -15.711 17.573 1.00 85.31 327 GLU A O 1
ATOM 2558 N N . LEU A 1 328 ? 10.323 -14.555 17.737 1.00 82.81 328 LEU A N 1
ATOM 2559 C CA . LEU A 1 328 ? 9.940 -14.735 16.338 1.00 82.81 328 LEU A CA 1
ATOM 2560 C C . LEU A 1 328 ? 10.977 -14.143 15.387 1.00 82.81 328 LEU A C 1
ATOM 2562 O O . LEU A 1 328 ? 11.326 -14.793 14.403 1.00 82.81 328 LEU A O 1
ATOM 2566 N N . ALA A 1 329 ? 11.495 -12.948 15.667 1.00 82.62 329 ALA A N 1
ATOM 2567 C CA . ALA A 1 329 ? 12.522 -12.318 14.847 1.00 82.62 329 ALA A CA 1
ATOM 2568 C C . ALA A 1 329 ? 13.820 -13.131 14.839 1.00 82.62 329 ALA A C 1
ATOM 2570 O O . ALA A 1 329 ? 14.471 -13.235 13.802 1.00 82.62 329 ALA A O 1
ATOM 2571 N N . THR A 1 330 ? 14.168 -13.775 15.953 1.00 82.06 330 THR A N 1
ATOM 2572 C CA . THR A 1 330 ? 15.329 -14.669 16.024 1.00 82.06 330 THR A CA 1
ATOM 2573 C C . THR A 1 330 ? 15.109 -15.929 15.187 1.00 82.06 330 THR A C 1
ATOM 2575 O O . THR A 1 330 ? 15.944 -16.250 14.343 1.00 82.06 330 THR A O 1
ATOM 2578 N N . ILE A 1 331 ? 13.969 -16.609 15.371 1.00 78.81 331 ILE A N 1
ATOM 2579 C CA . ILE A 1 331 ? 13.615 -17.858 14.668 1.00 78.81 331 ILE A CA 1
ATOM 2580 C C . ILE A 1 331 ? 13.514 -17.640 13.161 1.00 78.81 331 ILE A C 1
ATOM 2582 O O . ILE A 1 331 ? 13.978 -18.448 12.363 1.00 78.81 331 ILE A O 1
ATOM 2586 N N . THR A 1 332 ? 12.856 -16.557 12.768 1.00 72.25 332 THR A N 1
ATOM 2587 C CA . THR A 1 332 ? 12.563 -16.275 11.360 1.00 72.25 332 THR A CA 1
ATOM 2588 C C . THR A 1 332 ? 13.666 -15.487 10.683 1.00 72.25 332 THR A C 1
ATOM 2590 O O . THR A 1 332 ? 13.551 -15.206 9.491 1.00 72.25 332 THR A O 1
ATOM 2593 N N . HIS A 1 333 ? 14.712 -15.134 11.438 1.00 73.31 333 HIS A N 1
ATOM 2594 C CA . HIS A 1 333 ? 15.715 -14.167 11.046 1.00 73.31 333 HIS A CA 1
ATOM 2595 C C . HIS A 1 333 ? 15.009 -12.952 10.436 1.00 73.31 333 HIS A C 1
ATOM 2597 O O . HIS A 1 333 ? 15.040 -12.761 9.230 1.00 73.31 333 HIS A O 1
ATOM 2603 N N . GLU A 1 334 ? 14.333 -12.130 11.233 1.00 78.25 334 GLU A N 1
ATOM 2604 C CA . GLU A 1 334 ? 13.751 -10.830 10.860 1.00 78.25 334 GLU A CA 1
ATOM 2605 C C . GLU A 1 334 ? 14.665 -9.720 11.398 1.00 78.25 334 GLU A C 1
ATOM 2607 O O . GLU A 1 334 ? 15.302 -9.937 12.433 1.00 78.25 334 GLU A O 1
ATOM 2612 N N . PRO A 1 335 ? 14.885 -8.592 10.697 1.00 80.38 335 PRO A N 1
ATOM 2613 C CA . PRO A 1 335 ? 15.732 -7.536 11.237 1.00 80.38 335 PRO A CA 1
ATOM 2614 C C . PRO A 1 335 ? 15.046 -6.947 12.468 1.00 80.38 335 PRO A C 1
ATOM 2616 O O . PRO A 1 335 ? 13.922 -6.467 12.370 1.00 80.38 335 PRO A O 1
ATOM 2619 N N . ALA A 1 336 ? 15.712 -6.983 13.616 1.00 85.12 336 ALA A N 1
ATOM 2620 C CA . ALA A 1 336 ? 15.218 -6.388 14.848 1.00 85.12 336 ALA A CA 1
ATOM 2621 C C . ALA A 1 336 ? 16.322 -5.517 15.445 1.00 85.12 336 ALA A C 1
ATOM 2623 O O . ALA A 1 336 ? 17.437 -5.987 15.674 1.00 85.12 336 ALA A O 1
ATOM 2624 N N . ILE A 1 337 ? 16.020 -4.239 15.662 1.00 83.75 337 ILE A N 1
ATOM 2625 C CA . ILE A 1 337 ? 16.945 -3.270 16.251 1.00 83.75 337 ILE A CA 1
ATOM 2626 C C . ILE A 1 337 ? 16.276 -2.662 17.478 1.00 83.75 337 ILE A C 1
ATOM 2628 O O . ILE A 1 337 ? 15.188 -2.096 17.386 1.00 83.75 337 ILE A O 1
ATOM 2632 N N . SER A 1 338 ? 16.954 -2.748 18.618 1.00 81.19 338 SER A N 1
ATOM 2633 C CA . SER A 1 338 ? 16.616 -2.023 19.841 1.00 81.19 338 SER A CA 1
ATOM 2634 C C . SER A 1 338 ? 17.893 -1.448 20.446 1.00 81.19 338 SER A C 1
ATOM 2636 O O . SER A 1 338 ? 18.946 -2.084 20.391 1.00 81.19 338 SER A O 1
ATOM 2638 N N . LYS A 1 339 ? 17.803 -0.239 21.012 1.00 75.19 339 LYS A N 1
ATOM 2639 C CA . LYS A 1 339 ? 18.878 0.381 21.811 1.00 75.19 339 LYS A CA 1
ATOM 2640 C C . LYS A 1 339 ? 18.685 0.174 23.319 1.00 75.19 339 LYS A C 1
ATOM 2642 O O . LYS A 1 339 ? 19.577 0.530 24.081 1.00 75.19 339 LYS A O 1
ATOM 2647 N N . ALA A 1 340 ? 17.544 -0.375 23.729 1.00 78.75 340 ALA A N 1
ATOM 2648 C CA . ALA A 1 340 ? 17.192 -0.655 25.114 1.00 78.75 340 ALA A CA 1
ATOM 2649 C C . ALA A 1 340 ? 16.983 -2.159 25.336 1.00 78.75 340 ALA A C 1
ATOM 2651 O O . ALA A 1 340 ? 16.655 -2.895 24.396 1.00 78.75 340 ALA A O 1
ATOM 2652 N N . ASP A 1 341 ? 17.128 -2.590 26.588 1.00 82.12 341 ASP A N 1
ATOM 2653 C CA . ASP A 1 341 ? 16.756 -3.940 27.007 1.00 82.12 341 ASP A CA 1
ATOM 2654 C C . ASP A 1 341 ? 15.251 -4.164 26.807 1.00 82.12 341 ASP A C 1
ATOM 2656 O O . ASP A 1 341 ? 14.457 -3.225 26.896 1.00 82.12 341 ASP A O 1
ATOM 2660 N N . SER A 1 342 ? 14.836 -5.412 26.567 1.00 80.44 342 SER A N 1
ATOM 2661 C CA . SER A 1 342 ? 13.432 -5.753 26.282 1.00 80.44 342 SER A CA 1
ATOM 2662 C C . SER A 1 342 ? 12.459 -5.255 27.358 1.00 80.44 342 SER A C 1
ATOM 2664 O O . SER A 1 342 ? 11.379 -4.775 27.027 1.00 80.44 342 SER A O 1
ATOM 2666 N N . SER A 1 343 ? 12.864 -5.287 28.631 1.00 83.25 343 SER A N 1
ATOM 2667 C CA . SER A 1 343 ? 12.075 -4.810 29.777 1.00 83.25 343 SER A CA 1
ATOM 2668 C C . SER A 1 343 ? 11.881 -3.291 29.822 1.00 83.25 343 SER A C 1
ATOM 2670 O O . SER A 1 343 ? 11.021 -2.798 30.549 1.00 83.25 343 SER A O 1
ATOM 2672 N N . GLN A 1 344 ? 12.682 -2.542 29.064 1.00 86.50 344 GLN A N 1
ATOM 2673 C CA . GLN A 1 344 ? 12.640 -1.085 28.982 1.00 86.50 344 GLN A CA 1
ATOM 2674 C C . GLN A 1 344 ? 11.934 -0.597 27.714 1.00 86.50 344 GLN A C 1
ATOM 2676 O O . GLN A 1 344 ? 11.753 0.609 27.557 1.00 86.50 344 GLN A O 1
ATOM 2681 N N . VAL A 1 345 ? 11.544 -1.494 26.803 1.00 88.06 345 VAL A N 1
ATOM 2682 C CA . VAL A 1 345 ? 10.862 -1.125 25.561 1.00 88.06 345 VAL A CA 1
ATOM 2683 C C . VAL A 1 345 ? 9.440 -0.658 25.866 1.00 88.06 345 VAL A C 1
ATOM 2685 O O . VAL A 1 345 ? 8.636 -1.385 26.440 1.00 88.06 345 VAL A O 1
ATOM 2688 N N . THR A 1 346 ? 9.114 0.560 25.445 1.00 87.81 346 THR A N 1
ATOM 2689 C CA . THR A 1 346 ? 7.790 1.172 25.628 1.00 87.81 346 THR A CA 1
ATOM 2690 C C . THR A 1 346 ? 6.996 1.256 24.331 1.00 87.81 346 THR A C 1
ATOM 2692 O O . THR A 1 346 ? 5.817 1.599 24.367 1.00 87.81 346 THR A O 1
ATOM 2695 N N . GLN A 1 347 ? 7.632 0.991 23.186 1.00 88.38 347 GLN A N 1
ATOM 2696 C CA . GLN A 1 347 ? 7.022 1.087 21.863 1.00 88.38 347 GLN A CA 1
ATOM 2697 C C . GLN A 1 347 ? 7.606 0.041 20.917 1.00 88.38 347 GLN A C 1
ATOM 2699 O O . GLN A 1 347 ? 8.809 -0.225 20.933 1.00 88.38 347 GLN A O 1
ATOM 2704 N N . VAL A 1 348 ? 6.762 -0.506 20.045 1.00 91.00 348 VAL A N 1
ATOM 2705 C CA . VAL A 1 348 ? 7.194 -1.404 18.973 1.00 91.00 348 VAL A CA 1
ATOM 2706 C C . VAL A 1 348 ? 6.696 -0.876 17.638 1.00 91.00 348 VAL A C 1
ATOM 2708 O O . VAL A 1 348 ? 5.518 -0.544 17.484 1.00 91.00 348 VAL A O 1
ATOM 2711 N N . VAL A 1 349 ? 7.594 -0.810 16.660 1.00 90.62 349 VAL A N 1
ATOM 2712 C CA . VAL A 1 349 ? 7.283 -0.358 15.304 1.00 90.62 349 VAL A CA 1
ATOM 2713 C C . VAL A 1 349 ? 7.755 -1.378 14.276 1.00 90.62 349 VAL A C 1
ATOM 2715 O O . VAL A 1 349 ? 8.802 -2.001 14.434 1.00 90.62 349 VAL A O 1
ATOM 2718 N N . TYR A 1 350 ? 6.991 -1.528 13.199 1.00 90.44 350 TYR A N 1
ATOM 2719 C CA . TYR A 1 350 ? 7.386 -2.275 12.011 1.00 90.44 350 TYR A CA 1
ATOM 2720 C C . TYR A 1 350 ? 7.678 -1.289 10.877 1.00 90.44 350 TYR A C 1
ATOM 2722 O O . TYR A 1 350 ? 6.765 -0.619 10.383 1.00 90.44 350 TYR A O 1
ATOM 2730 N N . ALA A 1 351 ? 8.956 -1.193 10.508 1.00 89.44 351 ALA A N 1
ATOM 2731 C CA . ALA A 1 351 ? 9.534 -0.274 9.535 1.00 89.44 351 ALA A CA 1
ATOM 2732 C C . ALA A 1 351 ? 10.056 -1.046 8.313 1.00 89.44 351 ALA A C 1
ATOM 2734 O O . ALA A 1 351 ? 11.185 -1.546 8.332 1.00 89.44 351 ALA A O 1
ATOM 2735 N N . PRO A 1 352 ? 9.267 -1.152 7.230 1.00 86.56 352 PRO A N 1
ATOM 2736 C CA . PRO A 1 352 ? 9.676 -1.906 6.050 1.00 86.56 352 PRO A CA 1
ATOM 2737 C C . PRO A 1 352 ? 10.914 -1.343 5.338 1.00 86.56 352 PRO A C 1
ATOM 2739 O O . PRO A 1 352 ? 11.604 -2.070 4.627 1.00 86.56 352 PRO A O 1
ATOM 2742 N N . GLU A 1 353 ? 11.242 -0.071 5.564 1.00 86.44 353 GLU A N 1
ATOM 2743 C CA . GLU A 1 353 ? 12.471 0.561 5.082 1.00 86.44 353 GLU A CA 1
ATOM 2744 C C . GLU A 1 353 ? 13.757 0.015 5.736 1.00 86.44 353 GLU A C 1
ATOM 2746 O O . GLU A 1 353 ? 14.852 0.248 5.215 1.00 86.44 353 GLU A O 1
ATOM 2751 N N . LEU A 1 354 ? 13.654 -0.725 6.847 1.00 84.62 354 LEU A N 1
ATOM 2752 C CA . LEU A 1 354 ? 14.795 -1.376 7.484 1.00 84.62 354 LEU A CA 1
ATOM 2753 C C . LEU A 1 354 ? 15.168 -2.667 6.736 1.00 84.62 354 LEU A C 1
ATOM 2755 O O . LEU A 1 354 ? 14.615 -3.739 6.983 1.00 84.62 354 LEU A O 1
ATOM 2759 N N . ILE A 1 355 ? 16.141 -2.555 5.829 1.00 79.25 355 ILE A N 1
ATOM 2760 C CA . ILE A 1 355 ? 16.627 -3.654 4.983 1.00 79.25 355 ILE A CA 1
ATOM 2761 C C . ILE A 1 355 ? 18.014 -4.110 5.454 1.00 79.25 355 ILE A C 1
ATOM 2763 O O . ILE A 1 355 ? 18.995 -3.375 5.335 1.00 79.25 355 ILE A O 1
ATOM 2767 N N . ASP A 1 356 ? 18.112 -5.352 5.934 1.00 73.88 356 ASP A N 1
ATOM 2768 C CA . ASP A 1 356 ? 19.385 -5.967 6.326 1.00 73.88 356 ASP A CA 1
ATOM 2769 C C . ASP A 1 356 ? 20.101 -6.597 5.117 1.00 73.88 356 ASP A C 1
ATOM 2771 O O . ASP A 1 356 ? 19.780 -7.704 4.676 1.00 73.88 356 ASP A O 1
ATOM 2775 N N . GLN A 1 357 ? 21.099 -5.886 4.584 1.00 70.31 357 GLN A N 1
ATOM 2776 C CA . GLN A 1 357 ? 21.911 -6.344 3.451 1.00 70.31 357 GLN A CA 1
ATOM 2777 C C . GLN A 1 357 ? 22.840 -7.517 3.804 1.00 70.31 357 GLN A C 1
ATOM 2779 O O . GLN A 1 357 ? 23.239 -8.276 2.919 1.00 70.31 357 GLN A O 1
ATOM 2784 N N . SER A 1 358 ? 23.200 -7.690 5.082 1.00 63.72 358 SER A N 1
ATOM 2785 C CA . SER A 1 358 ? 24.184 -8.697 5.502 1.00 63.72 358 SER A CA 1
ATOM 2786 C C . SER A 1 358 ? 23.702 -10.133 5.262 1.00 63.72 358 SER A C 1
ATOM 2788 O O . SER A 1 358 ? 24.511 -11.030 5.019 1.00 63.72 358 SER A O 1
ATOM 2790 N N . ARG A 1 359 ? 22.380 -10.329 5.215 1.00 57.62 359 ARG A N 1
ATOM 2791 C CA . ARG A 1 359 ? 21.710 -11.618 4.986 1.00 57.62 359 ARG A CA 1
ATOM 2792 C C . ARG A 1 359 ? 21.823 -12.147 3.567 1.00 57.62 359 ARG A C 1
ATOM 2794 O O . ARG A 1 359 ? 21.601 -13.326 3.337 1.00 57.62 359 ARG A O 1
ATOM 2801 N N . PHE A 1 360 ? 22.210 -11.312 2.611 1.00 54.66 360 PHE A N 1
ATOM 2802 C CA . PHE A 1 360 ? 22.375 -11.735 1.221 1.00 54.66 360 PHE A CA 1
ATOM 2803 C C . PHE A 1 360 ? 23.784 -12.249 0.908 1.00 54.66 360 PHE A C 1
ATOM 2805 O O . PHE A 1 360 ? 24.081 -12.566 -0.239 1.00 54.66 360 PHE A O 1
ATOM 2812 N N . LYS A 1 361 ? 24.641 -12.381 1.930 1.00 50.59 361 LYS A N 1
ATOM 2813 C CA . LYS A 1 361 ? 25.905 -13.128 1.850 1.00 50.59 361 LYS A CA 1
ATOM 2814 C C . LYS A 1 361 ? 25.712 -14.654 1.875 1.00 50.59 361 LYS A C 1
ATOM 2816 O O . LYS A 1 361 ? 26.706 -15.378 1.840 1.00 50.59 361 LYS A O 1
ATOM 2821 N N . LEU A 1 362 ? 24.470 -15.142 1.951 1.00 42.62 362 LEU A N 1
ATOM 2822 C CA . LEU A 1 362 ? 24.152 -16.567 1.871 1.00 42.62 362 LEU A CA 1
ATOM 2823 C C . LEU A 1 362 ? 24.565 -17.146 0.507 1.00 42.62 362 LEU A C 1
ATOM 2825 O O . LEU A 1 362 ? 24.573 -16.467 -0.522 1.00 42.62 362 LEU A O 1
ATOM 2829 N N . THR A 1 363 ? 24.981 -18.407 0.525 1.00 40.22 363 THR A N 1
ATOM 2830 C CA . THR A 1 363 ? 25.572 -19.107 -0.623 1.00 40.22 363 THR A CA 1
ATOM 2831 C C . THR A 1 363 ? 24.611 -19.182 -1.830 1.00 40.22 363 THR A C 1
ATOM 2833 O O . THR A 1 363 ? 23.397 -19.109 -1.657 1.00 40.22 363 THR A O 1
ATOM 2836 N N . PRO A 1 364 ? 25.093 -19.374 -3.080 1.00 44.91 364 PRO A N 1
ATOM 2837 C CA . PRO A 1 364 ? 24.254 -19.394 -4.296 1.00 44.91 364 PRO A CA 1
ATOM 2838 C C . PRO A 1 364 ? 23.094 -20.414 -4.321 1.00 44.91 364 PRO A C 1
ATOM 2840 O O . PRO A 1 364 ? 22.266 -20.378 -5.245 1.00 44.91 364 PRO A O 1
ATOM 2843 N N . SER A 1 365 ? 23.064 -21.358 -3.375 1.00 43.78 365 SER A N 1
ATOM 2844 C CA . SER A 1 365 ? 22.000 -22.345 -3.150 1.00 43.78 365 SER A CA 1
ATOM 2845 C C . SER A 1 365 ? 20.846 -21.834 -2.280 1.00 43.78 365 SER A C 1
ATOM 2847 O O . SER A 1 365 ? 19.774 -22.427 -2.319 1.00 43.78 365 SER A O 1
ATOM 2849 N N . GLU A 1 366 ? 21.032 -20.733 -1.552 1.00 45.81 366 GLU A N 1
ATOM 2850 C CA . GLU A 1 366 ? 20.079 -20.169 -0.583 1.00 45.81 366 GLU A CA 1
ATOM 2851 C C . GLU A 1 366 ? 19.524 -18.807 -1.030 1.00 45.81 366 GLU A C 1
ATOM 2853 O O . GLU A 1 366 ? 18.968 -18.071 -0.225 1.00 45.81 366 GLU A O 1
ATOM 2858 N N . ASP A 1 367 ? 19.673 -18.448 -2.310 1.00 48.31 367 ASP A N 1
ATOM 2859 C CA . ASP A 1 367 ? 19.163 -17.188 -2.859 1.00 48.31 367 ASP A CA 1
ATOM 2860 C C . ASP A 1 367 ? 17.614 -17.156 -2.800 1.00 48.31 367 ASP A C 1
ATOM 2862 O O . ASP A 1 367 ? 16.958 -17.823 -3.614 1.00 48.31 367 ASP A O 1
ATOM 2866 N N . PRO A 1 368 ? 16.989 -16.362 -1.903 1.00 45.94 368 PRO A N 1
ATOM 2867 C CA . PRO A 1 368 ? 15.530 -16.291 -1.793 1.00 45.94 368 PRO A CA 1
ATOM 2868 C C . PRO A 1 368 ? 14.885 -15.690 -3.057 1.00 45.94 368 PRO A C 1
ATOM 2870 O O . PRO A 1 368 ? 13.694 -15.886 -3.316 1.00 45.94 368 PRO A O 1
ATOM 2873 N N . PHE A 1 369 ? 15.668 -15.011 -3.909 1.00 48.81 369 PHE A N 1
ATOM 2874 C CA . PHE A 1 369 ? 15.212 -14.499 -5.199 1.00 48.81 369 PHE A CA 1
ATOM 2875 C C . PHE A 1 369 ? 15.225 -15.555 -6.306 1.00 48.81 369 PHE A C 1
ATOM 2877 O O . PHE A 1 369 ? 14.463 -15.410 -7.262 1.00 48.81 369 PHE A O 1
ATOM 2884 N N . LYS A 1 370 ? 16.027 -16.629 -6.205 1.00 42.12 370 LYS A N 1
ATOM 2885 C CA . LYS A 1 370 ? 15.915 -17.782 -7.121 1.00 42.12 370 LYS A CA 1
ATOM 2886 C C . LYS A 1 370 ? 14.551 -18.439 -6.975 1.00 42.12 370 LYS A C 1
ATOM 2888 O O . LYS A 1 370 ? 13.925 -18.732 -7.989 1.00 42.12 370 LYS A O 1
ATOM 2893 N N . GLN A 1 371 ? 14.070 -18.595 -5.740 1.00 40.50 371 GLN A N 1
ATOM 2894 C CA . GLN A 1 371 ? 12.721 -19.097 -5.487 1.00 40.50 371 GLN A CA 1
ATOM 2895 C C . GLN A 1 371 ? 11.684 -18.154 -6.106 1.00 40.50 371 GLN A C 1
ATOM 2897 O O . GLN A 1 371 ? 10.915 -18.607 -6.940 1.00 40.50 371 GLN A O 1
ATOM 2902 N N . GLN A 1 372 ? 11.733 -16.839 -5.859 1.00 39.34 372 GLN A N 1
ATOM 2903 C CA . GLN A 1 372 ? 10.770 -15.894 -6.456 1.00 39.34 372 GLN A CA 1
ATOM 2904 C C . GLN A 1 372 ? 10.827 -15.762 -7.992 1.00 39.34 372 GLN A C 1
ATOM 2906 O O . GLN A 1 372 ? 9.802 -15.466 -8.610 1.00 39.34 372 GLN A O 1
ATOM 2911 N N . GLN A 1 373 ? 11.986 -15.956 -8.633 1.00 37.53 373 GLN A N 1
ATOM 2912 C CA . GLN A 1 373 ? 12.122 -15.806 -10.088 1.00 37.53 373 GLN A CA 1
ATOM 2913 C C . GLN A 1 373 ? 11.816 -17.095 -10.861 1.00 37.53 373 GLN A C 1
ATOM 2915 O O . GLN A 1 373 ? 11.161 -17.008 -11.896 1.00 37.53 373 GLN A O 1
ATOM 2920 N N . VAL A 1 374 ? 12.212 -18.273 -10.350 1.00 37.44 374 VAL A N 1
ATOM 2921 C CA . VAL A 1 374 ? 11.758 -19.576 -10.885 1.00 37.44 374 VAL A CA 1
ATOM 2922 C C . VAL A 1 374 ? 10.242 -19.682 -10.775 1.00 37.44 374 VAL A C 1
ATOM 2924 O O . VAL A 1 374 ? 9.602 -20.151 -11.709 1.00 37.44 374 VAL A O 1
ATOM 2927 N N . ILE A 1 375 ? 9.688 -19.144 -9.686 1.00 38.09 375 ILE A N 1
ATOM 2928 C CA . ILE A 1 375 ? 8.271 -18.853 -9.538 1.00 38.09 375 ILE A CA 1
ATOM 2929 C C . ILE A 1 375 ? 7.852 -17.938 -10.721 1.00 38.09 375 ILE A C 1
ATOM 2931 O O . ILE A 1 375 ? 7.274 -18.430 -11.682 1.00 38.09 375 ILE A O 1
ATOM 2935 N N . ARG A 1 376 ? 8.221 -16.657 -10.806 1.00 37.88 376 ARG A N 1
ATOM 2936 C CA . ARG A 1 376 ? 7.668 -15.748 -11.846 1.00 37.88 376 ARG A CA 1
ATOM 2937 C C . ARG A 1 376 ? 7.807 -16.162 -13.326 1.00 37.88 376 ARG A C 1
ATOM 2939 O O . ARG A 1 376 ? 6.939 -15.776 -14.102 1.00 37.88 376 ARG A O 1
ATOM 2946 N N . THR A 1 377 ? 8.846 -16.886 -13.753 1.00 38.09 377 THR A N 1
ATOM 2947 C CA . THR A 1 377 ? 9.006 -17.261 -15.178 1.00 38.09 377 THR A CA 1
ATOM 2948 C C . THR A 1 377 ? 8.389 -18.608 -15.575 1.00 38.09 377 THR A C 1
ATOM 2950 O O . THR A 1 377 ? 8.183 -18.805 -16.768 1.00 38.09 377 THR A O 1
ATOM 2953 N N . ASN A 1 378 ? 8.050 -19.486 -14.619 1.00 41.81 378 ASN A N 1
ATOM 2954 C CA . ASN A 1 378 ? 7.388 -20.784 -14.870 1.00 41.81 378 ASN A CA 1
ATOM 2955 C C . ASN A 1 378 ? 6.000 -20.909 -14.195 1.00 41.81 378 ASN A C 1
ATOM 2957 O O . ASN A 1 378 ? 5.386 -21.966 -14.237 1.00 41.81 378 ASN A O 1
ATOM 2961 N N . LEU A 1 379 ? 5.499 -19.847 -13.558 1.00 50.44 379 LEU A N 1
ATOM 2962 C CA . LEU A 1 379 ? 4.363 -19.886 -12.624 1.00 50.44 379 LEU A CA 1
ATOM 2963 C C . LEU A 1 379 ? 2.961 -20.064 -13.228 1.00 50.44 379 LEU A C 1
ATOM 2965 O O . LEU A 1 379 ? 2.005 -20.193 -12.474 1.00 50.44 379 LEU A O 1
ATOM 2969 N N . ASN A 1 380 ? 2.793 -19.966 -14.546 1.00 61.84 380 ASN A N 1
ATOM 2970 C CA . ASN A 1 380 ? 1.454 -19.838 -15.142 1.00 61.84 380 ASN A CA 1
ATOM 2971 C C . ASN A 1 380 ? 1.170 -20.925 -16.185 1.00 61.84 380 ASN A C 1
ATOM 2973 O O . ASN A 1 380 ? 0.238 -20.788 -16.975 1.00 61.84 380 ASN A O 1
ATOM 2977 N N . ASP A 1 381 ? 1.994 -21.974 -16.235 1.00 68.75 381 ASP A N 1
ATOM 2978 C CA . ASP A 1 381 ? 1.760 -23.118 -17.108 1.00 68.75 381 ASP A CA 1
ATOM 2979 C C . ASP A 1 381 ? 1.101 -24.280 -16.358 1.00 68.75 381 ASP A C 1
ATOM 2981 O O . ASP A 1 381 ? 1.009 -24.308 -15.129 1.00 68.75 381 ASP A O 1
ATOM 2985 N N . ARG A 1 382 ? 0.613 -25.255 -17.125 1.00 79.94 382 ARG A N 1
ATOM 2986 C CA . ARG A 1 382 ? -0.074 -26.429 -16.588 1.00 79.94 382 ARG A CA 1
ATOM 2987 C C . ARG A 1 382 ? 0.759 -27.166 -15.539 1.00 79.94 382 ARG A C 1
ATOM 2989 O O . ARG A 1 382 ? 0.217 -27.571 -14.518 1.00 79.94 382 ARG A O 1
ATOM 2996 N N . THR A 1 383 ? 2.054 -27.352 -15.786 1.00 70.69 383 THR A N 1
ATOM 2997 C CA . THR A 1 383 ? 2.928 -28.162 -14.924 1.00 70.69 383 THR A CA 1
ATOM 2998 C C . THR A 1 383 ? 3.020 -27.564 -13.528 1.00 70.69 383 THR A C 1
ATOM 3000 O O . THR A 1 383 ? 2.981 -28.302 -12.545 1.00 70.69 383 THR A O 1
ATOM 3003 N N . TYR A 1 384 ? 3.098 -26.235 -13.434 1.00 75.75 384 TYR A N 1
ATOM 3004 C CA . TYR A 1 384 ? 3.079 -25.544 -12.151 1.00 75.75 384 TYR A CA 1
ATOM 3005 C C . TYR A 1 384 ? 1.788 -25.812 -11.368 1.00 75.75 384 TYR A C 1
ATOM 3007 O O . TYR A 1 384 ? 1.856 -26.202 -10.202 1.00 75.75 384 TYR A O 1
ATOM 3015 N N . PHE A 1 385 ? 0.619 -25.635 -11.993 1.00 79.00 385 PHE A N 1
ATOM 3016 C CA . PHE A 1 385 ? -0.654 -25.828 -11.296 1.00 79.00 385 PHE A CA 1
ATOM 3017 C C . PHE A 1 385 ? -0.866 -27.291 -10.894 1.00 79.00 385 PHE A C 1
ATOM 3019 O O . PHE A 1 385 ? -1.261 -27.545 -9.762 1.00 79.00 385 PHE A O 1
ATOM 3026 N N . GLU A 1 386 ? -0.523 -28.256 -11.751 1.00 77.31 386 GLU A N 1
ATOM 3027 C CA . GLU A 1 386 ? -0.570 -29.685 -11.396 1.00 77.31 386 GLU A CA 1
ATOM 3028 C C . GLU A 1 386 ? 0.293 -29.967 -10.148 1.00 77.31 386 GLU A C 1
ATOM 3030 O O . GLU A 1 386 ? -0.160 -30.612 -9.205 1.00 77.31 386 GLU A O 1
ATOM 3035 N N . GLN A 1 387 ? 1.511 -29.414 -10.074 1.00 68.62 387 GLN A N 1
ATOM 3036 C CA . GLN A 1 387 ? 2.374 -29.556 -8.893 1.00 68.62 387 GLN A CA 1
ATOM 3037 C C . GLN A 1 387 ? 1.807 -28.860 -7.650 1.00 68.62 387 GLN A C 1
ATOM 3039 O O . GLN A 1 387 ? 1.900 -29.403 -6.547 1.00 68.62 387 GLN A O 1
ATOM 3044 N N . LEU A 1 388 ? 1.229 -27.668 -7.808 1.00 73.50 388 LEU A N 1
ATOM 3045 C CA . LEU A 1 388 ? 0.621 -26.915 -6.714 1.00 73.50 388 LEU A CA 1
ATOM 3046 C C . LEU A 1 388 ? -0.527 -27.708 -6.082 1.00 73.50 388 LEU A C 1
ATOM 3048 O O . LEU A 1 388 ? -0.500 -27.956 -4.878 1.00 73.50 388 LEU A O 1
ATOM 3052 N N . PHE A 1 389 ? -1.480 -28.164 -6.897 1.00 79.38 389 PHE A N 1
ATOM 3053 C CA . PHE A 1 389 ? -2.631 -28.933 -6.424 1.00 79.38 389 PHE A CA 1
ATOM 3054 C C . PHE A 1 389 ? -2.242 -30.326 -5.903 1.00 79.38 389 PHE A C 1
ATOM 3056 O O . PHE A 1 389 ? -2.876 -30.815 -4.973 1.00 79.38 389 PHE A O 1
ATOM 3063 N N . ALA A 1 390 ? -1.183 -30.951 -6.435 1.00 71.69 390 ALA A N 1
ATOM 3064 C CA . ALA A 1 390 ? -0.670 -32.219 -5.907 1.00 71.69 390 ALA A CA 1
ATOM 3065 C C . ALA A 1 390 ? -0.042 -32.085 -4.510 1.00 71.69 390 ALA A C 1
ATOM 3067 O O . ALA A 1 390 ? -0.128 -33.003 -3.696 1.00 71.69 390 ALA A O 1
ATOM 3068 N N . SER A 1 391 ? 0.668 -30.981 -4.258 1.00 58.91 391 SER A N 1
ATOM 3069 C CA . SER A 1 391 ? 1.547 -30.838 -3.088 1.00 58.91 391 SER A CA 1
ATOM 3070 C C . SER A 1 391 ? 0.931 -30.054 -1.932 1.00 58.91 391 SER A C 1
ATOM 3072 O O . SER A 1 391 ? 1.397 -30.190 -0.799 1.00 58.91 391 SER A O 1
ATOM 3074 N N . GLN A 1 392 ? -0.095 -29.241 -2.189 1.00 71.44 392 GLN A N 1
ATOM 3075 C CA . GLN A 1 392 ? -0.699 -28.359 -1.193 1.00 71.44 392 GLN A CA 1
ATOM 3076 C C . GLN A 1 392 ? -2.219 -28.539 -1.160 1.00 71.44 392 GLN A C 1
ATOM 3078 O O . GLN A 1 392 ? -2.909 -28.037 -2.045 1.00 71.44 392 GLN A O 1
ATOM 3083 N N . PRO A 1 393 ? -2.766 -29.196 -0.123 1.00 69.88 393 PRO A N 1
ATOM 3084 C CA . PRO A 1 393 ? -4.204 -29.198 0.109 1.00 69.88 393 PRO A CA 1
ATOM 3085 C C . PRO A 1 393 ? -4.693 -27.769 0.372 1.00 69.88 393 PRO A C 1
ATOM 3087 O O . PRO A 1 393 ? -4.175 -27.108 1.274 1.00 69.88 393 PRO A O 1
ATOM 3090 N N . ASN A 1 394 ? -5.704 -27.305 -0.371 1.00 76.50 394 ASN A N 1
ATOM 3091 C CA . ASN A 1 394 ? -6.302 -25.974 -0.215 1.00 76.50 394 ASN A CA 1
ATOM 3092 C C . ASN A 1 394 ? -5.268 -24.817 -0.304 1.00 76.50 394 ASN A C 1
ATOM 3094 O O . ASN A 1 394 ? -5.082 -24.076 0.672 1.00 76.50 394 ASN A O 1
ATOM 3098 N N . PRO A 1 395 ? -4.607 -24.614 -1.466 1.00 69.69 395 PRO A N 1
ATOM 3099 C CA . PRO A 1 395 ? -3.449 -23.716 -1.584 1.00 69.69 395 PRO A CA 1
ATOM 3100 C C . PRO A 1 395 ? -3.768 -22.244 -1.286 1.00 69.69 395 PRO A C 1
ATOM 3102 O O . PRO A 1 395 ? -2.883 -21.467 -0.930 1.00 69.69 395 PRO A O 1
ATOM 3105 N N . TRP A 1 396 ? -5.041 -21.857 -1.408 1.00 76.62 396 TRP A N 1
ATOM 3106 C CA . TRP A 1 396 ? -5.503 -20.478 -1.243 1.00 76.62 396 TRP A CA 1
ATOM 3107 C C . TRP A 1 396 ? -6.454 -20.270 -0.058 1.00 76.62 396 TRP A C 1
ATOM 3109 O O . TRP A 1 396 ? -6.996 -19.180 0.095 1.00 76.62 396 TRP A O 1
ATOM 3119 N N . LYS A 1 397 ? -6.640 -21.267 0.818 1.00 80.19 397 LYS A N 1
ATOM 3120 C CA . LYS A 1 397 ? -7.535 -21.171 1.990 1.00 80.19 397 LYS A CA 1
ATOM 3121 C C . LYS A 1 397 ? -8.961 -20.736 1.615 1.00 80.19 397 LYS A C 1
ATOM 3123 O O . LYS A 1 397 ? -9.522 -19.819 2.219 1.00 80.19 397 LYS A O 1
ATOM 3128 N N . TYR A 1 398 ? -9.571 -21.443 0.666 1.00 80.69 398 TYR A N 1
ATOM 3129 C CA . TYR A 1 398 ? -10.904 -21.155 0.115 1.00 80.69 398 TYR A CA 1
ATOM 3130 C C . TYR A 1 398 ? -12.031 -21.089 1.161 1.00 80.69 398 TYR A C 1
ATOM 3132 O O . TYR A 1 398 ? -13.088 -20.519 0.916 1.00 80.69 398 TYR A O 1
ATOM 3140 N N . THR A 1 399 ? -11.826 -21.678 2.340 1.00 84.38 399 THR A N 1
ATOM 3141 C CA . THR A 1 399 ? -12.783 -21.693 3.459 1.00 84.38 399 THR A CA 1
ATOM 3142 C C . THR A 1 399 ? -12.571 -20.556 4.461 1.00 84.38 399 THR A C 1
ATOM 3144 O O . THR A 1 399 ? -13.204 -20.550 5.512 1.00 84.38 399 THR A O 1
ATOM 3147 N N . SER A 1 400 ? -11.651 -19.624 4.196 1.00 72.56 400 SER A N 1
ATOM 3148 C CA . SER A 1 400 ? -11.467 -18.446 5.048 1.00 72.56 400 SER A CA 1
ATOM 3149 C C . SER A 1 400 ? -12.690 -17.526 4.989 1.00 72.56 400 SER A C 1
ATOM 3151 O O . SER A 1 400 ? -13.355 -17.443 3.960 1.00 72.56 400 SER A O 1
ATOM 3153 N N . GLU A 1 401 ? -12.966 -16.804 6.079 1.00 66.44 401 GLU A N 1
ATOM 3154 C CA . GLU A 1 401 ? -14.084 -15.848 6.155 1.00 66.44 401 GLU A CA 1
ATOM 3155 C C . GLU A 1 401 ? -14.033 -14.821 5.014 1.00 66.44 401 GLU A C 1
ATOM 3157 O O . GLU A 1 401 ? -15.044 -14.535 4.382 1.00 66.44 401 GLU A O 1
ATOM 3162 N N . TYR A 1 402 ? -12.831 -14.346 4.679 1.00 67.19 402 TYR A N 1
ATOM 3163 C CA . TYR A 1 402 ? -12.604 -13.451 3.546 1.00 67.19 402 TYR A CA 1
ATOM 3164 C C . TYR A 1 402 ? -13.063 -14.054 2.207 1.00 67.19 402 TYR A C 1
ATOM 3166 O O . TYR A 1 402 ? -13.782 -13.398 1.454 1.00 67.19 402 TYR A O 1
ATOM 3174 N N . GLU A 1 403 ? -12.671 -15.297 1.908 1.00 75.69 403 GLU A N 1
ATOM 3175 C CA . GLU A 1 403 ? -13.052 -15.966 0.657 1.00 75.69 403 GLU A CA 1
ATOM 3176 C C . GLU A 1 403 ? -14.557 -16.257 0.608 1.00 75.69 403 GLU A C 1
ATOM 3178 O O . GLU A 1 403 ? -15.173 -16.069 -0.438 1.00 75.69 403 GLU A O 1
ATOM 3183 N N . GLN A 1 404 ? -15.177 -16.621 1.735 1.00 83.75 404 GLN A N 1
ATOM 3184 C CA . GLN A 1 404 ? -16.627 -16.833 1.798 1.00 83.75 404 GLN A CA 1
ATOM 3185 C C . GLN A 1 404 ? -17.410 -15.537 1.549 1.00 83.75 404 GLN A C 1
ATOM 3187 O O . GLN A 1 404 ? -18.297 -15.526 0.699 1.00 83.75 404 GLN A O 1
ATOM 3192 N N . VAL A 1 405 ? -17.021 -14.422 2.179 1.00 73.06 405 VAL A N 1
ATOM 3193 C CA . VAL A 1 405 ? -17.632 -13.106 1.914 1.00 73.06 405 VAL A CA 1
ATOM 3194 C C . VAL A 1 405 ? -17.475 -12.714 0.441 1.00 73.06 405 VAL A C 1
ATOM 3196 O O . VAL A 1 405 ? -18.410 -12.197 -0.169 1.00 73.06 405 VAL A O 1
ATOM 3199 N N . LYS A 1 406 ? -16.317 -12.990 -0.172 1.00 78.75 406 LYS A N 1
ATOM 3200 C CA . LYS A 1 406 ? -16.091 -12.738 -1.603 1.00 78.75 406 LYS A CA 1
ATOM 3201 C C . LYS A 1 406 ? -17.002 -13.592 -2.491 1.00 78.75 406 LYS A C 1
ATOM 3203 O O . LYS A 1 406 ? -17.537 -13.083 -3.480 1.00 78.75 406 LYS A O 1
ATOM 3208 N N . TYR A 1 407 ? -17.191 -14.870 -2.163 1.00 85.00 407 TYR A N 1
ATOM 3209 C CA . TYR A 1 407 ? -18.099 -15.754 -2.896 1.00 85.00 407 TYR A CA 1
ATOM 3210 C C . TYR A 1 407 ? -19.550 -15.290 -2.781 1.00 85.00 407 TYR A C 1
ATOM 3212 O O . TYR A 1 407 ? -20.211 -15.145 -3.807 1.00 85.00 407 TYR A O 1
ATOM 3220 N N . GLU A 1 408 ? -20.014 -14.948 -1.579 1.00 82.56 408 GLU A N 1
ATOM 3221 C CA . GLU A 1 408 ? -21.350 -14.388 -1.346 1.00 82.56 408 GLU A CA 1
ATOM 3222 C C . GLU A 1 408 ? -21.574 -13.098 -2.143 1.00 82.56 408 GLU A C 1
ATOM 3224 O O . GLU A 1 408 ? -22.581 -12.960 -2.841 1.00 82.56 408 GLU A O 1
ATOM 3229 N N . GLN A 1 409 ? -20.604 -12.177 -2.113 1.00 77.50 409 GLN A N 1
ATOM 3230 C CA . GLN A 1 409 ? -20.657 -10.945 -2.899 1.00 77.50 409 GLN A CA 1
ATOM 3231 C C . GLN A 1 409 ? -20.731 -11.246 -4.398 1.00 77.50 409 GLN A C 1
ATOM 3233 O O . GLN A 1 409 ? -21.575 -10.682 -5.089 1.00 77.50 409 GLN A O 1
ATOM 3238 N N . THR A 1 410 ? -19.924 -12.185 -4.893 1.00 80.62 410 THR A N 1
ATOM 3239 C CA . THR A 1 410 ? -19.911 -12.570 -6.313 1.00 80.62 410 THR A CA 1
ATOM 3240 C C . THR A 1 410 ? -21.240 -13.198 -6.739 1.00 80.62 410 THR A C 1
ATOM 3242 O O . THR A 1 410 ? -21.770 -12.862 -7.796 1.00 80.62 410 THR A O 1
ATOM 3245 N N . LEU A 1 411 ? -21.819 -14.067 -5.908 1.00 85.12 411 LEU A N 1
ATOM 3246 C CA . LEU A 1 411 ? -23.116 -14.698 -6.167 1.00 85.12 411 LEU A CA 1
ATOM 3247 C C . LEU A 1 411 ? -24.273 -13.696 -6.109 1.00 85.12 411 LEU A C 1
ATOM 3249 O O . LEU A 1 411 ? -25.235 -13.850 -6.859 1.00 85.12 411 LEU A O 1
ATOM 3253 N N . SER A 1 412 ? -24.183 -12.657 -5.272 1.00 82.56 412 SER A N 1
ATOM 3254 C CA . SER A 1 412 ? -25.222 -11.621 -5.175 1.00 82.56 412 SER A CA 1
ATOM 3255 C C . SER A 1 412 ? -25.317 -10.717 -6.411 1.00 82.56 412 SER A C 1
ATOM 3257 O O . SER A 1 412 ? -26.332 -10.052 -6.601 1.00 82.56 412 SER A O 1
ATOM 3259 N N . LEU A 1 413 ? -24.297 -10.724 -7.278 1.00 81.00 413 LEU A N 1
ATOM 3260 C CA . LEU A 1 413 ? -24.315 -10.042 -8.578 1.00 81.00 413 LEU A CA 1
ATOM 3261 C C . LEU A 1 413 ? -25.062 -10.835 -9.661 1.00 81.00 413 LEU A C 1
ATOM 3263 O O . LEU A 1 413 ? -25.347 -10.293 -10.730 1.00 81.00 413 LEU A O 1
ATOM 3267 N N . LEU A 1 414 ? -25.352 -12.117 -9.422 1.00 82.25 414 LEU A N 1
ATOM 3268 C CA . LEU A 1 414 ? -26.063 -12.949 -10.387 1.00 82.25 414 LEU A CA 1
ATOM 3269 C C . LEU A 1 414 ? -27.543 -12.552 -10.453 1.00 82.25 414 LEU A C 1
ATOM 3271 O O . LEU A 1 414 ? -28.149 -12.258 -9.420 1.00 82.25 414 LEU A O 1
ATOM 3275 N N . PRO A 1 415 ? -28.163 -12.581 -11.647 1.00 77.12 415 PRO A N 1
ATOM 3276 C CA . PRO A 1 415 ? -29.580 -12.289 -11.782 1.00 77.12 415 PRO A CA 1
ATOM 3277 C C . PRO A 1 415 ? -30.426 -13.297 -10.995 1.00 77.12 415 PRO A C 1
ATOM 3279 O O . PRO A 1 415 ? -30.044 -14.447 -10.778 1.00 77.12 415 PRO A O 1
ATOM 3282 N N . GLU A 1 416 ? -31.629 -12.873 -10.615 1.00 77.25 416 GLU A N 1
ATOM 3283 C CA . GLU A 1 416 ? -32.622 -13.767 -10.010 1.00 77.25 416 GLU A CA 1
ATOM 3284 C C . GLU A 1 416 ? -33.256 -14.722 -11.037 1.00 77.25 416 GLU A C 1
ATOM 3286 O O . GLU A 1 416 ? -33.901 -15.701 -10.663 1.00 77.25 416 GLU A O 1
ATOM 3291 N N . THR A 1 417 ? -33.081 -14.454 -12.336 1.00 79.25 417 THR A N 1
ATOM 3292 C CA . THR A 1 417 ? -33.603 -15.302 -13.409 1.00 79.25 417 THR A CA 1
ATOM 3293 C C . THR A 1 417 ? -32.771 -16.579 -13.584 1.00 79.25 417 THR A C 1
ATOM 3295 O O . THR A 1 417 ? -31.554 -16.555 -13.397 1.00 79.25 417 THR A O 1
ATOM 3298 N N . PRO A 1 418 ? -33.392 -17.706 -13.990 1.00 79.75 418 PRO A N 1
ATOM 3299 C CA . PRO A 1 418 ? -32.667 -18.959 -14.183 1.00 79.75 418 PRO A CA 1
ATOM 3300 C C . PRO A 1 418 ? -31.567 -18.850 -15.248 1.00 79.75 418 PRO A C 1
ATOM 3302 O O . PRO A 1 418 ? -31.832 -18.507 -16.403 1.00 79.75 418 PRO A O 1
ATOM 3305 N N . ILE A 1 419 ? -30.339 -19.209 -14.875 1.00 90.00 419 ILE A N 1
ATOM 3306 C CA . ILE A 1 419 ? -29.174 -19.227 -15.766 1.00 90.00 419 ILE A CA 1
ATOM 3307 C C . ILE A 1 419 ? -29.076 -20.614 -16.410 1.00 90.00 419 ILE A C 1
ATOM 3309 O O . ILE A 1 419 ? -28.849 -21.605 -15.721 1.00 90.00 419 ILE A O 1
ATOM 3313 N N . GLN A 1 420 ? -29.276 -20.715 -17.728 1.00 90.19 420 GLN A N 1
ATOM 3314 C CA . GLN A 1 420 ? -29.373 -22.018 -18.407 1.00 90.19 420 GLN A CA 1
ATOM 3315 C C . GLN A 1 420 ? -28.019 -22.723 -18.578 1.00 90.19 420 GLN A C 1
ATOM 3317 O O . GLN A 1 420 ? -27.910 -23.921 -18.320 1.00 90.19 420 GLN A O 1
ATOM 3322 N N . GLN A 1 421 ? -27.000 -21.996 -19.038 1.00 90.75 421 GLN A N 1
ATOM 3323 C CA . GLN A 1 421 ? -25.653 -22.509 -19.293 1.00 90.75 421 GLN A CA 1
ATOM 3324 C C . GLN A 1 421 ? -24.621 -21.560 -18.685 1.00 90.75 421 GLN A C 1
ATOM 3326 O O . GLN A 1 421 ? -24.566 -20.385 -19.063 1.00 90.75 421 GLN A O 1
ATOM 3331 N N . ALA A 1 422 ? -23.790 -22.066 -17.778 1.00 92.69 422 ALA A N 1
ATOM 3332 C CA . ALA A 1 422 ? -22.704 -21.318 -17.162 1.00 92.69 422 ALA A CA 1
ATOM 3333 C C . ALA A 1 422 ? -21.345 -21.986 -17.404 1.00 92.69 422 ALA A C 1
ATOM 3335 O O . ALA A 1 422 ? -21.248 -23.212 -17.445 1.00 92.69 422 ALA A O 1
ATOM 3336 N N . LEU A 1 423 ? -20.302 -21.168 -17.544 1.00 92.62 423 LEU A N 1
ATOM 3337 C CA . LEU A 1 423 ? -18.906 -21.597 -17.572 1.00 92.62 423 LEU A CA 1
ATOM 3338 C C . LEU A 1 423 ? -18.156 -20.945 -16.414 1.00 92.62 423 LEU A C 1
ATOM 3340 O O . LEU A 1 423 ? -18.132 -19.722 -16.306 1.00 92.62 423 LEU A O 1
ATOM 3344 N N . GLU A 1 424 ? -17.496 -21.747 -15.593 1.00 94.62 424 GLU A N 1
ATOM 3345 C CA . GLU A 1 424 ? -16.514 -21.288 -14.618 1.00 94.62 424 GLU A CA 1
ATOM 3346 C C . GLU A 1 424 ? -15.111 -21.597 -15.139 1.00 94.62 424 GLU A C 1
ATOM 3348 O O . GLU A 1 424 ? -14.757 -22.757 -15.349 1.00 94.62 424 GLU A O 1
ATOM 3353 N N . LEU A 1 425 ? -14.322 -20.550 -15.380 1.00 92.38 425 LEU A N 1
ATOM 3354 C CA . LEU A 1 425 ? -12.941 -20.653 -15.835 1.00 92.38 425 LEU A CA 1
ATOM 3355 C C . LEU A 1 425 ? -11.976 -20.570 -14.646 1.00 92.38 425 LEU A C 1
ATOM 3357 O O . LEU A 1 425 ? -12.008 -19.593 -13.900 1.00 92.38 425 LEU A O 1
ATOM 3361 N N . ALA A 1 426 ? -11.087 -21.562 -14.554 1.00 92.31 426 ALA A N 1
ATOM 3362 C CA . ALA A 1 426 ? -10.214 -21.861 -13.417 1.00 92.31 426 ALA A CA 1
ATOM 3363 C C . ALA A 1 426 ? -10.986 -22.140 -12.121 1.00 92.31 426 ALA A C 1
ATOM 3365 O O . ALA A 1 426 ? -10.901 -21.396 -11.145 1.00 92.31 426 ALA A O 1
ATOM 3366 N N . CYS A 1 427 ? -11.744 -23.240 -12.125 1.00 94.38 427 CYS A N 1
ATOM 3367 C CA . CYS A 1 427 ? -12.528 -23.692 -10.974 1.00 94.38 427 CYS A CA 1
ATOM 3368 C C . CYS A 1 427 ? -11.669 -24.141 -9.778 1.00 94.38 427 CYS A C 1
ATOM 3370 O O . CYS A 1 427 ? -12.183 -24.276 -8.665 1.00 94.38 427 CYS A O 1
ATOM 3372 N N . ALA A 1 428 ? -10.365 -24.355 -9.983 1.00 93.94 428 ALA A N 1
ATOM 3373 C CA . ALA A 1 428 ? -9.421 -24.783 -8.965 1.00 93.94 428 ALA A CA 1
ATOM 3374 C C . ALA A 1 428 ? -9.915 -26.037 -8.218 1.00 93.94 428 ALA A C 1
ATOM 3376 O O . ALA A 1 428 ? -10.194 -27.042 -8.856 1.00 93.94 428 ALA A O 1
ATOM 3377 N N . GLU A 1 429 ? -10.047 -26.021 -6.886 1.00 93.62 429 GLU A N 1
ATOM 3378 C CA . GLU A 1 429 ? -10.618 -27.163 -6.152 1.00 93.62 429 GLU A CA 1
ATOM 3379 C C . GLU A 1 429 ? -12.163 -27.182 -6.118 1.00 93.62 429 GLU A C 1
ATOM 3381 O O . GLU A 1 429 ? -12.761 -28.069 -5.521 1.00 93.62 429 GLU A O 1
ATOM 3386 N N . GLY A 1 430 ? -12.863 -26.225 -6.720 1.00 94.44 430 GLY A N 1
ATOM 3387 C CA . GLY A 1 430 ? -14.322 -26.280 -6.841 1.00 94.44 430 GLY A CA 1
ATOM 3388 C C . GLY A 1 430 ? -15.113 -25.789 -5.629 1.00 94.44 430 GLY A C 1
ATOM 3389 O O . GLY A 1 430 ? -16.278 -26.147 -5.454 1.00 94.44 430 GLY A O 1
ATOM 3390 N N . HIS A 1 431 ? -14.496 -24.981 -4.761 1.00 94.81 431 HIS A N 1
ATOM 3391 C CA . HIS A 1 431 ? -15.195 -24.352 -3.635 1.00 94.81 431 HIS A CA 1
ATOM 3392 C C . HIS A 1 431 ? -16.265 -23.359 -4.097 1.00 94.81 431 HIS A C 1
ATOM 3394 O O . HIS A 1 431 ? -17.382 -23.398 -3.585 1.00 94.81 431 HIS A O 1
ATOM 3400 N N . PHE A 1 432 ? -15.941 -22.506 -5.072 1.00 94.75 432 PHE A N 1
ATOM 3401 C CA . PHE A 1 432 ? -16.919 -21.603 -5.673 1.00 94.75 432 PHE A CA 1
ATOM 3402 C C . PHE A 1 432 ? -17.901 -22.365 -6.574 1.00 94.75 432 PHE A C 1
ATOM 3404 O O . PHE A 1 432 ? -19.105 -22.140 -6.471 1.00 94.75 432 PHE A O 1
ATOM 3411 N N . THR A 1 433 ? -17.423 -23.344 -7.354 1.00 96.88 433 THR A N 1
ATOM 3412 C CA . THR A 1 433 ? -18.254 -24.247 -8.174 1.00 96.88 433 THR A CA 1
ATOM 3413 C C . THR A 1 433 ? -19.423 -24.844 -7.395 1.00 96.88 433 THR A C 1
ATOM 3415 O O . THR A 1 433 ? -20.560 -24.799 -7.861 1.00 96.88 433 THR A O 1
ATOM 3418 N N . ALA A 1 434 ? -19.172 -25.350 -6.183 1.00 96.69 434 ALA A N 1
ATOM 3419 C CA . ALA A 1 434 ? -20.207 -25.940 -5.337 1.00 96.69 434 ALA A CA 1
ATOM 3420 C C . ALA A 1 434 ? -21.288 -24.930 -4.905 1.00 96.69 434 ALA A C 1
ATOM 3422 O O . ALA A 1 434 ? -22.441 -25.309 -4.714 1.00 96.69 434 ALA A O 1
ATOM 3423 N N . GLN A 1 435 ? -20.934 -23.648 -4.766 1.00 95.44 435 GLN A N 1
ATOM 3424 C CA . GLN A 1 435 ? -21.879 -22.578 -4.424 1.00 95.44 435 GLN A CA 1
ATOM 3425 C C . GLN A 1 435 ? -22.596 -22.013 -5.659 1.00 95.44 435 GLN A C 1
ATOM 3427 O O . GLN A 1 435 ? -23.735 -21.556 -5.560 1.00 95.44 435 GLN A O 1
ATOM 3432 N N . LEU A 1 436 ? -21.948 -22.061 -6.826 1.00 94.44 436 LEU A N 1
ATOM 3433 C CA . LEU A 1 436 ? -22.515 -21.635 -8.102 1.00 94.44 436 LEU A CA 1
ATOM 3434 C C . LEU A 1 436 ? -23.518 -22.652 -8.661 1.00 94.44 436 LEU A C 1
ATOM 3436 O O . LEU A 1 436 ? -24.536 -22.245 -9.217 1.00 94.44 436 LEU A O 1
ATOM 3440 N N . ALA A 1 437 ? -23.254 -23.954 -8.514 1.00 96.00 437 ALA A N 1
ATOM 3441 C CA . ALA A 1 437 ? -24.064 -25.023 -9.104 1.00 96.00 437 ALA A CA 1
ATOM 3442 C C . ALA A 1 437 ? -25.578 -24.904 -8.809 1.00 96.00 437 ALA A C 1
ATOM 3444 O O . ALA A 1 437 ? -26.360 -24.954 -9.755 1.00 96.00 437 ALA A O 1
ATOM 3445 N N . PRO A 1 438 ? -26.040 -24.596 -7.577 1.00 94.12 438 PRO A N 1
ATOM 3446 C CA . PRO A 1 438 ? -27.469 -24.405 -7.293 1.00 94.12 438 PRO A CA 1
ATOM 3447 C C . PRO A 1 438 ? -28.133 -23.214 -8.007 1.00 94.12 438 PRO A C 1
ATOM 3449 O O . PRO A 1 438 ? -29.355 -23.077 -7.967 1.00 94.12 438 PRO A O 1
ATOM 3452 N N . ARG A 1 439 ? -27.352 -22.307 -8.608 1.00 92.19 439 ARG A N 1
ATOM 3453 C CA . ARG A 1 439 ? -27.833 -21.081 -9.269 1.00 92.19 439 ARG A CA 1
ATOM 3454 C C . ARG A 1 439 ? -27.969 -21.233 -10.788 1.00 92.19 439 ARG A C 1
ATOM 3456 O O . ARG A 1 439 ? -28.441 -20.303 -11.443 1.00 92.19 439 ARG A O 1
ATOM 3463 N N . VAL A 1 440 ? -27.559 -22.369 -11.356 1.00 93.38 440 VAL A N 1
ATOM 3464 C CA . VAL A 1 440 ? -27.476 -22.590 -12.808 1.00 93.38 440 VAL A CA 1
ATOM 3465 C C . VAL A 1 440 ? -28.079 -23.948 -13.191 1.00 93.38 440 VAL A C 1
ATOM 3467 O O . VAL A 1 440 ? -28.093 -24.870 -12.389 1.00 93.38 440 VAL A O 1
ATOM 3470 N N . GLN A 1 441 ? -28.600 -24.094 -14.413 1.00 94.50 441 GLN A N 1
ATOM 3471 C CA . GLN A 1 441 ? -29.172 -25.373 -14.873 1.00 94.50 441 GLN A CA 1
ATOM 3472 C C . GLN A 1 441 ? -28.111 -26.343 -15.397 1.00 94.50 441 GLN A C 1
ATOM 3474 O O . GLN A 1 441 ? -28.275 -27.550 -15.280 1.00 94.50 441 GLN A O 1
ATOM 3479 N N . ASN A 1 442 ? -27.052 -25.825 -16.020 1.00 95.56 442 ASN A N 1
ATOM 3480 C CA . ASN A 1 442 ? -25.922 -26.603 -16.514 1.00 95.56 442 ASN A CA 1
ATOM 3481 C C . ASN A 1 442 ? -24.646 -25.799 -16.279 1.00 95.56 442 ASN A C 1
ATOM 3483 O O . ASN A 1 442 ? -24.587 -24.617 -16.636 1.00 95.56 442 ASN A O 1
ATOM 3487 N N . LEU A 1 443 ? -23.631 -26.443 -15.712 1.00 96.19 443 LEU A N 1
ATOM 3488 C CA . LEU A 1 443 ? -22.353 -25.818 -15.395 1.00 96.19 443 LEU A CA 1
ATOM 3489 C C . LEU A 1 443 ? -21.219 -26.565 -16.088 1.00 96.19 443 LEU A C 1
ATOM 3491 O O . LEU A 1 443 ? -21.112 -27.784 -15.985 1.00 96.19 443 LEU A O 1
ATOM 3495 N N . VAL A 1 444 ? -20.342 -25.832 -16.762 1.00 96.56 444 VAL A N 1
ATOM 3496 C CA . VAL A 1 444 ? -19.021 -26.330 -17.139 1.00 96.56 444 VAL A CA 1
ATOM 3497 C C . VAL A 1 444 ? -18.011 -25.724 -16.173 1.00 96.56 444 VAL A C 1
ATOM 3499 O O . VAL A 1 444 ? -17.862 -24.507 -16.129 1.00 96.56 444 VAL A O 1
ATOM 3502 N N . ALA A 1 445 ? -17.337 -26.564 -15.395 1.00 96.88 445 ALA A N 1
ATOM 3503 C CA . ALA A 1 445 ? -16.220 -26.173 -14.547 1.00 96.88 445 ALA A CA 1
ATOM 3504 C C . ALA A 1 445 ? -14.919 -26.525 -15.274 1.00 96.88 445 ALA A C 1
ATOM 3506 O O . ALA A 1 445 ? -14.699 -27.685 -15.636 1.00 96.88 445 ALA A O 1
ATOM 3507 N N . ALA A 1 446 ? -14.086 -25.523 -15.542 1.00 95.94 446 ALA A N 1
ATOM 3508 C CA . ALA A 1 446 ? -12.877 -25.697 -16.327 1.00 95.94 446 ALA A CA 1
ATOM 3509 C C . ALA A 1 446 ? -11.629 -25.233 -15.586 1.00 95.94 446 ALA A C 1
ATOM 3511 O O . ALA A 1 446 ? -11.651 -24.218 -14.900 1.00 95.94 446 ALA A O 1
ATOM 3512 N N . ASP A 1 447 ? -10.521 -25.943 -15.778 1.00 94.94 447 ASP A N 1
ATOM 3513 C CA . ASP A 1 447 ? -9.216 -25.591 -15.219 1.00 94.94 447 ASP A CA 1
ATOM 3514 C C . ASP A 1 447 ? -8.091 -26.078 -16.143 1.00 94.94 447 ASP A C 1
ATOM 3516 O O . ASP A 1 447 ? -8.282 -26.985 -16.955 1.00 94.94 447 ASP A O 1
ATOM 3520 N N . ILE A 1 448 ? -6.905 -25.483 -16.030 1.00 93.62 448 ILE A N 1
ATOM 3521 C CA . ILE A 1 448 ? -5.720 -25.944 -16.758 1.00 93.62 448 ILE A CA 1
ATOM 3522 C C . ILE A 1 448 ? -5.163 -27.242 -16.147 1.00 93.62 448 ILE A C 1
ATOM 3524 O O . ILE A 1 448 ? -4.545 -28.038 -16.856 1.00 93.62 448 ILE A O 1
ATOM 3528 N N . SER A 1 449 ? -5.393 -27.473 -14.851 1.00 92.81 449 SER A N 1
ATOM 3529 C CA . SER A 1 449 ? -4.896 -28.618 -14.082 1.00 92.81 449 SER A CA 1
ATOM 3530 C C . SER A 1 449 ? -5.914 -29.759 -14.023 1.00 92.81 449 SER A C 1
ATOM 3532 O O . SER A 1 449 ? -7.065 -29.552 -13.644 1.00 92.81 449 SER A O 1
ATOM 3534 N N . GLN A 1 450 ? -5.491 -30.986 -14.348 1.00 91.00 450 GLN A N 1
ATOM 3535 C CA . GLN A 1 450 ? -6.353 -32.161 -14.207 1.00 91.00 450 GLN A CA 1
ATOM 3536 C C . GLN A 1 450 ? -6.593 -32.499 -12.731 1.00 91.00 450 GLN A C 1
ATOM 3538 O O . GLN A 1 450 ? -7.717 -32.824 -12.365 1.00 91.00 450 GLN A O 1
ATOM 3543 N N . ILE A 1 451 ? -5.585 -32.342 -11.867 1.00 88.56 451 ILE A N 1
ATOM 3544 C CA . ILE A 1 451 ? -5.739 -32.588 -10.423 1.00 88.56 451 ILE A CA 1
ATOM 3545 C C . ILE A 1 451 ? -6.789 -31.646 -9.810 1.00 88.56 451 ILE A C 1
ATOM 3547 O O . ILE A 1 451 ? -7.593 -32.061 -8.977 1.00 88.56 451 ILE A O 1
ATOM 3551 N N . ALA A 1 452 ? -6.829 -30.388 -10.256 1.00 93.31 452 ALA A N 1
ATOM 3552 C CA . ALA A 1 452 ? -7.844 -29.423 -9.832 1.00 93.31 452 ALA A CA 1
ATOM 3553 C C . ALA A 1 452 ? -9.262 -29.888 -10.213 1.00 93.31 452 ALA A C 1
ATOM 3555 O O . ALA A 1 452 ? -10.181 -29.875 -9.388 1.00 93.31 452 ALA A O 1
ATOM 3556 N N . LEU A 1 453 ? -9.431 -30.377 -11.445 1.00 96.62 453 LEU A N 1
ATOM 3557 C CA . LEU A 1 453 ? -10.698 -30.936 -11.918 1.00 96.62 453 LEU A CA 1
ATOM 3558 C C . LEU A 1 453 ? -11.107 -32.182 -11.132 1.00 96.62 453 LEU A C 1
ATOM 3560 O O . LEU A 1 453 ? -12.279 -32.306 -10.789 1.00 96.62 453 LEU A O 1
ATOM 3564 N N . ASP A 1 454 ? -10.166 -33.062 -10.793 1.00 94.50 454 ASP A N 1
ATOM 3565 C CA . ASP A 1 454 ? -10.444 -34.254 -9.990 1.00 94.50 454 ASP A CA 1
ATOM 3566 C C . ASP A 1 454 ? -10.921 -33.861 -8.576 1.00 94.50 454 ASP A C 1
ATOM 3568 O O . ASP A 1 454 ? -11.927 -34.381 -8.085 1.00 94.50 454 ASP A O 1
ATOM 3572 N N . HIS A 1 455 ? -10.274 -32.868 -7.950 1.00 94.50 455 HIS A N 1
ATOM 3573 C CA . HIS A 1 455 ? -10.708 -32.300 -6.666 1.00 94.50 455 HIS A CA 1
ATOM 3574 C C . HIS A 1 455 ? -12.092 -31.636 -6.764 1.00 94.50 455 HIS A C 1
ATOM 3576 O O . HIS A 1 455 ? -12.929 -31.796 -5.870 1.00 94.50 455 HIS A O 1
ATOM 3582 N N . THR A 1 456 ? -12.351 -30.901 -7.847 1.00 96.75 456 THR A N 1
ATOM 3583 C CA . THR A 1 456 ? -13.647 -30.259 -8.112 1.00 96.75 456 THR A CA 1
ATOM 3584 C C . THR A 1 456 ? -14.743 -31.311 -8.279 1.00 96.75 456 THR A C 1
ATOM 3586 O O . THR A 1 456 ? -15.797 -31.201 -7.650 1.00 96.75 456 THR A O 1
ATOM 3589 N N . ALA A 1 457 ? -14.487 -32.360 -9.064 1.00 96.69 457 ALA A N 1
ATOM 3590 C CA . ALA A 1 457 ? -15.414 -33.460 -9.300 1.00 96.69 457 ALA A CA 1
ATOM 3591 C C . ALA A 1 457 ? -15.742 -34.219 -8.014 1.00 96.69 457 ALA A C 1
ATOM 3593 O O . ALA A 1 457 ? -16.908 -34.500 -7.747 1.00 96.69 457 ALA A O 1
ATOM 3594 N N . GLN A 1 458 ? -14.742 -34.482 -7.170 1.00 96.31 458 GLN A N 1
ATOM 3595 C CA . GLN A 1 458 ? -14.964 -35.109 -5.870 1.00 96.31 458 GLN A CA 1
ATOM 3596 C C . GLN A 1 458 ? -15.859 -34.249 -4.964 1.00 96.31 458 GLN A C 1
ATOM 3598 O O . GLN A 1 458 ? -16.801 -34.753 -4.353 1.00 96.31 458 GLN A O 1
ATOM 3603 N N . ARG A 1 459 ? -15.588 -32.943 -4.885 1.00 95.50 459 ARG A N 1
ATOM 3604 C CA . ARG A 1 459 ? -16.333 -32.000 -4.035 1.00 95.50 459 ARG A CA 1
ATOM 3605 C C . ARG A 1 459 ? -17.765 -31.781 -4.513 1.00 95.50 459 ARG A C 1
ATOM 3607 O O . ARG A 1 459 ? -18.675 -31.632 -3.701 1.00 95.50 459 ARG A O 1
ATOM 3614 N N . CYS A 1 460 ? -17.963 -31.807 -5.823 1.00 97.12 460 CYS A N 1
ATOM 3615 C CA . CYS A 1 460 ? -19.243 -31.547 -6.466 1.00 97.12 460 CYS A CA 1
ATOM 3616 C C . CYS A 1 460 ? -19.965 -32.826 -6.926 1.00 97.12 460 CYS A C 1
ATOM 3618 O O . CYS A 1 460 ? -20.921 -32.734 -7.687 1.00 97.12 460 CYS A O 1
ATOM 3620 N N . ALA A 1 461 ? -19.559 -34.008 -6.446 1.00 95.75 461 ALA A N 1
ATOM 3621 C CA . ALA A 1 461 ? -20.072 -35.309 -6.897 1.00 95.75 461 ALA A CA 1
ATOM 3622 C C . ALA A 1 461 ? -21.595 -35.505 -6.737 1.00 95.75 461 ALA A C 1
ATOM 3624 O O . ALA A 1 461 ? -22.168 -36.426 -7.312 1.00 95.75 461 ALA A O 1
ATOM 3625 N N . HIS A 1 462 ? -22.249 -34.662 -5.936 1.00 95.25 462 HIS A N 1
ATOM 3626 C CA . HIS A 1 462 ? -23.694 -34.669 -5.707 1.00 95.25 462 HIS A CA 1
ATOM 3627 C C . HIS A 1 462 ? -24.486 -33.847 -6.740 1.00 95.25 462 HIS A C 1
ATOM 3629 O O . HIS A 1 462 ? -25.714 -33.856 -6.696 1.00 95.25 462 HIS A O 1
ATOM 3635 N N . PHE A 1 463 ? -23.811 -33.153 -7.660 1.00 96.88 463 PHE A N 1
ATOM 3636 C CA . PHE A 1 463 ? -24.432 -32.442 -8.772 1.00 96.88 463 PHE A CA 1
ATOM 3637 C C . PHE A 1 463 ? -24.253 -33.230 -10.076 1.00 96.88 463 PHE A C 1
ATOM 3639 O O . PHE A 1 463 ? -23.141 -33.549 -10.486 1.00 96.88 463 PHE A O 1
ATOM 3646 N N . ASP A 1 464 ? -25.359 -33.515 -10.755 1.00 96.25 464 ASP A N 1
ATOM 3647 C CA . ASP A 1 464 ? -25.432 -34.285 -12.005 1.00 96.25 464 ASP A CA 1
ATOM 3648 C C . ASP A 1 464 ? -25.309 -33.427 -13.278 1.00 96.25 464 ASP A C 1
ATOM 3650 O O . ASP A 1 464 ? -25.093 -33.940 -14.376 1.00 96.25 464 ASP A O 1
ATOM 3654 N N . HIS A 1 465 ? -25.426 -32.110 -13.129 1.00 96.31 465 HIS A N 1
ATOM 3655 C CA . HIS A 1 465 ? -25.452 -31.128 -14.213 1.00 96.31 465 HIS A CA 1
ATOM 3656 C C . HIS A 1 465 ? -24.134 -30.351 -14.365 1.00 96.31 465 HIS A C 1
ATOM 3658 O O . HIS A 1 465 ? -24.097 -29.322 -15.049 1.00 96.31 465 HIS A O 1
ATOM 3664 N N . ILE A 1 466 ? -23.049 -30.834 -13.746 1.00 97.69 466 ILE A N 1
ATOM 3665 C CA . ILE A 1 466 ? -21.707 -30.257 -13.880 1.00 97.69 466 ILE A CA 1
ATOM 3666 C C . ILE A 1 466 ? -20.868 -31.105 -14.833 1.00 97.69 466 ILE A C 1
ATOM 3668 O O . ILE A 1 466 ? -20.770 -32.324 -14.699 1.00 97.69 466 ILE A O 1
ATOM 3672 N N . ARG A 1 467 ? -20.227 -30.448 -15.798 1.00 96.75 467 ARG A N 1
ATOM 3673 C CA . ARG A 1 467 ? -19.224 -31.045 -16.682 1.00 96.75 467 ARG A CA 1
ATOM 3674 C C . ARG A 1 467 ? -17.860 -30.451 -16.378 1.00 96.75 467 ARG A C 1
ATOM 3676 O O . ARG A 1 467 ? -17.729 -29.237 -16.264 1.00 96.75 467 ARG A O 1
ATOM 3683 N N . TYR A 1 468 ? -16.848 -31.303 -16.301 1.00 96.88 468 TYR A N 1
ATOM 3684 C CA . TYR A 1 468 ? -15.471 -30.900 -16.029 1.00 96.88 468 TYR A CA 1
ATOM 3685 C C . TYR A 1 468 ? -14.675 -30.884 -17.326 1.00 96.88 468 TYR A C 1
ATOM 3687 O O . TYR A 1 468 ? -14.728 -31.852 -18.089 1.00 96.88 468 TYR A O 1
ATOM 3695 N N . GLN A 1 469 ? -13.954 -29.797 -17.593 1.00 95.44 469 GLN A N 1
ATOM 3696 C CA . GLN A 1 469 ? -13.183 -29.678 -18.824 1.00 95.44 469 GLN A CA 1
ATOM 3697 C C . GLN A 1 469 ? -11.803 -29.071 -18.597 1.00 95.44 469 GLN A C 1
ATOM 3699 O O . GLN A 1 469 ? -11.666 -27.979 -18.058 1.00 95.44 469 GLN A O 1
ATOM 3704 N N . GLN A 1 470 ? -10.771 -29.748 -19.093 1.00 94.88 470 GLN A N 1
ATOM 3705 C CA . GLN A 1 470 ? -9.431 -29.181 -19.101 1.00 94.88 470 GLN A CA 1
ATOM 3706 C C . GLN A 1 470 ? -9.311 -28.116 -20.194 1.00 94.88 470 GLN A C 1
ATOM 3708 O O . GLN A 1 470 ? -9.476 -28.427 -21.375 1.00 94.88 470 GLN A O 1
ATOM 3713 N N . ILE A 1 471 ? -9.048 -26.868 -19.796 1.00 92.38 471 ILE A N 1
ATOM 3714 C CA . ILE A 1 471 ? -8.919 -25.713 -20.695 1.00 92.38 471 ILE A CA 1
ATOM 3715 C C . ILE A 1 471 ? -7.738 -24.849 -20.244 1.00 92.38 471 ILE A C 1
ATOM 3717 O O . ILE A 1 471 ? -7.736 -24.296 -19.145 1.00 92.38 471 ILE A O 1
ATOM 3721 N N . ASP A 1 472 ? -6.766 -24.645 -21.131 1.00 90.69 472 ASP A N 1
ATOM 3722 C CA . ASP A 1 472 ? -5.804 -23.552 -21.019 1.00 90.69 472 ASP A CA 1
ATOM 3723 C C . ASP A 1 472 ? -6.452 -22.274 -21.576 1.00 90.69 472 ASP A C 1
ATOM 3725 O O . ASP A 1 472 ? -6.515 -22.059 -22.786 1.00 90.69 472 ASP A O 1
ATOM 3729 N N . ILE A 1 473 ? -6.930 -21.393 -20.691 1.00 87.56 473 ILE A N 1
ATOM 3730 C CA . ILE A 1 473 ? -7.631 -20.151 -21.068 1.00 87.56 473 ILE A CA 1
ATOM 3731 C C . ILE A 1 473 ? -6.788 -19.289 -22.018 1.00 87.56 473 ILE A C 1
ATOM 3733 O O . ILE A 1 473 ? -7.343 -18.602 -22.879 1.00 87.56 473 ILE A O 1
ATOM 3737 N N . ALA A 1 474 ? -5.454 -19.336 -21.924 1.00 83.75 474 ALA A N 1
ATOM 3738 C CA . ALA A 1 474 ? -4.573 -18.578 -22.802 1.00 83.75 474 ALA A CA 1
ATOM 3739 C C . ALA A 1 474 ? -4.509 -19.188 -24.211 1.00 83.75 474 ALA A C 1
ATOM 3741 O O . ALA A 1 474 ? -4.550 -18.449 -25.200 1.00 83.75 474 ALA A O 1
ATOM 3742 N N . LYS A 1 475 ? -4.502 -20.519 -24.344 1.00 85.50 475 LYS A N 1
ATOM 3743 C CA . LYS A 1 475 ? -4.265 -21.208 -25.629 1.00 85.50 475 LYS A CA 1
ATOM 3744 C C . LYS A 1 475 ? -5.521 -21.755 -26.297 1.00 85.50 475 LYS A C 1
ATOM 3746 O O . LYS A 1 475 ? -5.705 -21.553 -27.495 1.00 85.50 475 LYS A O 1
ATOM 3751 N N . ASP A 1 476 ? -6.409 -22.357 -25.527 1.00 87.88 476 ASP A N 1
ATOM 3752 C CA . ASP A 1 476 ? -7.519 -23.148 -26.043 1.00 87.88 476 ASP A CA 1
ATOM 3753 C C . ASP A 1 476 ? -8.736 -22.274 -26.381 1.00 87.88 476 ASP A C 1
ATOM 3755 O O . ASP A 1 476 ? -8.929 -21.206 -25.783 1.00 87.88 476 ASP A O 1
ATOM 3759 N N . PRO A 1 477 ? -9.557 -22.665 -27.369 1.00 86.62 477 PRO A N 1
ATOM 3760 C CA . PRO A 1 477 ? -10.837 -22.017 -27.617 1.00 86.62 477 PRO A CA 1
ATOM 3761 C C . PRO A 1 477 ? -11.826 -22.331 -26.487 1.00 86.62 477 PRO A C 1
ATOM 3763 O O . PRO A 1 477 ? -11.820 -23.429 -25.937 1.00 86.62 477 PRO A O 1
ATOM 3766 N N . ILE A 1 478 ? -12.720 -21.388 -26.182 1.00 84.25 478 ILE A N 1
ATOM 3767 C CA . ILE A 1 478 ? -13.827 -21.627 -25.248 1.00 84.25 478 ILE A CA 1
ATOM 3768 C C . ILE A 1 478 ? -14.946 -22.347 -26.019 1.00 84.25 478 ILE A C 1
ATOM 3770 O O . ILE A 1 478 ? -15.474 -21.778 -26.979 1.00 84.25 478 ILE A O 1
ATOM 3774 N N . PRO A 1 479 ? -15.294 -23.596 -25.666 1.00 75.12 479 PRO A N 1
ATOM 3775 C CA . PRO A 1 479 ? -16.270 -24.375 -26.415 1.00 75.12 479 PRO A CA 1
ATOM 3776 C C . PRO A 1 479 ? -17.699 -23.995 -26.026 1.00 75.12 479 PRO A C 1
ATOM 3778 O O . PRO A 1 479 ? -18.001 -23.844 -24.849 1.00 75.12 479 PRO A O 1
ATOM 3781 N N . GLY A 1 480 ? -18.605 -23.935 -27.003 1.00 80.25 480 GLY A N 1
ATOM 3782 C CA . GLY A 1 480 ? -20.037 -23.746 -26.759 1.00 80.25 480 GLY A CA 1
ATOM 3783 C C . GLY A 1 480 ? -20.464 -22.292 -26.541 1.00 80.25 480 GLY A C 1
ATOM 3784 O O . GLY A 1 480 ? -19.750 -21.343 -26.861 1.00 80.25 480 GLY A O 1
ATOM 3785 N N . THR A 1 481 ? -21.687 -22.125 -26.042 1.00 82.75 481 THR A N 1
ATOM 3786 C CA . THR A 1 481 ? -22.312 -20.824 -25.778 1.00 82.75 481 THR A CA 1
ATOM 3787 C C . THR A 1 481 ? -22.862 -20.804 -24.363 1.00 82.75 481 THR A C 1
ATOM 3789 O O . THR A 1 481 ? -23.618 -21.704 -23.998 1.00 82.75 481 THR A O 1
ATOM 3792 N N . TYR A 1 482 ? -22.531 -19.762 -23.604 1.00 84.56 482 TYR A N 1
ATOM 3793 C CA . TYR A 1 482 ? -22.917 -19.628 -22.202 1.00 84.56 482 TYR A CA 1
ATOM 3794 C C . TYR A 1 482 ? -23.699 -18.338 -21.974 1.00 84.56 482 TYR A C 1
ATOM 3796 O O . TYR A 1 482 ? -23.453 -17.318 -22.621 1.00 84.56 482 TYR A O 1
ATOM 3804 N N . ASN A 1 483 ? -24.648 -18.393 -21.045 1.00 84.56 483 ASN A N 1
ATOM 3805 C CA . ASN A 1 483 ? -25.379 -17.225 -20.561 1.00 84.56 483 ASN A CA 1
ATOM 3806 C C . ASN A 1 483 ? -24.581 -16.473 -19.495 1.00 84.56 483 ASN A C 1
ATOM 3808 O O . ASN A 1 483 ? -24.753 -15.265 -19.364 1.00 84.56 483 ASN A O 1
ATOM 3812 N N . LEU A 1 484 ? -23.727 -17.197 -18.767 1.00 86.19 484 LEU A N 1
ATOM 3813 C CA . LEU A 1 484 ? -22.866 -16.690 -17.711 1.00 86.19 484 LEU A CA 1
ATOM 3814 C C . LEU A 1 484 ? -21.457 -17.256 -17.881 1.00 86.19 484 LEU A C 1
ATOM 3816 O O . LEU A 1 484 ? -21.296 -18.473 -17.960 1.00 86.19 484 LEU A O 1
ATOM 3820 N N . ILE A 1 485 ? -20.442 -16.393 -17.871 1.00 87.69 485 ILE A N 1
ATOM 3821 C CA . ILE A 1 485 ? -19.049 -16.824 -17.691 1.00 87.69 485 ILE A CA 1
ATOM 3822 C C . ILE A 1 485 ? -18.474 -16.183 -16.438 1.00 87.69 485 ILE A C 1
ATOM 3824 O O . ILE A 1 485 ? -18.503 -14.959 -16.296 1.00 87.69 485 ILE A O 1
ATOM 3828 N N . ILE A 1 486 ? -17.948 -17.022 -15.551 1.00 87.19 486 ILE A N 1
ATOM 3829 C CA . ILE A 1 486 ? -17.229 -16.622 -14.351 1.00 87.19 486 ILE A CA 1
ATOM 3830 C C . ILE A 1 486 ? -15.731 -16.745 -14.606 1.00 87.19 486 ILE A C 1
ATOM 3832 O O . ILE A 1 486 ? -15.226 -17.827 -14.898 1.00 87.19 486 ILE A O 1
ATOM 3836 N N . CYS A 1 487 ? -15.025 -15.634 -14.424 1.00 85.81 487 CYS A N 1
ATOM 3837 C CA . CYS A 1 487 ? -13.572 -15.605 -14.313 1.00 85.81 487 CYS A CA 1
ATOM 3838 C C . CYS A 1 487 ? -13.224 -15.075 -12.923 1.00 85.81 487 CYS A C 1
ATOM 3840 O O . CYS A 1 487 ? -13.056 -13.862 -12.748 1.00 85.81 487 CYS A O 1
ATOM 3842 N N . SER A 1 488 ? -13.154 -15.967 -11.933 1.00 80.62 488 SER A N 1
ATOM 3843 C CA . SER A 1 488 ? -12.759 -15.592 -10.578 1.00 80.62 488 SER A CA 1
ATOM 3844 C C . SER A 1 488 ? -11.268 -15.853 -10.389 1.00 80.62 488 SER A C 1
ATOM 3846 O O . SER A 1 488 ? -10.801 -16.962 -10.596 1.00 80.62 488 SER A O 1
ATOM 3848 N N . GLU A 1 489 ? -10.503 -14.818 -10.052 1.00 80.06 489 GLU A N 1
ATOM 3849 C CA . GLU A 1 489 ? -9.096 -14.934 -9.648 1.00 80.06 489 GLU A CA 1
ATOM 3850 C C . GLU A 1 489 ? -8.141 -15.592 -10.659 1.00 80.06 489 GLU A C 1
ATOM 3852 O O . GLU A 1 489 ? -7.153 -16.220 -10.289 1.00 80.06 489 GLU A O 1
ATOM 3857 N N . VAL A 1 490 ? -8.400 -15.428 -11.960 1.00 82.00 490 VAL A N 1
ATOM 3858 C CA . VAL A 1 490 ? -7.583 -16.092 -12.993 1.00 82.00 490 VAL A CA 1
ATOM 3859 C C . VAL A 1 490 ? -6.924 -15.150 -13.997 1.00 82.00 490 VAL A C 1
ATOM 3861 O O . VAL A 1 490 ? -5.819 -15.403 -14.474 1.00 82.00 490 VAL A O 1
ATOM 3864 N N . LEU A 1 491 ? -7.558 -14.022 -14.324 1.00 80.50 491 LEU A N 1
ATOM 3865 C CA . LEU A 1 491 ? -7.115 -13.189 -15.450 1.00 80.50 491 LEU A CA 1
ATOM 3866 C C . LEU A 1 491 ? -5.755 -12.508 -15.221 1.00 80.50 491 LEU A C 1
ATOM 3868 O O . LEU A 1 491 ? -5.105 -12.112 -16.187 1.00 80.50 491 LEU A O 1
ATOM 3872 N N . TYR A 1 492 ? -5.290 -12.399 -13.975 1.00 68.12 492 TYR A N 1
ATOM 3873 C CA . TYR A 1 492 ? -3.955 -11.877 -13.666 1.00 68.12 492 TYR A CA 1
ATOM 3874 C C . TYR A 1 492 ? -2.823 -12.878 -13.950 1.00 68.12 492 TYR A C 1
ATOM 3876 O O . TYR A 1 492 ? -1.664 -12.472 -13.992 1.00 68.12 492 TYR A O 1
ATOM 3884 N N . TYR A 1 493 ? -3.131 -14.157 -14.193 1.00 73.31 493 TYR A N 1
ATOM 3885 C CA . TYR A 1 493 ? -2.156 -15.126 -14.703 1.00 73.31 493 TYR A CA 1
ATOM 3886 C C . TYR A 1 493 ? -1.875 -14.939 -16.203 1.00 73.31 493 TYR A C 1
ATOM 3888 O O . TYR A 1 493 ? -0.956 -15.556 -16.746 1.00 73.31 493 TYR A O 1
ATOM 3896 N N . MET A 1 494 ? -2.629 -14.076 -16.891 1.00 75.56 494 MET A N 1
ATOM 3897 C CA . MET A 1 494 ? -2.354 -13.740 -18.286 1.00 75.56 494 MET A CA 1
ATOM 3898 C C . MET A 1 494 ? -1.093 -12.880 -18.360 1.00 75.56 494 MET A C 1
ATOM 3900 O O . MET A 1 494 ? -1.008 -11.835 -17.715 1.00 75.56 494 MET A O 1
ATOM 3904 N N . GLY A 1 495 ? -0.109 -13.310 -19.149 1.00 68.31 495 GLY A N 1
ATOM 3905 C CA . GLY A 1 495 ? 1.215 -12.697 -19.168 1.00 68.31 495 GLY A CA 1
ATOM 3906 C C . GLY A 1 495 ? 1.181 -11.232 -19.600 1.00 68.31 495 GLY A C 1
ATOM 3907 O O . GLY A 1 495 ? 1.663 -10.366 -18.872 1.00 68.31 495 GLY A O 1
ATOM 3908 N N . ASN A 1 496 ? 0.618 -10.924 -20.777 1.00 61.38 496 ASN A N 1
ATOM 3909 C CA . ASN A 1 496 ? 0.609 -9.552 -21.311 1.00 61.38 496 ASN A CA 1
ATOM 3910 C C . ASN A 1 496 ? -0.752 -9.021 -21.851 1.00 61.38 496 ASN A C 1
ATOM 3912 O O . ASN A 1 496 ? -1.686 -9.792 -22.052 1.00 61.38 496 ASN A O 1
ATOM 3916 N N . LYS A 1 497 ? -0.877 -7.699 -22.156 1.00 61.69 497 LYS A N 1
ATOM 3917 C CA . LYS A 1 497 ? -2.120 -7.073 -22.712 1.00 61.69 497 LYS A CA 1
ATOM 3918 C C . LYS A 1 497 ? -2.625 -7.825 -23.931 1.00 61.69 497 LYS A C 1
ATOM 3920 O O . LYS A 1 497 ? -3.830 -7.865 -24.154 1.00 61.69 497 LYS A O 1
ATOM 3925 N N . ALA A 1 498 ? -1.717 -8.280 -24.792 1.00 67.44 498 ALA A N 1
ATOM 3926 C CA . ALA A 1 498 ? -2.099 -8.922 -26.039 1.00 67.44 498 ALA A CA 1
ATOM 3927 C C . ALA A 1 498 ? -2.720 -10.294 -25.764 1.00 67.44 498 ALA A C 1
ATOM 3929 O O . ALA A 1 498 ? -3.741 -10.603 -26.367 1.00 67.44 498 ALA A O 1
ATOM 3930 N N . GLU A 1 499 ? -2.175 -11.045 -24.808 1.00 69.88 499 GLU A N 1
ATOM 3931 C CA . GLU A 1 499 ? -2.740 -12.315 -24.340 1.00 69.88 499 GLU A CA 1
ATOM 3932 C C . GLU A 1 499 ? -4.087 -12.105 -23.650 1.00 69.88 499 GLU A C 1
ATOM 3934 O O . GLU A 1 499 ? -5.064 -12.732 -24.042 1.00 69.88 499 GLU A O 1
ATOM 3939 N N . LEU A 1 500 ? -4.201 -11.145 -22.726 1.00 73.81 500 LEU A N 1
ATOM 3940 C CA . LEU A 1 500 ? -5.482 -10.841 -22.078 1.00 73.81 500 LEU A CA 1
ATOM 3941 C C . LEU A 1 500 ? -6.548 -10.389 -23.092 1.00 73.81 500 LEU A C 1
ATOM 3943 O O . LEU A 1 500 ? -7.702 -10.794 -23.007 1.00 73.81 500 LEU A O 1
ATOM 3947 N N . ARG A 1 501 ? -6.169 -9.588 -24.098 1.00 72.81 501 ARG A N 1
ATOM 3948 C CA . ARG A 1 501 ? -7.066 -9.228 -25.211 1.00 72.81 501 ARG A CA 1
ATOM 3949 C C . ARG A 1 501 ? -7.410 -10.422 -26.087 1.00 72.81 501 ARG A C 1
ATOM 3951 O O . ARG A 1 501 ? -8.517 -10.466 -26.607 1.00 72.81 501 ARG A O 1
ATOM 3958 N N . ALA A 1 502 ? -6.479 -11.346 -26.302 1.00 77.00 502 ALA A N 1
ATOM 3959 C CA . ALA A 1 502 ? -6.751 -12.566 -27.047 1.00 77.00 502 ALA A CA 1
ATOM 3960 C C . ALA A 1 502 ? -7.774 -13.423 -26.297 1.00 77.00 502 ALA A C 1
ATOM 3962 O O . ALA A 1 502 ? -8.729 -13.868 -26.920 1.00 77.00 502 ALA A O 1
ATOM 3963 N N . VAL A 1 503 ? -7.642 -13.554 -24.974 1.00 80.69 503 VAL A N 1
ATOM 3964 C CA . VAL A 1 503 ? -8.637 -14.206 -24.111 1.00 80.69 503 VAL A CA 1
ATOM 3965 C C . VAL A 1 503 ? -9.979 -13.486 -24.173 1.00 80.69 503 VAL A C 1
ATOM 3967 O O . VAL A 1 503 ? -10.981 -14.119 -24.474 1.00 80.69 503 VAL A O 1
ATOM 3970 N N . ALA A 1 504 ? -10.008 -12.162 -24.007 1.00 76.38 504 ALA A N 1
ATOM 3971 C CA . ALA A 1 504 ? -11.243 -11.385 -24.105 1.00 76.38 504 ALA A CA 1
ATOM 3972 C C . ALA A 1 504 ? -11.918 -11.503 -25.485 1.00 76.38 504 ALA A C 1
ATOM 3974 O O . ALA A 1 504 ? -13.134 -11.434 -25.580 1.00 76.38 504 ALA A O 1
ATOM 3975 N N . LYS A 1 505 ? -11.154 -11.716 -26.565 1.00 76.88 505 LYS A N 1
ATOM 3976 C CA . LYS A 1 505 ? -11.696 -11.973 -27.911 1.00 76.88 505 LYS A CA 1
ATOM 3977 C C . LYS A 1 505 ? -12.265 -13.380 -28.090 1.00 76.88 505 LYS A C 1
ATOM 3979 O O . LYS A 1 505 ? -13.027 -13.588 -29.029 1.00 76.88 505 LYS A O 1
ATOM 3984 N N . LYS A 1 506 ? -11.905 -14.339 -27.229 1.00 78.00 506 LYS A N 1
ATOM 3985 C CA . LYS A 1 506 ? -12.572 -15.652 -27.183 1.00 78.00 506 LYS A CA 1
ATOM 3986 C C . LYS A 1 506 ? -14.009 -15.520 -26.672 1.00 78.00 506 LYS A C 1
ATOM 3988 O O . LYS A 1 506 ? -14.791 -16.441 -26.876 1.00 78.00 506 LYS A O 1
ATOM 3993 N N . CYS A 1 507 ? -14.344 -14.372 -26.077 1.00 68.94 507 CYS A N 1
ATOM 3994 C CA . CYS A 1 507 ? -15.672 -13.964 -25.651 1.00 68.94 507 CYS A CA 1
ATOM 3995 C C . CYS A 1 507 ? -16.406 -13.227 -26.790 1.00 68.94 507 CYS A C 1
ATOM 3997 O O . CYS A 1 507 ? -16.106 -12.061 -27.045 1.00 68.94 507 CYS A O 1
ATOM 3999 N N . PRO A 1 508 ? -17.348 -13.856 -27.520 1.00 59.16 508 PRO A N 1
ATOM 4000 C CA . PRO A 1 508 ? -18.165 -13.189 -28.525 1.00 59.16 508 PRO A CA 1
ATOM 4001 C C . PRO A 1 508 ? -19.069 -12.119 -27.897 1.00 59.16 508 PRO A C 1
ATOM 4003 O O . PRO A 1 508 ? -19.547 -12.274 -26.776 1.00 59.16 508 PRO A O 1
ATOM 4006 N N . GLU A 1 509 ? -19.428 -11.100 -28.682 1.00 50.84 509 GLU A N 1
ATOM 4007 C CA . GLU A 1 509 ? -20.362 -10.018 -28.304 1.00 50.84 509 GLU A CA 1
ATOM 4008 C C . GLU A 1 509 ? -21.772 -10.501 -27.896 1.00 50.84 509 GLU A C 1
ATOM 4010 O O . GLU A 1 509 ? -22.567 -9.728 -27.375 1.00 50.84 509 GLU A O 1
ATOM 4015 N N . ARG A 1 510 ? -22.100 -11.779 -28.132 1.00 45.69 510 ARG A N 1
ATOM 4016 C CA . ARG A 1 510 ? -23.407 -12.399 -27.844 1.00 45.69 510 ARG A CA 1
ATOM 4017 C C . ARG A 1 510 ? -23.517 -13.035 -26.453 1.00 45.69 510 ARG A C 1
ATOM 4019 O O . ARG A 1 510 ? -24.489 -13.741 -26.192 1.00 45.69 510 ARG A O 1
ATOM 4026 N N . TRP A 1 511 ? -22.526 -12.867 -25.582 1.00 57.28 511 TRP A N 1
ATOM 4027 C CA . TRP A 1 511 ? -22.616 -13.359 -24.209 1.00 57.28 511 TRP A CA 1
ATOM 4028 C C . TRP A 1 511 ? -23.400 -12.376 -23.355 1.00 57.28 511 TRP A C 1
ATOM 4030 O O . TRP A 1 511 ? -22.972 -11.244 -23.146 1.00 57.28 511 TRP A O 1
ATOM 4040 N N . ASN A 1 512 ? -24.559 -12.820 -22.872 1.00 49.22 512 ASN A N 1
ATOM 4041 C CA . ASN A 1 512 ? -25.471 -11.941 -22.158 1.00 49.22 512 ASN A CA 1
ATOM 4042 C C . ASN A 1 512 ? -24.893 -11.478 -20.815 1.00 49.22 512 ASN A C 1
ATOM 4044 O O . ASN A 1 512 ? -25.261 -10.388 -20.410 1.00 49.22 512 ASN A O 1
ATOM 4048 N N . GLN A 1 513 ? -24.019 -12.240 -20.131 1.00 58.47 513 GLN A N 1
ATOM 4049 C CA . GLN A 1 513 ? -23.408 -11.843 -18.849 1.00 58.47 513 GLN A CA 1
ATOM 4050 C C . GLN A 1 513 ? -22.008 -12.463 -18.647 1.00 58.47 513 GLN A C 1
ATOM 4052 O O . GLN A 1 513 ? -21.815 -13.668 -18.807 1.00 58.47 513 GLN A O 1
ATOM 4057 N N . MET A 1 514 ? -21.024 -11.650 -18.250 1.00 58.75 514 MET A N 1
ATOM 4058 C CA . MET A 1 514 ? -19.701 -12.106 -17.800 1.00 58.75 514 MET A CA 1
ATOM 4059 C C . MET A 1 514 ? -19.408 -11.467 -16.444 1.00 58.75 514 MET A C 1
ATOM 4061 O O . MET A 1 514 ? -19.429 -10.244 -16.330 1.00 58.75 514 MET A O 1
ATOM 4065 N N . VAL A 1 515 ? -19.127 -12.278 -15.427 1.00 57.69 515 VAL A N 1
ATOM 4066 C CA . VAL A 1 515 ? -18.763 -11.791 -14.091 1.00 57.69 515 VAL A CA 1
ATOM 4067 C C . VAL A 1 515 ? -17.276 -12.041 -13.887 1.00 57.69 515 VAL A C 1
ATOM 4069 O O . VAL A 1 515 ? -16.798 -13.177 -13.898 1.00 57.69 515 VAL A O 1
ATOM 4072 N N . ILE A 1 516 ? -16.532 -10.949 -13.727 1.00 59.12 516 ILE A N 1
ATOM 4073 C CA . ILE A 1 516 ? -15.102 -10.969 -13.430 1.00 59.12 516 ILE A CA 1
ATOM 4074 C C . ILE A 1 516 ? -14.941 -10.563 -11.970 1.00 59.12 516 ILE A C 1
ATOM 4076 O O . ILE A 1 516 ? -15.258 -9.433 -11.608 1.00 59.12 516 ILE A O 1
ATOM 4080 N N . CYS A 1 517 ? -14.419 -11.470 -11.149 1.00 50.38 517 CYS A N 1
ATOM 4081 C CA . CYS A 1 517 ? -14.067 -11.184 -9.763 1.00 50.38 517 CYS A CA 1
ATOM 4082 C C . CYS A 1 517 ? -12.582 -11.488 -9.586 1.00 50.38 517 CYS A C 1
ATOM 4084 O O . CYS A 1 517 ? -12.185 -12.643 -9.481 1.00 50.38 517 CYS A O 1
ATOM 4086 N N . SER A 1 518 ? -11.742 -10.462 -9.647 1.00 48.59 518 SER A N 1
ATOM 4087 C CA . SER A 1 518 ? -10.304 -10.589 -9.416 1.00 48.59 518 SER A CA 1
ATOM 4088 C C . SER A 1 518 ? -9.912 -9.745 -8.214 1.00 48.59 518 SER A C 1
ATOM 4090 O O . SER A 1 518 ? -10.401 -8.618 -8.088 1.00 48.59 518 SER A O 1
ATOM 4092 N N . TRP A 1 519 ? -8.954 -10.223 -7.421 1.00 35.06 519 TRP A N 1
ATOM 4093 C CA . TRP A 1 519 ? -8.143 -9.415 -6.522 1.00 35.06 519 TRP A CA 1
ATOM 4094 C C . TRP A 1 519 ? -7.796 -8.102 -7.233 1.00 35.06 519 TRP A C 1
ATOM 4096 O O . TRP A 1 519 ? -7.473 -8.129 -8.430 1.00 35.06 519 TRP A O 1
ATOM 4106 N N . PRO A 1 520 ? -7.824 -6.948 -6.543 1.00 33.66 520 PRO A N 1
ATOM 4107 C CA . PRO A 1 520 ? -7.295 -5.717 -7.100 1.00 33.66 520 PRO A CA 1
ATOM 4108 C C . PRO A 1 520 ? -5.778 -5.877 -7.274 1.00 33.66 520 PRO A C 1
ATOM 4110 O O . PRO A 1 520 ? -4.979 -5.478 -6.431 1.00 33.66 520 PRO A O 1
ATOM 4113 N N . MET A 1 521 ? -5.370 -6.494 -8.383 1.00 27.34 521 MET A N 1
ATOM 4114 C CA . MET A 1 521 ? -4.019 -6.399 -8.902 1.00 27.34 521 MET A CA 1
ATOM 4115 C C . MET A 1 521 ? -3.843 -4.970 -9.428 1.00 27.34 521 MET A C 1
ATOM 4117 O O . MET A 1 521 ? -4.744 -4.415 -10.067 1.00 27.34 521 MET A O 1
ATOM 4121 N N . PRO A 1 522 ? -2.698 -4.333 -9.157 1.00 32.75 522 PRO A N 1
ATOM 4122 C CA . PRO A 1 522 ? -2.546 -2.907 -9.352 1.00 32.75 522 PRO A CA 1
ATOM 4123 C C . PRO A 1 522 ? -2.411 -2.602 -10.845 1.00 32.75 522 PRO A C 1
ATOM 4125 O O . PRO A 1 522 ? -1.410 -2.990 -11.440 1.00 32.75 522 PRO A O 1
ATOM 4128 N N . MET A 1 523 ? -3.429 -1.948 -11.425 1.00 29.62 523 MET A N 1
ATOM 4129 C CA . MET A 1 523 ? -3.438 -1.046 -12.600 1.00 29.62 523 MET A CA 1
ATOM 4130 C C . MET A 1 523 ? -2.414 -1.271 -13.746 1.00 29.62 523 MET A C 1
ATOM 4132 O O . MET A 1 523 ? -2.074 -0.340 -14.470 1.00 29.62 523 MET A O 1
ATOM 4136 N N . GLN A 1 524 ? -1.928 -2.487 -14.008 1.00 27.97 524 GLN A N 1
ATOM 4137 C CA . GLN A 1 524 ? -1.039 -2.736 -15.157 1.00 27.97 524 GLN A CA 1
ATOM 4138 C C . GLN A 1 524 ? -1.811 -2.827 -16.481 1.00 27.97 524 GLN A C 1
ATOM 4140 O O . GLN A 1 524 ? -1.244 -2.641 -17.566 1.00 27.97 524 GLN A O 1
ATOM 4145 N N . TRP A 1 525 ? -3.134 -2.985 -16.420 1.00 26.41 525 TRP A N 1
ATOM 4146 C CA . TRP A 1 525 ? -4.006 -3.012 -17.580 1.00 26.41 525 TRP A CA 1
ATOM 4147 C C . TRP A 1 525 ? -5.034 -1.888 -17.482 1.00 26.41 525 TRP A C 1
ATOM 4149 O O . TRP A 1 525 ? -5.885 -1.881 -16.606 1.00 26.41 525 TRP A O 1
ATOM 4159 N N . SER A 1 526 ? -4.957 -0.938 -18.412 1.00 27.48 526 SER A N 1
ATOM 4160 C CA . SER A 1 526 ? -6.030 0.004 -18.720 1.00 27.48 526 SER A CA 1
ATOM 4161 C C . SER A 1 526 ? -7.253 -0.778 -19.220 1.00 27.48 526 SER A C 1
ATOM 4163 O O . SER A 1 526 ? -7.451 -0.926 -20.428 1.00 27.48 526 SER A O 1
ATOM 4165 N N . MET A 1 527 ? -8.008 -1.343 -18.289 1.00 25.61 527 MET A N 1
ATOM 4166 C CA . MET A 1 527 ? -9.457 -1.381 -18.323 1.00 25.61 527 MET A CA 1
ATOM 4167 C C . MET A 1 527 ? -9.881 -0.480 -17.165 1.00 25.61 527 MET A C 1
ATOM 4169 O O . MET A 1 527 ? -9.498 -0.717 -16.024 1.00 25.61 527 MET A O 1
ATOM 4173 N N . ASN A 1 528 ? -10.549 0.624 -17.499 1.00 26.84 528 ASN A N 1
ATOM 4174 C CA . ASN A 1 528 ? -11.066 1.607 -16.550 1.00 26.84 528 ASN A CA 1
ATOM 4175 C C . ASN A 1 528 ? -11.775 0.905 -15.368 1.00 26.84 528 ASN A C 1
ATOM 4177 O O . ASN A 1 528 ? -12.452 -0.102 -15.596 1.00 26.84 528 ASN A O 1
ATOM 4181 N N . PRO A 1 529 ? -11.780 1.463 -14.146 1.00 29.97 529 PRO A N 1
ATOM 4182 C CA . PRO A 1 529 ? -12.776 1.079 -13.134 1.00 29.97 529 PRO A CA 1
ATOM 4183 C C . PRO A 1 529 ? -14.216 1.261 -13.659 1.00 29.97 529 PRO A C 1
ATOM 4185 O O . PRO A 1 529 ? -15.134 0.560 -13.248 1.00 29.97 529 PRO A O 1
ATOM 4188 N N . ILE A 1 530 ? -14.392 2.107 -14.682 1.00 30.94 530 ILE A N 1
ATOM 4189 C CA . ILE A 1 530 ? -15.618 2.203 -15.476 1.00 30.94 530 ILE A CA 1
ATOM 4190 C C . ILE A 1 530 ? -15.917 0.910 -16.255 1.00 30.94 530 ILE A C 1
ATOM 4192 O O . ILE A 1 530 ? -17.080 0.610 -16.364 1.00 30.94 530 ILE A O 1
ATOM 4196 N N . SER A 1 531 ? -14.984 0.070 -16.723 1.00 27.97 531 SER A N 1
ATOM 4197 C CA . SER A 1 531 ? -15.344 -1.206 -17.399 1.00 27.97 531 SER A CA 1
ATOM 4198 C C . SER A 1 531 ? -15.903 -2.292 -16.468 1.00 27.97 531 SER A C 1
ATOM 4200 O O . SER A 1 531 ? -16.673 -3.124 -16.937 1.00 27.97 531 SER A O 1
ATOM 4202 N N . LEU A 1 532 ? -15.592 -2.254 -15.167 1.00 32.66 532 LEU A N 1
ATOM 4203 C CA . LEU A 1 532 ? -16.264 -3.099 -14.166 1.00 32.66 532 LEU A CA 1
ATOM 4204 C C . LEU A 1 532 ? -17.711 -2.628 -13.906 1.00 32.66 532 LEU A C 1
ATOM 4206 O O . LEU A 1 532 ? -18.576 -3.454 -13.658 1.00 32.66 532 LEU A O 1
ATOM 4210 N N . VAL A 1 533 ? -17.993 -1.329 -14.077 1.00 29.69 533 VAL A N 1
ATOM 4211 C CA . VAL A 1 533 ? -19.323 -0.704 -13.878 1.00 29.69 533 VAL A CA 1
ATOM 4212 C C . VAL A 1 533 ? -20.098 -0.475 -15.201 1.00 29.69 533 VAL A C 1
ATOM 4214 O O . VAL A 1 533 ? -21.317 -0.333 -15.221 1.00 29.69 533 VAL A O 1
ATOM 4217 N N . GLN A 1 534 ? -19.440 -0.461 -16.363 1.00 26.78 534 GLN A N 1
ATOM 4218 C CA . GLN A 1 534 ? -20.066 -0.322 -17.687 1.00 26.78 534 GLN A CA 1
ATOM 4219 C C . GLN A 1 534 ? -20.626 -1.653 -18.164 1.00 26.78 534 GLN A C 1
ATOM 4221 O O . GLN A 1 534 ? -21.639 -1.629 -18.859 1.00 26.78 534 GLN A O 1
ATOM 4226 N N . LEU A 1 535 ? -20.051 -2.782 -17.730 1.00 33.53 535 LEU A N 1
ATOM 4227 C CA . LEU A 1 535 ? -20.693 -4.083 -17.905 1.00 33.53 535 LEU A CA 1
ATOM 4228 C C . LEU A 1 535 ? -22.026 -4.159 -17.133 1.00 33.53 535 LEU A C 1
ATOM 4230 O O . LEU A 1 535 ? -22.970 -4.760 -17.633 1.00 33.53 535 LEU A O 1
ATOM 4234 N N . GLU A 1 536 ? -22.155 -3.468 -15.990 1.00 33.09 536 GLU A N 1
ATOM 4235 C CA . GLU A 1 536 ? -23.423 -3.369 -15.244 1.00 33.09 536 GLU A CA 1
ATOM 4236 C C . GLU A 1 536 ? -24.478 -2.496 -15.949 1.00 33.09 536 GLU A C 1
ATOM 4238 O O . GLU A 1 536 ? -25.678 -2.712 -15.776 1.00 33.09 536 GLU A O 1
ATOM 4243 N N . ARG A 1 537 ? -24.078 -1.514 -16.773 1.00 27.59 537 ARG A N 1
ATOM 4244 C CA . ARG A 1 537 ? -25.026 -0.627 -17.481 1.00 27.59 537 ARG A CA 1
ATOM 4245 C C . ARG A 1 537 ? -25.515 -1.169 -18.822 1.00 27.59 537 ARG A C 1
ATOM 4247 O O . ARG A 1 537 ? -26.653 -0.882 -19.183 1.00 27.59 537 ARG A O 1
ATOM 4254 N N . SER A 1 538 ? -24.728 -1.979 -19.531 1.00 28.89 538 SER A N 1
ATOM 4255 C CA . SER A 1 538 ? -25.210 -2.699 -20.726 1.00 28.89 538 SER A CA 1
ATOM 4256 C C . SER A 1 538 ? -26.244 -3.788 -20.406 1.00 28.89 538 SER A C 1
ATOM 4258 O O . SER A 1 538 ? -26.894 -4.284 -21.314 1.00 28.89 538 SER A O 1
ATOM 4260 N N . LEU A 1 539 ? -26.442 -4.118 -19.125 1.00 33.34 539 LEU A N 1
ATOM 4261 C CA . LEU A 1 539 ? -27.429 -5.089 -18.637 1.00 33.34 539 LEU A CA 1
ATOM 4262 C C . LEU A 1 539 ? -28.781 -4.469 -18.240 1.00 33.34 539 LEU A C 1
ATOM 4264 O O . LEU A 1 539 ? -29.620 -5.146 -17.648 1.00 33.34 539 LEU A O 1
ATOM 4268 N N . ARG A 1 540 ? -29.016 -3.186 -18.551 1.00 26.12 540 ARG A N 1
ATOM 4269 C CA . ARG A 1 540 ? -30.319 -2.517 -18.358 1.00 26.12 540 ARG A CA 1
ATOM 4270 C C . ARG A 1 540 ? -30.909 -1.898 -19.634 1.00 26.12 540 ARG A C 1
ATOM 4272 O O . ARG A 1 540 ? -31.719 -0.978 -19.534 1.00 26.12 540 ARG A O 1
ATOM 4279 N N . CYS A 1 541 ? -30.551 -2.392 -20.817 1.00 25.06 541 CYS A N 1
ATOM 4280 C CA . CYS A 1 541 ? -31.307 -2.139 -22.050 1.00 25.06 541 CYS A CA 1
ATOM 4281 C C . CYS A 1 541 ? -31.613 -3.452 -22.757 1.00 25.06 541 CYS A C 1
ATOM 4283 O O . CYS A 1 541 ? -30.655 -4.226 -22.968 1.00 25.06 541 CYS A O 1
#

pLDDT: mean 79.0, std 18.4, range [25.06, 98.06]

Secondary structure (DSSP, 8-state):
-HHHHHHHHHHH-HHHHHHHHHHHHT-TTHHHHHHHHHHHHHHHH--PPSSEEETTEEEEEEETTS----B-PPTT--EEEEEEEETTEEEEEEEEE-BTTBB-HHHHHHHHHHHHHHHHHHHHHHHHTTTSTTTT----TTS---HHHHHHHHHHHHHHHHHHT-TT--GGGGG-TTPPPS---EEE-BTTEEEEETTSPPPEEE--SSEEEEEEEETTEE---EEEE-BTTEE-HHHHHHHHHHHHHHHHHHHHHHHHTTTS-SSS---HHHHHHHHTTS-HHHHHSS----TTEEEEEPPS--TTSGGGS-EEE-GGGHHHHHHHHHHTT--EE-SS-GGG--EEEEETT---GGGGGS-TTS-HHHHHHHHHHHTTSHHHHHHHHHH-SSTT-TTSHHHHHHHHHHHHTS-SS-B--EEEE--TTSHHHHHHGGGBSSEEEEES-HHHHHHHHHHTTT-SSEEEEE--TTTS---S--SEEEEES-GGG--SHHHHHHHHHTS-TT-SEEEEE-----SSS---HHHHHHHHHGGG-

Foldseek 3Di:
DVVVLVVCCVPPNLLVSLVVVCVVVVPPCRSVVVLVVVQVCCVQPDPDDDQDDDQQETEHEDAQAAAFAKDQDPPRHQKYKYQYDYPNHGQGIDIATQALRIDGSLQVLLRCLLPRLLVLLLLLCVQAPCVDPPNVDQDDPPDHDDSVNSCLVCVVVVVLCLQQVPVPDDPCQLQDLPDDDDDAAEDEADQLEDEAESLDGQHKYQYPDQKHKYQYDFLQFTQAIFIDGDDPSIDHSSNVSNRCCVQCFVVNSSSLCSQQRGNHHSNPNQTSSRSRVVSSVPHVCCVVVVPPPPLLEKEWEADHDGGPPPSSHKDWDHLVCQVVVVVVCVVVVTDIDHSDDSVSRSIYIYRHSDDDPVVCVDDPVPHVVVVVVCCVPVVQAQVNLQCQLVPDDPNPPCVDPVNVVLLVVLVVPDDPDEWEEEEEEACFLVSSVQVCLVRYNAYEYEHQYPSRQVSNCVVNVVDPRYHYYRDDLQPDQDDDAGLEYEDAARLVSQDDPVSSVVSVVSDDPPRLYYRYHHDCDRDPDPPGPVNNVVSVVVNPD

Radius of gyration: 26.52 Å; chains: 1; bounding box: 71×60×60 Å